Protein AF-A0A0E0NZW6-F1 (afdb_monomer)

Nearest PDB structures (foldseek):
  8jez-assembly1_A-2  TM=5.875E-01  e=1.526E-10  Homo sapiens
  8jf0-assembly1_A-2  TM=7.464E-01  e=2.801E-08  Homo sapiens
  4z97-assembly1_A  TM=5.903E-01  e=9.558E-01  Homo sapiens

pLDDT: mean 71.14, std 17.29, range [24.28, 94.94]

Radius of gyration: 28.58 Å; Cα contacts (8 Å, |Δi|>4): 609; chains: 1; bounding box: 100×60×64 Å

Mean predicted aligned error: 15.89 Å

Sequence (557 aa):
MAPVKAEELVAFVPKEQYDGVDYCITSPPPWLTAVLLAFQHYLVMLGTTVIVATILVPLMGGGHVEKAIVVQTILFLAGINTLLQVHLGTRLPAVMGASYAYIYPAVAIILSPRFAIVVDPFERFVYTMRSLQGALIIAGVVQAIIGFFGIWRIFIRFLSPLAAVPFVTLSALGLFYFAFPGVAKCIEVGLPALILLLLFTEYAAHFFARGSFLFGRCAVLATVLVVWIYAEILTAAGAYNERSLVTQFSCRADRSGLIHGAPWAYLPFWTGCVTYTWFLHETAAAGLCFLQYCNLNTLRTKFILSISLFLGLSIPQYFREYEVFYVFGPVHTHSPAFFFRELVCDSCEPHPPRMANSRLSTVSSWLPIGMDPIATYLLEIKLAGDRKNARVEYDWFIFNKVVDSNVLRYNDFVDDIAKSYPWGPNETVTIGYMDLVDKTSHHVKTDQDMIVMFEKFIDIKVIPMIIRIHGIDENIDELDHTLDKFNVIVNVIFSSPATVAAILAYLLDCTHTYWDGPVWKDRGFHWWEKFKSYRHDPRSEEFYSLPYGLSKYFPSF

InterPro domains:
  IPR006043 Nucleobase cation symporter 2 family [PF00860] (34-259)

Secondary structure (DSSP, 8-state):
-PPPPGGGGS----S-PPTT--S-TTSPPPHHHHHHHHHHHHHHHHHHHHHHHHHHHHHTT--HHHHHHHHHHHHHHHHHHHHHHHHTS----------GGGHHHHHHHHTSHHHHT---HHHHHHHHHHHHHHHHHHHHHHHHHHHHTTHHHHHHHH--HHHHHHHHHHHHHTTHHHHHHHHHTTHHHHHHHHHHHHHHHHHHHHHSTTT-HHHHH-HHHHHHHHHHHHHHHHHHTTTTTTS-HHHHHHH-GGGSS-TTT-TT----HHHHHHHHHHHHHHHHHHHHHGGGGS-TTSHHHHHHHHHHHHHHHHHHHHHHHHHHHHSS-S---S-TT--SSTTT---S---------TT---GGGTPPTTS-TTTEEEEEEEEEE-TTT-SS--S-EEEEEEEETTT--HHHHHHHHHHHSPPPTTEEEEEEEE-TTT--EEEE-SHHHHHHHHHHTTTT-EEEEEEEEEETT--HHHHHHHHHHHHHHHHHHHT-HHHHHHHHHHHHHHHSSTTSTTHHHHTTHHHHGGGSSTTT-THHHHHHPPGGGGGGTS---

Structure (mmCIF, N/CA/C/O backbone):
data_AF-A0A0E0NZW6-F1
#
_entry.id   AF-A0A0E0NZW6-F1
#
loop_
_atom_site.group_PDB
_atom_site.id
_atom_site.type_symbol
_atom_site.label_atom_id
_atom_site.label_alt_id
_atom_site.label_comp_id
_atom_site.label_asym_id
_atom_site.label_entity_id
_atom_site.label_seq_id
_atom_site.pdbx_PDB_ins_code
_atom_site.Cartn_x
_atom_site.Cartn_y
_atom_site.Cartn_z
_atom_site.occupancy
_atom_site.B_iso_or_equiv
_atom_site.auth_seq_id
_atom_site.auth_comp_id
_atom_site.auth_asym_id
_atom_site.auth_atom_id
_atom_site.pdbx_PDB_model_num
ATOM 1 N N . MET A 1 1 ? -51.478 -12.031 -3.939 1.00 37.72 1 MET A N 1
ATOM 2 C CA . MET A 1 1 ? -50.427 -11.274 -3.228 1.00 37.72 1 MET A CA 1
ATOM 3 C C . MET A 1 1 ? -51.149 -10.194 -2.441 1.00 37.72 1 MET A C 1
ATOM 5 O O . MET A 1 1 ? -51.843 -9.401 -3.063 1.00 37.72 1 MET A O 1
ATOM 9 N N . ALA A 1 2 ? -51.155 -10.266 -1.109 1.00 32.56 2 ALA A N 1
ATOM 10 C CA . ALA A 1 2 ? -51.834 -9.257 -0.292 1.00 32.56 2 ALA A CA 1
ATOM 11 C C . ALA A 1 2 ? -51.128 -7.896 -0.460 1.00 32.56 2 ALA A C 1
ATOM 13 O O . ALA A 1 2 ? -49.909 -7.890 -0.645 1.00 32.56 2 ALA A O 1
ATOM 14 N N . PRO A 1 3 ? -51.857 -6.767 -0.436 1.00 40.91 3 PRO A N 1
ATOM 15 C CA . PRO A 1 3 ? -51.240 -5.449 -0.524 1.00 40.91 3 PRO A CA 1
ATOM 16 C C . PRO A 1 3 ? -50.321 -5.231 0.684 1.00 40.91 3 PRO A C 1
ATOM 18 O O . PRO A 1 3 ? -50.739 -5.415 1.828 1.00 40.91 3 PRO A O 1
ATOM 21 N N . VAL A 1 4 ? -49.064 -4.872 0.412 1.00 41.56 4 VAL A N 1
ATOM 22 C CA . VAL A 1 4 ? -48.066 -4.502 1.425 1.00 41.56 4 VAL A CA 1
ATOM 23 C C . VAL A 1 4 ? -48.630 -3.327 2.225 1.00 41.56 4 VAL A C 1
ATOM 25 O O . VAL A 1 4 ? -49.025 -2.312 1.647 1.00 41.56 4 VAL A O 1
ATOM 28 N N . LYS A 1 5 ? -48.742 -3.486 3.548 1.00 37.47 5 LYS A N 1
ATOM 29 C CA . LYS A 1 5 ? -49.247 -2.431 4.434 1.00 37.47 5 LYS A CA 1
ATOM 30 C C . LYS A 1 5 ? -48.298 -1.235 4.373 1.00 37.47 5 LYS A C 1
ATOM 32 O O . LYS A 1 5 ? -47.086 -1.407 4.450 1.00 37.47 5 LYS A O 1
ATOM 37 N N . ALA A 1 6 ? -48.851 -0.025 4.293 1.00 42.81 6 ALA A N 1
ATOM 38 C CA . ALA A 1 6 ? -48.084 1.225 4.235 1.00 42.81 6 ALA A CA 1
ATOM 39 C C . ALA A 1 6 ? -47.104 1.410 5.416 1.00 42.81 6 ALA A C 1
ATOM 41 O O . ALA A 1 6 ? -46.135 2.150 5.301 1.00 42.81 6 ALA A O 1
ATOM 42 N N . GLU A 1 7 ? -47.324 0.694 6.520 1.00 42.03 7 GLU A N 1
ATOM 43 C CA . GLU A 1 7 ? -46.458 0.655 7.703 1.00 42.03 7 GLU A CA 1
ATOM 44 C C . GLU A 1 7 ? -45.093 -0.023 7.445 1.00 42.03 7 GLU A C 1
ATOM 46 O O . GLU A 1 7 ? -44.116 0.349 8.083 1.00 42.03 7 GLU A O 1
ATOM 51 N N . GLU A 1 8 ? -44.981 -0.948 6.479 1.00 39.22 8 GLU A N 1
ATOM 52 C CA . GLU A 1 8 ? -43.694 -1.556 6.066 1.00 39.22 8 GLU A CA 1
ATOM 53 C C . GLU A 1 8 ? -42.885 -0.666 5.103 1.00 39.22 8 GLU A C 1
ATOM 55 O O . GLU A 1 8 ? -41.705 -0.917 4.870 1.00 39.22 8 GLU A O 1
ATOM 60 N N . LEU A 1 9 ? -43.504 0.383 4.548 1.00 40.91 9 LEU A N 1
ATOM 61 C CA . LEU A 1 9 ? -42.861 1.376 3.675 1.00 40.91 9 LEU A CA 1
ATOM 62 C C . LEU A 1 9 ? -42.351 2.601 4.449 1.00 40.91 9 LEU A C 1
ATOM 64 O O . LEU A 1 9 ? -41.815 3.535 3.850 1.00 40.91 9 LEU A O 1
ATOM 68 N N . VAL A 1 10 ? -42.515 2.617 5.773 1.00 36.38 10 VAL A N 1
ATOM 69 C CA . VAL A 1 10 ? -41.969 3.673 6.624 1.00 36.38 10 VAL A CA 1
ATOM 70 C C . VAL A 1 10 ? -40.464 3.449 6.744 1.00 36.38 10 VAL A C 1
ATOM 72 O O . VAL A 1 10 ? -40.018 2.393 7.191 1.00 36.38 10 VAL A O 1
ATOM 75 N N . ALA A 1 11 ? -39.678 4.447 6.331 1.00 38.75 11 ALA A N 1
ATOM 76 C CA . ALA A 1 11 ? -38.237 4.459 6.546 1.00 38.75 11 ALA A CA 1
ATOM 77 C C . ALA A 1 11 ? -37.952 4.161 8.025 1.00 38.75 11 ALA A C 1
ATOM 79 O O . ALA A 1 11 ? -38.483 4.849 8.899 1.00 38.75 11 ALA A O 1
ATOM 80 N N . PHE A 1 12 ? -37.155 3.123 8.300 1.00 37.56 12 PHE A N 1
ATOM 81 C CA . PHE A 1 12 ? -36.714 2.807 9.656 1.00 37.56 12 PHE A CA 1
ATOM 82 C C . PHE A 1 12 ? -36.175 4.084 10.299 1.00 37.56 12 PHE A C 1
ATOM 84 O O . PHE A 1 12 ? -35.196 4.651 9.814 1.00 37.56 12 PHE A O 1
ATOM 91 N N . VAL A 1 13 ? -36.838 4.551 11.360 1.00 38.34 13 VAL A N 1
ATOM 92 C CA . VAL A 1 13 ? -36.352 5.695 12.130 1.00 38.34 13 VAL A CA 1
ATOM 93 C C . VAL A 1 13 ? -35.033 5.251 12.766 1.00 38.34 13 VAL A C 1
ATOM 95 O O . VAL A 1 13 ? -35.046 4.294 13.549 1.00 38.34 13 VAL A O 1
ATOM 98 N N . PRO A 1 14 ? -33.897 5.880 12.421 1.00 42.94 14 PRO A N 1
ATOM 99 C CA . PRO A 1 14 ? -32.609 5.526 12.996 1.00 42.94 14 PRO A CA 1
ATOM 100 C C . PRO A 1 14 ? -32.692 5.700 14.510 1.00 42.94 14 PRO A C 1
ATOM 102 O O . PRO A 1 14 ? -33.141 6.742 14.988 1.00 42.94 14 PRO A O 1
ATOM 105 N N . LYS A 1 15 ? -32.271 4.690 15.280 1.00 47.06 15 LYS A N 1
ATOM 106 C CA . LYS A 1 15 ? -32.340 4.747 16.751 1.00 47.06 15 LYS A CA 1
ATOM 107 C C . LYS A 1 15 ? -31.460 5.847 17.361 1.00 47.06 15 LYS A C 1
ATOM 109 O O . LYS A 1 15 ? -31.691 6.197 18.508 1.00 47.06 15 LYS A O 1
ATOM 114 N N . GLU A 1 16 ? -30.516 6.400 16.597 1.00 45.97 16 GLU A N 1
ATOM 115 C CA . GLU A 1 16 ? -29.769 7.636 16.863 1.00 45.97 16 GLU A CA 1
ATOM 116 C C . GLU A 1 16 ? -29.057 8.058 15.560 1.00 45.97 16 GLU A C 1
ATOM 118 O O . GLU A 1 16 ? -28.409 7.231 14.915 1.00 45.97 16 GLU A O 1
ATOM 123 N N . GLN A 1 17 ? -29.177 9.325 15.155 1.00 46.22 17 GLN A N 1
ATOM 124 C CA . GLN A 1 17 ? -28.428 9.904 14.033 1.00 46.22 17 GLN A CA 1
ATOM 125 C C . GLN A 1 17 ? -27.247 10.683 14.618 1.00 46.22 17 GLN A C 1
ATOM 127 O O . GLN A 1 17 ? -27.445 11.590 15.423 1.00 46.22 17 GLN A O 1
ATOM 132 N N . TYR A 1 18 ? -26.019 10.289 14.274 1.00 52.22 18 TYR A N 1
ATOM 133 C CA . TYR A 1 18 ? -24.819 11.007 14.707 1.00 52.22 18 TYR A CA 1
ATOM 134 C C . TYR A 1 18 ? -24.823 12.427 14.124 1.00 52.22 18 TYR A C 1
ATOM 136 O O . TYR A 1 18 ? -25.144 12.600 12.944 1.00 52.22 18 TYR A O 1
ATOM 144 N N . ASP A 1 19 ? -24.446 13.428 14.927 1.00 48.62 19 ASP A N 1
ATOM 145 C CA . ASP A 1 19 ? -24.316 14.813 14.460 1.00 48.62 19 ASP A CA 1
ATOM 146 C C . ASP A 1 19 ? -23.410 14.870 13.217 1.00 48.62 19 ASP A C 1
ATOM 148 O O . ASP A 1 19 ? -22.282 14.374 13.224 1.00 48.62 19 ASP A O 1
ATOM 152 N N . GLY A 1 20 ? -23.927 15.444 12.126 1.00 59.34 20 GLY A N 1
ATOM 153 C CA . GLY A 1 20 ? -23.223 15.567 10.842 1.00 59.34 20 GLY A CA 1
ATOM 154 C C . GLY A 1 20 ? -23.413 14.412 9.844 1.00 59.34 20 GLY A C 1
ATOM 155 O O . GLY A 1 20 ? -22.904 14.497 8.723 1.00 59.34 20 GLY A O 1
ATOM 156 N N . VAL A 1 21 ? -24.157 13.355 10.189 1.00 63.00 21 VAL A N 1
ATOM 157 C CA . VAL A 1 21 ? -24.532 12.282 9.249 1.00 63.00 21 VAL A CA 1
ATOM 158 C C . VAL A 1 21 ? -25.909 12.584 8.667 1.00 63.00 21 VAL A C 1
ATOM 160 O O . VAL A 1 21 ? -26.889 12.505 9.389 1.00 63.00 21 VAL A O 1
ATOM 163 N N . ASP A 1 22 ? -26.011 12.901 7.371 1.00 65.75 22 ASP A N 1
ATOM 164 C CA . ASP A 1 22 ? -27.305 13.276 6.754 1.00 65.75 22 ASP A CA 1
ATOM 165 C C . ASP A 1 22 ? -28.155 12.082 6.299 1.00 65.75 22 ASP A C 1
ATOM 167 O O . ASP A 1 22 ? -29.378 12.183 6.234 1.00 65.75 22 ASP A O 1
ATOM 171 N N . TYR A 1 23 ? -27.510 10.964 5.957 1.00 71.19 23 TYR A N 1
ATOM 172 C CA . TYR A 1 23 ? -28.174 9.752 5.479 1.00 71.19 23 TYR A CA 1
ATOM 173 C C . TYR A 1 23 ? -27.698 8.555 6.288 1.00 71.19 23 TYR A C 1
ATOM 175 O O . TYR A 1 23 ? -26.500 8.369 6.509 1.00 71.19 23 TYR A O 1
ATOM 183 N N . CYS A 1 24 ? -28.648 7.736 6.717 1.00 69.38 24 CYS A N 1
ATOM 184 C CA . CYS A 1 24 ? -28.384 6.473 7.379 1.00 69.38 24 CYS A CA 1
ATOM 185 C C . CYS A 1 24 ? -28.164 5.382 6.332 1.00 69.38 24 CYS A C 1
ATOM 187 O O . CYS A 1 24 ? -28.546 5.519 5.173 1.00 69.38 24 CYS A O 1
ATOM 189 N N . ILE A 1 25 ? -27.572 4.264 6.749 1.00 72.88 25 ILE A N 1
ATOM 190 C CA . ILE A 1 25 ? -27.220 3.151 5.851 1.00 72.88 25 ILE A CA 1
ATOM 191 C C . ILE A 1 25 ? -28.441 2.633 5.071 1.00 72.88 25 ILE A C 1
ATOM 193 O O . ILE A 1 25 ? -28.319 2.214 3.923 1.00 72.88 25 ILE A O 1
ATOM 197 N N . THR A 1 26 ? -29.624 2.692 5.682 1.00 70.75 26 THR A N 1
ATOM 198 C CA . THR A 1 26 ? -30.892 2.224 5.113 1.00 70.75 26 THR A CA 1
ATOM 199 C C . THR A 1 26 ? -31.701 3.316 4.409 1.00 70.75 26 THR A C 1
ATOM 201 O O . THR A 1 26 ? -32.700 2.986 3.769 1.00 70.75 26 THR A O 1
ATOM 204 N N . SER A 1 27 ? -31.304 4.594 4.488 1.00 77.56 27 SER A N 1
ATOM 205 C CA . SER A 1 27 ? -32.030 5.703 3.857 1.00 77.56 27 SER A CA 1
ATOM 206 C C . SER A 1 27 ? -31.305 6.203 2.599 1.00 77.56 27 SER A C 1
ATOM 208 O O . SER A 1 27 ? -30.286 6.890 2.695 1.00 77.56 27 SER A O 1
ATOM 210 N N . PRO A 1 28 ? -31.802 5.874 1.389 1.00 76.94 28 PRO A N 1
ATOM 211 C CA . PRO A 1 28 ? -31.145 6.301 0.165 1.00 76.94 28 PRO A CA 1
ATOM 212 C C . PRO A 1 28 ? -31.312 7.816 -0.036 1.00 76.94 28 PRO A C 1
ATOM 214 O O . PRO A 1 28 ? -32.416 8.344 0.136 1.00 76.94 28 PRO A O 1
ATOM 217 N N . PRO A 1 29 ? -30.248 8.528 -0.441 1.00 82.25 29 PRO A N 1
ATOM 218 C CA . PRO A 1 29 ? -30.367 9.920 -0.844 1.00 82.25 29 PRO A CA 1
ATOM 219 C C . PRO A 1 29 ? -31.170 10.057 -2.151 1.00 82.25 29 PRO A C 1
ATOM 221 O O . PRO A 1 29 ? -31.383 9.065 -2.858 1.00 82.25 29 PRO A O 1
ATOM 224 N N . PRO A 1 30 ? -31.610 11.280 -2.514 1.00 86.12 30 PRO A N 1
ATOM 225 C CA . PRO A 1 30 ? -32.221 11.545 -3.814 1.00 86.12 30 PRO A CA 1
ATOM 226 C C . PRO A 1 30 ? -31.404 10.952 -4.970 1.00 86.12 30 PRO A C 1
ATOM 228 O O . PRO A 1 30 ? -30.176 10.956 -4.943 1.00 86.12 30 PRO A O 1
ATOM 231 N N . TRP A 1 31 ? -32.068 10.467 -6.021 1.00 83.81 31 TRP A N 1
ATOM 232 C CA . TRP A 1 31 ? -31.394 9.702 -7.081 1.00 83.81 31 TRP A CA 1
ATOM 233 C C . TRP A 1 31 ? -30.194 10.446 -7.699 1.00 83.81 31 TRP A C 1
ATOM 235 O O . TRP A 1 31 ? -29.152 9.846 -7.945 1.00 83.81 31 TRP A O 1
ATOM 245 N N . LEU A 1 32 ? -30.311 11.764 -7.907 1.00 84.25 32 LEU A N 1
ATOM 246 C CA . LEU A 1 32 ? -29.262 12.570 -8.530 1.00 84.25 32 LEU A CA 1
ATOM 247 C C . LEU A 1 32 ? -28.027 12.675 -7.629 1.00 84.25 32 LEU A C 1
ATOM 249 O O . LEU A 1 32 ? -26.899 12.539 -8.097 1.00 84.25 32 LEU A O 1
ATOM 253 N N . THR A 1 33 ? -28.234 12.891 -6.329 1.00 80.75 33 THR A N 1
ATOM 254 C CA . THR A 1 33 ? -27.136 12.947 -5.361 1.00 80.75 33 THR A CA 1
ATOM 255 C C . THR A 1 33 ? -26.516 11.568 -5.164 1.00 80.75 33 THR A C 1
ATOM 257 O O . THR A 1 33 ? -25.299 11.480 -5.036 1.00 80.75 33 THR A O 1
ATOM 260 N N . ALA A 1 34 ? -27.310 10.494 -5.236 1.00 84.31 34 ALA A N 1
ATOM 261 C CA . ALA A 1 34 ? -26.810 9.123 -5.227 1.00 84.31 34 ALA A CA 1
ATOM 262 C C . ALA A 1 34 ? -25.873 8.844 -6.415 1.00 84.31 34 ALA A C 1
ATOM 264 O O . ALA A 1 34 ? -24.778 8.325 -6.218 1.00 84.31 34 ALA A O 1
ATOM 265 N N . VAL A 1 35 ? -26.265 9.230 -7.636 1.00 86.12 35 VAL A N 1
ATOM 266 C CA . VAL A 1 35 ? -25.441 9.042 -8.845 1.00 86.12 35 VAL A CA 1
ATOM 267 C C . VAL A 1 35 ? -24.136 9.834 -8.759 1.00 86.12 35 VAL A C 1
ATOM 269 O O . VAL A 1 35 ? -23.071 9.293 -9.053 1.00 86.12 35 VAL A O 1
ATOM 272 N N . LEU A 1 36 ? -24.192 11.094 -8.319 1.00 83.25 36 LEU A N 1
ATOM 273 C CA . LEU A 1 36 ? -22.996 11.929 -8.181 1.00 83.25 36 LEU A CA 1
ATOM 274 C C . LEU A 1 36 ? -22.035 11.390 -7.116 1.00 83.25 36 LEU A C 1
ATOM 276 O O . LEU A 1 36 ? -20.831 11.308 -7.360 1.00 83.25 36 LEU A O 1
ATOM 280 N N . LEU A 1 37 ? -22.558 10.957 -5.968 1.00 81.25 37 LEU A N 1
ATOM 281 C CA . LEU A 1 37 ? -21.747 10.369 -4.907 1.00 81.25 37 LEU A CA 1
ATOM 282 C C . LEU A 1 37 ? -21.156 9.015 -5.334 1.00 81.25 37 LEU A C 1
ATOM 284 O O . LEU A 1 37 ? -19.991 8.733 -5.062 1.00 81.25 37 LEU A O 1
ATOM 288 N N . ALA A 1 38 ? -21.916 8.197 -6.068 1.00 84.88 38 ALA A N 1
ATOM 289 C CA . ALA A 1 38 ? -21.416 6.950 -6.642 1.00 84.88 38 ALA A CA 1
ATOM 290 C C . ALA A 1 38 ? -20.270 7.202 -7.634 1.00 84.88 38 ALA A C 1
ATOM 292 O O . ALA A 1 38 ? -19.252 6.509 -7.595 1.00 84.88 38 ALA A O 1
ATOM 293 N N . PHE A 1 39 ? -20.391 8.231 -8.478 1.00 84.31 39 PHE A N 1
ATOM 294 C CA . PHE A 1 39 ? -19.323 8.631 -9.392 1.00 84.31 39 PHE A CA 1
ATOM 295 C C . PHE A 1 39 ? -18.075 9.130 -8.647 1.00 84.31 39 PHE A C 1
ATOM 297 O O . PHE A 1 39 ? -16.953 8.796 -9.026 1.00 84.31 39 PHE A O 1
ATOM 304 N N . GLN A 1 40 ? -18.251 9.857 -7.541 1.00 81.62 40 GLN A N 1
ATOM 305 C CA . GLN A 1 40 ? -17.148 10.246 -6.661 1.00 81.62 40 GLN A CA 1
ATOM 306 C C . GLN A 1 40 ? -16.427 9.037 -6.063 1.00 81.62 40 GLN A C 1
ATOM 308 O O . GLN A 1 40 ? -15.200 8.975 -6.128 1.00 81.62 40 GLN A O 1
ATOM 313 N N . HIS A 1 41 ? -17.162 8.057 -5.532 1.00 82.12 41 HIS A N 1
ATOM 314 C CA . HIS A 1 41 ? -16.559 6.823 -5.027 1.00 82.12 41 HIS A CA 1
ATOM 315 C C . HIS A 1 41 ? -15.796 6.074 -6.123 1.00 82.12 41 HIS A C 1
ATOM 317 O O . HIS A 1 41 ? -14.678 5.621 -5.885 1.00 82.12 41 HIS A O 1
ATOM 323 N N . TYR A 1 42 ? -16.348 6.004 -7.335 1.00 83.88 42 TYR A N 1
ATOM 324 C CA . TYR A 1 42 ? -15.656 5.423 -8.482 1.00 83.88 42 TYR A CA 1
ATOM 325 C C . TYR A 1 42 ? -14.330 6.137 -8.792 1.00 83.88 42 TYR A C 1
ATOM 327 O O . TYR A 1 42 ? -13.305 5.468 -8.925 1.00 83.88 42 TYR A O 1
ATOM 335 N N . LEU A 1 43 ? -14.308 7.475 -8.851 1.00 78.94 43 LEU A N 1
ATOM 336 C CA . LEU A 1 43 ? -13.081 8.224 -9.148 1.00 78.94 43 LEU A CA 1
ATOM 337 C C . LEU A 1 43 ? -12.003 8.061 -8.070 1.00 78.94 43 LEU A C 1
ATOM 339 O O . LEU A 1 43 ? -10.826 7.929 -8.404 1.00 78.94 43 LEU A O 1
ATOM 343 N N . VAL A 1 44 ? -12.388 8.018 -6.792 1.00 78.00 44 VAL A N 1
ATOM 344 C CA . VAL A 1 44 ? -11.440 7.764 -5.693 1.00 78.00 44 VAL A CA 1
ATOM 345 C C . VAL A 1 44 ? -10.831 6.358 -5.810 1.00 78.00 44 VAL A C 1
ATOM 347 O O . VAL A 1 44 ? -9.620 6.194 -5.661 1.00 78.00 44 VAL A O 1
ATOM 350 N N . MET A 1 45 ? -11.638 5.350 -6.158 1.00 80.69 45 MET A N 1
ATOM 351 C CA . MET A 1 45 ? -11.173 3.968 -6.364 1.00 80.69 45 MET A CA 1
ATOM 352 C C . MET A 1 45 ? -10.348 3.777 -7.641 1.00 80.69 45 MET A C 1
ATOM 354 O O . MET A 1 45 ? -9.501 2.881 -7.724 1.00 80.69 45 MET A O 1
ATOM 358 N N . LEU A 1 46 ? -10.573 4.610 -8.654 1.00 81.69 46 LEU A N 1
ATOM 359 C CA . LEU A 1 46 ? -9.777 4.590 -9.873 1.00 81.69 46 LEU A CA 1
ATOM 360 C C . LEU A 1 46 ? -8.329 5.007 -9.588 1.00 81.69 46 LEU A C 1
ATOM 362 O O . LEU A 1 46 ? -7.410 4.379 -10.114 1.00 81.69 46 LEU A O 1
ATOM 366 N N . GLY A 1 47 ? -8.112 5.995 -8.712 1.00 78.44 47 GLY A N 1
ATOM 367 C CA . GLY A 1 47 ? -6.773 6.455 -8.333 1.00 78.44 47 GLY A CA 1
ATOM 368 C C . GLY A 1 47 ? -5.896 5.341 -7.754 1.00 78.44 47 GLY A C 1
ATOM 369 O O . GLY A 1 47 ? -4.790 5.105 -8.245 1.00 78.44 47 GLY A O 1
ATOM 370 N N . THR A 1 48 ? -6.412 4.591 -6.773 1.00 78.50 48 THR A N 1
ATOM 371 C CA . THR A 1 48 ? -5.695 3.455 -6.158 1.00 78.50 48 THR A CA 1
ATOM 372 C C . THR A 1 48 ? -5.371 2.373 -7.194 1.00 78.50 48 THR A C 1
ATOM 374 O O . THR A 1 48 ? -4.233 1.909 -7.285 1.00 78.50 48 THR A O 1
ATOM 377 N N . THR A 1 49 ? -6.345 2.020 -8.035 1.00 84.69 49 THR A N 1
ATOM 378 C CA . THR A 1 49 ? -6.212 0.971 -9.057 1.00 84.69 49 THR A CA 1
ATOM 379 C C . THR A 1 49 ? -5.158 1.320 -10.109 1.00 84.69 49 THR A C 1
ATOM 381 O O . THR A 1 49 ? -4.312 0.489 -10.450 1.00 84.69 49 THR A O 1
ATOM 384 N N . VAL A 1 50 ? -5.169 2.561 -10.603 1.00 80.62 50 VAL A N 1
ATOM 385 C CA . VAL A 1 50 ? -4.204 3.035 -11.604 1.00 80.62 50 VAL A CA 1
ATOM 386 C C . VAL A 1 50 ? -2.788 3.050 -11.036 1.00 80.62 50 VAL A C 1
ATOM 388 O O . VAL A 1 50 ? -1.851 2.687 -11.747 1.00 80.62 50 VAL A O 1
ATOM 391 N N . ILE A 1 51 ? -2.605 3.420 -9.769 1.00 78.12 51 ILE A N 1
ATOM 392 C CA . ILE A 1 51 ? -1.283 3.438 -9.129 1.00 78.12 51 ILE A CA 1
ATOM 393 C C . ILE A 1 51 ? -0.740 2.026 -8.955 1.00 78.12 51 ILE A C 1
ATOM 395 O O . ILE A 1 51 ? 0.393 1.775 -9.360 1.00 78.12 51 ILE A O 1
ATOM 399 N N . VAL A 1 52 ? -1.546 1.094 -8.438 1.00 83.00 52 VAL A N 1
ATOM 400 C CA . VAL A 1 52 ? -1.137 -0.312 -8.288 1.00 83.00 52 VAL A CA 1
ATOM 401 C C . VAL A 1 52 ? -0.691 -0.885 -9.635 1.00 83.00 52 VAL A C 1
ATOM 403 O O . VAL A 1 52 ? 0.403 -1.439 -9.734 1.00 83.00 52 VAL A O 1
ATOM 406 N N . ALA A 1 53 ? -1.473 -0.680 -10.698 1.00 86.81 53 ALA A N 1
ATOM 407 C CA . ALA A 1 53 ? -1.101 -1.131 -12.037 1.00 86.81 53 ALA A CA 1
ATOM 408 C C . ALA A 1 53 ? 0.137 -0.398 -12.589 1.00 86.81 53 ALA A C 1
ATOM 410 O O . ALA A 1 53 ? 0.966 -1.008 -13.255 1.00 86.81 53 ALA A O 1
ATOM 411 N N . THR A 1 54 ? 0.300 0.899 -12.304 1.00 79.12 54 THR A N 1
ATOM 412 C CA . THR A 1 54 ? 1.478 1.669 -12.742 1.00 79.12 54 THR A CA 1
ATOM 413 C C . THR A 1 54 ? 2.762 1.212 -12.059 1.00 79.12 54 THR A C 1
ATOM 415 O O . THR A 1 54 ? 3.819 1.286 -12.675 1.00 79.12 54 THR A O 1
ATOM 418 N N . ILE A 1 55 ? 2.683 0.751 -10.811 1.00 77.81 55 ILE A N 1
ATOM 419 C CA . ILE A 1 55 ? 3.838 0.223 -10.084 1.00 77.81 55 ILE A CA 1
ATOM 420 C C . ILE A 1 55 ? 4.156 -1.196 -10.562 1.00 77.81 55 ILE A C 1
ATOM 422 O O . ILE A 1 55 ? 5.302 -1.483 -10.878 1.00 77.81 55 ILE A O 1
ATOM 426 N N . LEU A 1 56 ? 3.158 -2.083 -10.632 1.00 83.50 56 LEU A N 1
ATOM 427 C CA . LEU A 1 56 ? 3.405 -3.514 -10.831 1.00 83.50 56 LEU A CA 1
ATOM 428 C C . LEU A 1 56 ? 3.610 -3.917 -12.295 1.00 83.50 56 LEU A C 1
ATOM 430 O O . LEU A 1 56 ? 4.468 -4.748 -12.573 1.00 83.50 56 LEU A O 1
ATOM 434 N N . VAL A 1 57 ? 2.846 -3.357 -13.237 1.00 86.06 57 VAL A N 1
ATOM 435 C CA . VAL A 1 57 ? 2.854 -3.829 -14.636 1.00 86.06 57 VAL A CA 1
ATOM 436 C C . VAL A 1 57 ? 4.201 -3.600 -15.335 1.00 86.06 57 VAL A C 1
ATOM 438 O O . VAL A 1 57 ? 4.693 -4.547 -15.951 1.00 86.06 57 VAL A O 1
ATOM 441 N N . PRO A 1 58 ? 4.857 -2.427 -15.203 1.00 77.75 58 PRO A N 1
ATOM 442 C CA . PRO A 1 58 ? 6.172 -2.220 -15.808 1.00 77.75 58 PRO A CA 1
ATOM 443 C C . PRO A 1 58 ? 7.246 -3.158 -15.246 1.00 77.75 58 PRO A C 1
ATOM 445 O O . PRO A 1 58 ? 8.092 -3.629 -15.997 1.00 77.75 58 PRO A O 1
ATOM 448 N N . LEU A 1 59 ? 7.182 -3.497 -13.951 1.00 73.62 59 LEU A N 1
ATOM 449 C CA . LEU A 1 59 ? 8.135 -4.423 -13.318 1.00 73.62 59 LEU A CA 1
ATOM 450 C C . LEU A 1 59 ? 8.041 -5.849 -13.883 1.00 73.62 59 LEU A C 1
ATOM 452 O O . LEU A 1 59 ? 9.005 -6.607 -13.820 1.00 73.62 59 LEU A O 1
ATOM 456 N N . MET A 1 60 ? 6.888 -6.216 -14.443 1.00 75.62 60 MET A N 1
ATOM 457 C CA . MET A 1 60 ? 6.666 -7.511 -15.090 1.00 75.62 60 MET A CA 1
ATOM 458 C C . MET A 1 60 ? 7.058 -7.523 -16.577 1.00 75.62 60 MET A C 1
ATOM 460 O O . MET A 1 60 ? 6.949 -8.570 -17.207 1.00 75.62 60 MET A O 1
ATOM 464 N N . GLY A 1 61 ? 7.476 -6.386 -17.147 1.00 71.06 61 GLY A N 1
ATOM 465 C CA . GLY A 1 61 ? 7.720 -6.231 -18.587 1.00 71.06 61 GLY A CA 1
ATOM 466 C C . GLY A 1 61 ? 6.483 -5.832 -19.403 1.00 71.06 61 GLY A C 1
ATOM 467 O O . GLY A 1 61 ? 6.543 -5.809 -20.629 1.00 71.06 61 GLY A O 1
ATOM 468 N N . GLY A 1 62 ? 5.360 -5.505 -18.751 1.00 75.62 62 GLY A N 1
ATOM 469 C CA . GLY A 1 62 ? 4.130 -5.100 -19.433 1.00 75.62 62 GLY A CA 1
ATOM 470 C C . GLY A 1 62 ? 4.170 -3.650 -19.928 1.00 75.62 62 GLY A C 1
ATOM 471 O O . GLY A 1 62 ? 4.629 -2.747 -19.224 1.00 75.62 62 GLY A O 1
ATOM 472 N N . GLY A 1 63 ? 3.640 -3.417 -21.129 1.00 77.44 63 GLY A N 1
ATOM 473 C CA . GLY A 1 63 ? 3.506 -2.098 -21.732 1.00 77.44 63 GLY A CA 1
ATOM 474 C C . GLY A 1 63 ? 2.214 -1.378 -21.331 1.00 77.44 63 GLY A C 1
ATOM 475 O O . GLY A 1 63 ? 1.521 -1.715 -20.367 1.00 77.44 63 GLY A O 1
ATOM 476 N N . HIS A 1 64 ? 1.864 -0.336 -22.089 1.00 79.75 64 HIS A N 1
ATOM 477 C CA . HIS A 1 64 ? 0.655 0.453 -21.829 1.00 79.75 64 HIS A CA 1
ATOM 478 C C . HIS A 1 64 ? -0.647 -0.319 -22.081 1.00 79.75 64 HIS A C 1
ATOM 480 O O . HIS A 1 64 ? -1.653 -0.046 -21.421 1.00 79.75 64 HIS A O 1
ATOM 486 N N . VAL A 1 65 ? -0.630 -1.282 -23.008 1.00 82.50 65 VAL A N 1
ATOM 487 C CA . VAL A 1 65 ? -1.795 -2.110 -23.348 1.00 82.50 65 VAL A CA 1
ATOM 488 C C . VAL A 1 65 ? -2.094 -3.076 -22.205 1.00 82.50 65 VAL A C 1
ATOM 490 O O . VAL A 1 65 ? -3.210 -3.100 -21.689 1.00 82.50 65 VAL A O 1
ATOM 493 N N . GLU A 1 66 ? -1.076 -3.790 -21.727 1.00 85.19 66 GLU A N 1
ATOM 494 C CA . GLU A 1 66 ? -1.168 -4.707 -20.589 1.00 85.19 66 GLU A CA 1
ATOM 495 C C .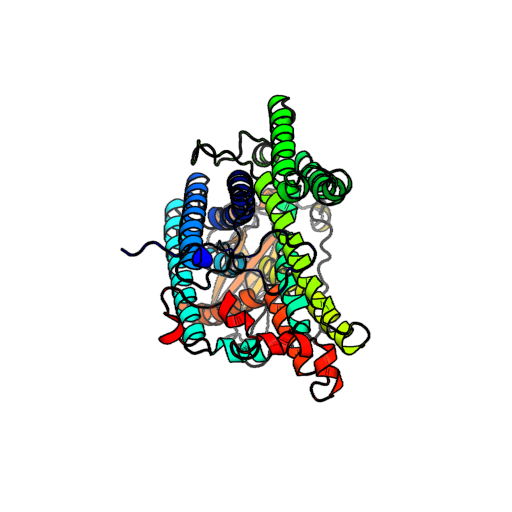 GLU A 1 66 ? -1.602 -3.955 -19.329 1.00 85.19 66 GLU A C 1
ATOM 497 O O . GLU A 1 66 ? -2.475 -4.409 -18.586 1.00 85.19 66 GLU A O 1
ATOM 502 N N . LYS A 1 67 ? -1.065 -2.747 -19.128 1.00 82.81 67 LYS A N 1
ATOM 503 C CA . LYS A 1 67 ? -1.466 -1.868 -18.028 1.00 82.81 67 LYS A CA 1
ATOM 504 C C . LYS A 1 67 ? -2.956 -1.530 -18.083 1.00 82.81 67 LYS A C 1
ATOM 506 O O . LYS A 1 67 ? -3.626 -1.603 -17.053 1.00 82.81 67 LYS A O 1
ATOM 511 N N . ALA A 1 68 ? -3.481 -1.175 -19.255 1.00 83.69 68 ALA A N 1
ATOM 512 C CA . ALA A 1 68 ? -4.900 -0.871 -19.426 1.00 83.69 68 ALA A CA 1
ATOM 513 C C . ALA A 1 68 ? -5.785 -2.096 -19.137 1.00 83.69 68 ALA A C 1
ATOM 515 O O . ALA A 1 68 ? -6.780 -1.968 -18.422 1.00 83.69 68 ALA A O 1
ATOM 516 N N . ILE A 1 69 ? -5.387 -3.284 -19.605 1.00 86.50 69 ILE A N 1
ATOM 517 C CA . ILE A 1 69 ? -6.100 -4.546 -19.344 1.00 86.50 69 ILE A CA 1
ATOM 518 C C . ILE A 1 69 ? -6.161 -4.840 -17.839 1.00 86.50 69 ILE A C 1
ATOM 520 O O . ILE A 1 69 ? -7.226 -5.178 -17.315 1.00 86.50 69 ILE A O 1
ATOM 524 N N . VAL A 1 70 ? -5.049 -4.667 -17.116 1.00 89.19 70 VAL A N 1
ATOM 525 C CA . VAL A 1 70 ? -5.000 -4.874 -15.659 1.00 89.19 70 VAL A CA 1
ATOM 526 C C . VAL A 1 70 ? -5.908 -3.883 -14.928 1.00 89.19 70 VAL A C 1
ATOM 528 O O . VAL A 1 70 ? -6.683 -4.297 -14.067 1.00 89.19 70 VAL A O 1
ATOM 531 N N . VAL A 1 71 ? -5.885 -2.596 -15.298 1.00 86.88 71 VAL A N 1
ATOM 532 C CA . VAL A 1 71 ? -6.768 -1.573 -14.704 1.00 86.88 71 VAL A CA 1
ATOM 533 C C . VAL A 1 71 ? -8.242 -1.915 -14.928 1.00 86.88 71 VAL A C 1
ATOM 535 O O . VAL A 1 71 ? -9.021 -1.913 -13.975 1.00 86.88 71 VAL A O 1
ATOM 538 N N . GLN A 1 72 ? -8.628 -2.256 -16.160 1.00 87.75 72 GLN A N 1
ATOM 539 C CA . GLN A 1 72 ? -10.005 -2.630 -16.495 1.00 87.75 72 GLN A CA 1
ATOM 540 C C . GLN A 1 72 ? -10.461 -3.870 -15.717 1.00 87.75 72 GLN A C 1
ATOM 542 O O . GLN A 1 72 ? -11.561 -3.884 -15.166 1.00 87.75 72 GLN A O 1
ATOM 547 N N . THR A 1 73 ? -9.600 -4.883 -15.617 1.00 90.69 73 THR A N 1
ATOM 548 C CA . THR A 1 73 ? -9.908 -6.134 -14.911 1.00 90.69 73 THR A CA 1
ATOM 549 C C . THR A 1 73 ? -10.096 -5.903 -13.411 1.00 90.69 73 THR A C 1
ATOM 551 O O . THR A 1 73 ? -11.057 -6.408 -12.830 1.00 90.69 73 THR A O 1
ATOM 554 N N . ILE A 1 74 ? -9.223 -5.107 -12.780 1.00 90.50 74 ILE A N 1
ATOM 555 C CA . ILE A 1 74 ? -9.341 -4.771 -11.355 1.00 90.50 74 ILE A CA 1
ATOM 556 C C . ILE A 1 74 ? -10.629 -3.986 -11.093 1.00 90.50 74 ILE A C 1
ATOM 558 O O . ILE A 1 74 ? -11.353 -4.331 -10.163 1.00 90.50 74 ILE A O 1
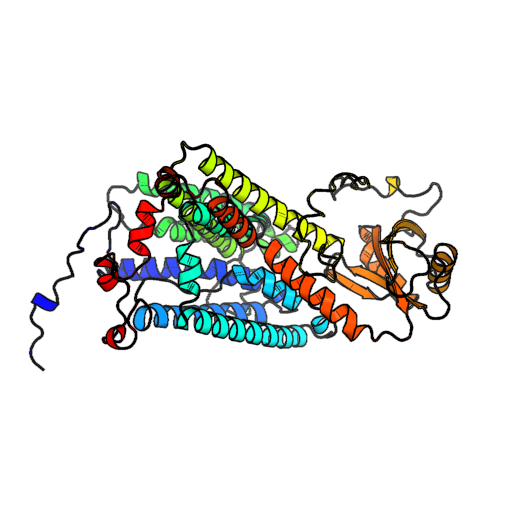ATOM 562 N N . LEU A 1 75 ? -10.947 -2.975 -11.911 1.00 88.88 75 LEU A N 1
ATOM 563 C CA . LEU A 1 75 ? -12.175 -2.185 -11.755 1.00 88.88 75 LEU A CA 1
ATOM 564 C C . LEU A 1 75 ? -13.436 -3.041 -11.930 1.00 88.88 75 LEU A C 1
ATOM 566 O O . LEU A 1 75 ? -14.385 -2.912 -11.156 1.00 88.88 75 LEU A O 1
ATOM 570 N N . PHE A 1 76 ? -13.440 -3.943 -12.913 1.00 90.81 76 PHE A N 1
ATOM 571 C CA . PHE A 1 76 ? -14.567 -4.839 -13.162 1.00 90.81 76 PHE A CA 1
ATOM 572 C C . PHE A 1 76 ? -14.803 -5.801 -11.987 1.00 90.81 76 PHE A C 1
ATOM 574 O O . PHE A 1 76 ? -15.919 -5.896 -11.471 1.00 90.81 76 PHE A O 1
ATOM 581 N N . LEU A 1 77 ? -13.745 -6.461 -11.504 1.00 92.31 77 LEU A N 1
ATOM 582 C CA . LEU A 1 77 ? -13.830 -7.364 -10.353 1.00 92.31 77 LEU A CA 1
ATOM 583 C C . LEU A 1 77 ? -14.156 -6.622 -9.050 1.00 92.31 77 LEU A C 1
ATOM 585 O O . LEU A 1 77 ? -14.918 -7.136 -8.235 1.00 92.31 77 LEU A O 1
ATOM 589 N N . ALA A 1 78 ? -13.639 -5.407 -8.860 1.00 91.25 78 ALA A N 1
ATOM 590 C CA . ALA A 1 78 ? -13.989 -4.541 -7.735 1.00 91.25 78 ALA A CA 1
ATOM 591 C C . ALA A 1 78 ? -15.493 -4.222 -7.707 1.00 91.25 78 ALA A C 1
ATOM 593 O O . ALA A 1 78 ? -16.117 -4.298 -6.647 1.00 91.25 78 ALA A O 1
ATOM 594 N N . GLY A 1 79 ? -16.094 -3.945 -8.870 1.00 91.38 79 GLY A N 1
ATOM 595 C CA . GLY A 1 79 ? -17.537 -3.746 -9.009 1.00 91.38 79 GLY A CA 1
ATOM 596 C C . GLY A 1 79 ? -18.342 -4.985 -8.612 1.00 91.38 79 GLY A C 1
ATOM 597 O O . GLY A 1 79 ? -19.242 -4.889 -7.777 1.00 91.38 79 GLY A O 1
ATOM 598 N N . ILE A 1 80 ? -17.977 -6.162 -9.136 1.00 92.69 80 ILE A N 1
ATOM 599 C CA . ILE A 1 80 ? -18.629 -7.436 -8.783 1.00 92.69 80 ILE A CA 1
ATOM 600 C C . ILE A 1 80 ? -18.501 -7.715 -7.281 1.00 92.69 80 ILE A C 1
ATOM 602 O O . ILE A 1 80 ? -19.499 -7.993 -6.620 1.00 92.69 80 ILE A O 1
ATOM 606 N N . ASN A 1 81 ? -17.298 -7.592 -6.719 1.00 91.19 81 ASN A N 1
ATOM 607 C CA . ASN A 1 81 ? -17.050 -7.851 -5.301 1.00 91.19 81 ASN A CA 1
ATOM 608 C C . ASN A 1 81 ? -17.802 -6.875 -4.393 1.00 91.19 81 ASN A C 1
ATOM 610 O O . ASN A 1 81 ? -18.326 -7.286 -3.363 1.00 91.19 81 ASN A O 1
ATOM 614 N N . THR A 1 82 ? -17.904 -5.603 -4.780 1.00 91.44 82 THR A N 1
ATOM 615 C CA . THR A 1 82 ? -18.688 -4.605 -4.038 1.00 91.44 82 THR A CA 1
ATOM 616 C C . THR A 1 82 ? -20.178 -4.941 -4.077 1.00 91.44 82 THR A C 1
ATOM 618 O O . THR A 1 82 ? -20.847 -4.901 -3.046 1.00 91.44 82 THR A O 1
ATOM 621 N N . LEU A 1 83 ? -20.706 -5.349 -5.237 1.00 90.00 83 LEU A N 1
ATOM 622 C CA . LEU A 1 83 ? -22.094 -5.802 -5.345 1.00 90.00 83 LEU A CA 1
ATOM 623 C C . LEU A 1 83 ? -22.347 -7.032 -4.468 1.00 90.00 83 LEU A C 1
ATOM 625 O O . LEU A 1 83 ? -23.341 -7.057 -3.744 1.00 90.00 83 LEU A O 1
ATOM 629 N N . LEU A 1 84 ? -21.440 -8.012 -4.471 1.00 89.06 84 LEU A N 1
ATOM 630 C CA . LEU A 1 84 ? -21.525 -9.185 -3.599 1.00 89.06 84 LEU A CA 1
ATOM 631 C C . LEU A 1 84 ? -21.462 -8.797 -2.113 1.00 89.06 84 LEU A C 1
ATOM 633 O O . LEU A 1 84 ? -22.264 -9.296 -1.327 1.00 89.06 84 LEU A O 1
ATOM 637 N N . GLN A 1 85 ? -20.581 -7.871 -1.728 1.00 87.88 85 GLN A N 1
ATOM 638 C CA . GLN A 1 85 ? -20.440 -7.393 -0.348 1.00 87.88 85 GLN A CA 1
ATOM 639 C C . GLN A 1 85 ? -21.719 -6.716 0.167 1.00 87.88 85 GLN A C 1
ATOM 641 O O . GLN A 1 85 ? -22.138 -6.961 1.301 1.00 87.88 85 GLN A O 1
ATOM 646 N N . VAL A 1 86 ? -22.360 -5.899 -0.672 1.00 85.94 86 VAL A N 1
ATOM 647 C CA . VAL A 1 86 ? -23.577 -5.159 -0.310 1.00 85.94 86 VAL A CA 1
ATOM 648 C C . VAL A 1 86 ? -24.830 -6.048 -0.365 1.00 85.94 86 VAL A C 1
ATOM 650 O O . VAL A 1 86 ? -25.721 -5.886 0.464 1.00 85.94 86 VAL A O 1
ATOM 653 N N . HIS A 1 87 ? -24.917 -7.014 -1.290 1.00 82.25 87 HIS A N 1
ATOM 654 C CA . HIS A 1 87 ? -26.114 -7.859 -1.440 1.00 82.25 87 HIS A CA 1
ATOM 655 C C . HIS A 1 87 ? -26.074 -9.145 -0.607 1.00 82.25 87 HIS A C 1
ATOM 657 O O . HIS A 1 87 ? -27.084 -9.506 -0.001 1.00 82.25 87 HIS A O 1
ATOM 663 N N . LEU A 1 88 ? -24.938 -9.853 -0.610 1.00 81.62 88 LEU A N 1
ATOM 664 C CA . LEU A 1 88 ? -24.759 -11.163 0.030 1.00 81.62 88 LEU A CA 1
ATOM 665 C C . LEU A 1 88 ? -23.932 -11.101 1.322 1.00 81.62 88 LEU A C 1
ATOM 667 O O . LEU A 1 88 ? -24.105 -11.958 2.186 1.00 81.62 88 LEU A O 1
ATOM 671 N N . GLY A 1 89 ? -23.041 -10.115 1.445 1.00 78.75 89 GLY A N 1
ATOM 672 C CA . GLY A 1 89 ? -22.169 -9.923 2.602 1.00 78.75 89 GLY A CA 1
ATOM 673 C C . GLY A 1 89 ? -22.860 -9.243 3.787 1.00 78.75 89 GLY A C 1
ATOM 674 O O . GLY A 1 89 ? -24.023 -9.493 4.097 1.00 78.75 89 GLY A O 1
ATOM 675 N N . THR A 1 90 ? -22.127 -8.359 4.467 1.00 72.62 90 THR A N 1
ATOM 676 C CA . THR A 1 90 ? -22.608 -7.656 5.670 1.00 72.62 90 THR A CA 1
ATOM 677 C C . THR A 1 90 ? -23.560 -6.502 5.371 1.00 72.62 90 THR A C 1
ATOM 679 O O . THR A 1 90 ? -23.996 -5.845 6.306 1.00 72.62 90 THR A O 1
ATOM 682 N N . ARG A 1 91 ? -23.873 -6.227 4.092 1.00 75.69 91 ARG A N 1
ATOM 683 C CA . ARG A 1 91 ? -24.761 -5.129 3.645 1.00 75.69 91 ARG A CA 1
ATOM 684 C C . ARG A 1 91 ? -24.276 -3.723 4.000 1.00 75.69 91 ARG A C 1
ATOM 686 O O . ARG A 1 91 ? -24.982 -2.744 3.772 1.00 75.69 91 ARG A O 1
ATOM 693 N N . LEU A 1 92 ? -23.059 -3.616 4.521 1.00 78.44 92 LEU A N 1
ATOM 694 C CA . LEU A 1 92 ? -22.428 -2.339 4.798 1.00 78.44 92 LEU A CA 1
ATOM 695 C C . LEU A 1 92 ? -21.981 -1.669 3.492 1.00 78.44 92 LEU A C 1
ATOM 697 O O . LEU A 1 92 ? -21.558 -2.373 2.568 1.00 78.44 92 LEU A O 1
ATOM 701 N N . PRO A 1 93 ? -22.020 -0.325 3.418 1.00 76.88 93 PRO A N 1
ATOM 702 C CA . PRO A 1 93 ? -21.531 0.441 2.276 1.00 76.88 93 PRO A CA 1
ATOM 703 C C . PRO A 1 93 ? -19.993 0.405 2.233 1.00 76.88 93 PRO A C 1
ATOM 705 O O . PRO A 1 93 ? -19.314 1.378 2.549 1.00 76.88 93 PRO A O 1
ATOM 708 N N . ALA A 1 94 ? -19.439 -0.755 1.879 1.00 83.31 94 ALA A N 1
ATOM 709 C CA . ALA A 1 94 ? -18.010 -1.021 1.798 1.00 83.31 94 ALA A CA 1
ATOM 710 C C . ALA A 1 94 ? -17.614 -1.252 0.337 1.00 83.31 94 ALA A C 1
ATOM 712 O O . ALA A 1 94 ? -17.986 -2.257 -0.270 1.00 83.31 94 ALA A O 1
ATOM 713 N N . VAL A 1 95 ? -16.860 -0.307 -0.224 1.00 85.06 95 VAL A N 1
ATOM 714 C CA . VAL A 1 95 ? -16.358 -0.401 -1.597 1.00 85.06 95 VAL A CA 1
ATOM 715 C C . VAL A 1 95 ? -15.102 -1.267 -1.613 1.00 85.06 95 VAL A C 1
ATOM 717 O O . VAL A 1 95 ? -14.116 -0.965 -0.943 1.00 85.06 95 VAL A O 1
ATOM 720 N N . MET A 1 96 ? -15.146 -2.359 -2.371 1.00 86.75 96 MET A N 1
ATOM 721 C CA . MET A 1 96 ? -14.039 -3.304 -2.498 1.00 86.75 96 MET A CA 1
ATOM 722 C C . MET A 1 96 ? -13.091 -2.851 -3.610 1.00 86.75 96 MET A C 1
ATOM 724 O O . MET A 1 96 ? -13.535 -2.383 -4.654 1.00 86.75 96 MET A O 1
ATOM 728 N N . GLY A 1 97 ? -11.783 -3.031 -3.427 1.00 85.19 97 GLY A N 1
ATOM 729 C CA . GLY A 1 97 ? -10.787 -2.720 -4.453 1.00 85.19 97 GLY A CA 1
ATOM 730 C C . GLY A 1 97 ? -9.438 -3.373 -4.202 1.00 85.19 97 GLY A C 1
ATOM 731 O O . GLY A 1 97 ? -9.276 -4.163 -3.271 1.00 85.19 97 GLY A O 1
ATOM 732 N N . ALA A 1 98 ? -8.463 -3.047 -5.051 1.00 84.75 98 ALA A N 1
ATOM 733 C CA . ALA A 1 98 ? -7.103 -3.544 -4.897 1.00 84.75 98 ALA A CA 1
ATOM 734 C C . ALA A 1 98 ? -6.478 -3.003 -3.605 1.00 84.75 98 ALA A C 1
ATOM 736 O O . ALA A 1 98 ? -6.383 -1.792 -3.403 1.00 84.75 98 ALA A O 1
ATOM 737 N N . SER A 1 99 ? -6.029 -3.910 -2.738 1.00 83.88 99 SER A N 1
ATOM 738 C CA . SER A 1 99 ? -5.316 -3.536 -1.522 1.00 83.88 99 SER A CA 1
ATOM 739 C C . SER A 1 99 ? -3.847 -3.268 -1.828 1.00 83.88 99 SER A C 1
ATOM 741 O O . SER A 1 99 ? -3.127 -4.124 -2.346 1.00 83.88 99 SER A O 1
ATOM 743 N N . TYR A 1 100 ? -3.387 -2.083 -1.445 1.00 76.50 100 TYR A N 1
ATOM 744 C CA . TYR A 1 100 ? -1.985 -1.689 -1.529 1.00 76.50 100 TYR A CA 1
ATOM 745 C C . TYR A 1 100 ? -1.075 -2.525 -0.622 1.00 76.50 100 TYR A C 1
ATOM 747 O O . TYR A 1 100 ? 0.132 -2.576 -0.851 1.00 76.50 100 TYR A O 1
ATOM 755 N N . ALA A 1 101 ? -1.628 -3.202 0.393 1.00 77.12 101 ALA A N 1
ATOM 756 C CA . ALA A 1 101 ? -0.852 -4.070 1.274 1.00 77.12 101 ALA A CA 1
ATOM 757 C C . ALA A 1 101 ? -0.172 -5.205 0.489 1.00 77.12 101 ALA A C 1
ATOM 759 O O . ALA A 1 101 ? 0.867 -5.708 0.910 1.00 77.12 101 ALA A O 1
ATOM 760 N N . TYR A 1 102 ? -0.714 -5.559 -0.683 1.00 83.69 102 TYR A N 1
ATOM 761 C CA . TYR A 1 102 ? -0.133 -6.562 -1.566 1.00 83.69 102 TYR A CA 1
ATOM 762 C C . TYR A 1 102 ? 0.972 -6.035 -2.491 1.00 83.69 102 TYR A C 1
ATOM 764 O O . TYR A 1 102 ? 1.584 -6.846 -3.177 1.00 83.69 102 TYR A O 1
ATOM 772 N N . ILE A 1 103 ? 1.280 -4.730 -2.518 1.00 81.56 103 ILE A N 1
ATOM 773 C CA . ILE A 1 103 ? 2.336 -4.195 -3.399 1.00 81.56 103 ILE A CA 1
ATOM 774 C C . ILE A 1 103 ? 3.691 -4.824 -3.059 1.00 81.56 103 ILE A C 1
ATOM 776 O O . ILE A 1 103 ? 4.351 -5.347 -3.948 1.00 81.56 103 ILE A O 1
ATOM 780 N N . TYR A 1 104 ? 4.083 -4.833 -1.784 1.00 79.00 104 TYR A N 1
ATOM 781 C CA . TYR A 1 104 ? 5.358 -5.410 -1.343 1.00 79.00 104 TYR A CA 1
ATOM 782 C C . TYR A 1 104 ? 5.503 -6.905 -1.673 1.00 79.00 104 TYR A C 1
ATOM 784 O O . TYR A 1 104 ? 6.468 -7.257 -2.352 1.00 79.00 104 TYR A O 1
ATOM 792 N N . PRO A 1 105 ? 4.568 -7.798 -1.280 1.00 84.69 105 PRO A N 1
ATOM 793 C CA . PRO A 1 105 ? 4.671 -9.205 -1.658 1.00 84.69 105 PRO A CA 1
ATOM 794 C C . PRO A 1 105 ? 4.577 -9.413 -3.175 1.00 84.69 105 PRO A C 1
ATOM 796 O O . PRO A 1 105 ? 5.232 -10.309 -3.696 1.00 84.69 105 PRO A O 1
ATOM 799 N N . ALA A 1 106 ? 3.814 -8.590 -3.907 1.00 86.12 106 ALA A N 1
ATOM 800 C CA . ALA A 1 106 ? 3.766 -8.673 -5.364 1.00 86.12 106 ALA A CA 1
ATOM 801 C C . ALA A 1 106 ? 5.121 -8.326 -5.996 1.00 86.12 106 ALA A C 1
ATOM 803 O O . ALA A 1 106 ? 5.593 -9.081 -6.838 1.00 86.12 106 ALA A O 1
ATOM 804 N N . VAL A 1 107 ? 5.774 -7.241 -5.565 1.00 79.56 107 VAL A N 1
ATOM 805 C CA . VAL A 1 107 ? 7.116 -6.858 -6.039 1.00 79.56 107 VAL A CA 1
ATOM 806 C C . VAL A 1 107 ? 8.133 -7.961 -5.746 1.00 79.56 107 VAL A C 1
ATOM 808 O O . VAL A 1 107 ? 8.878 -8.336 -6.646 1.00 79.56 107 VAL A O 1
ATOM 811 N N . ALA A 1 108 ? 8.104 -8.549 -4.548 1.00 77.44 108 ALA A N 1
ATOM 812 C CA . ALA A 1 108 ? 8.987 -9.660 -4.193 1.00 77.44 108 ALA A CA 1
ATOM 813 C C . ALA A 1 108 ? 8.794 -10.893 -5.100 1.00 77.44 108 ALA A C 1
ATOM 815 O O . ALA A 1 108 ? 9.763 -11.548 -5.476 1.00 77.44 108 ALA A O 1
ATOM 816 N N . ILE A 1 109 ? 7.552 -11.200 -5.499 1.00 80.38 109 ILE A N 1
ATOM 817 C CA . ILE A 1 109 ? 7.276 -12.269 -6.471 1.00 80.38 109 ILE A CA 1
ATOM 818 C C . ILE A 1 109 ? 7.831 -11.889 -7.852 1.00 80.38 109 ILE A C 1
ATOM 820 O O . ILE A 1 109 ? 8.520 -12.699 -8.469 1.00 80.38 109 ILE A O 1
ATOM 824 N N . ILE A 1 110 ? 7.557 -10.671 -8.328 1.00 76.25 110 ILE A N 1
ATOM 825 C CA . ILE A 1 110 ? 7.934 -10.195 -9.672 1.00 76.25 110 ILE A CA 1
ATOM 826 C C . ILE A 1 110 ? 9.453 -10.153 -9.865 1.00 76.25 110 ILE A C 1
ATOM 828 O O . ILE A 1 110 ? 9.948 -10.523 -10.928 1.00 76.25 110 ILE A O 1
ATOM 832 N N . LEU A 1 111 ? 10.186 -9.715 -8.840 1.00 71.12 111 LEU A N 1
ATOM 833 C CA . LEU A 1 111 ? 11.646 -9.618 -8.863 1.00 71.12 111 LEU A CA 1
ATOM 834 C C . LEU A 1 111 ? 12.342 -10.956 -8.596 1.00 71.12 111 LEU A C 1
ATOM 836 O O . LEU A 1 111 ? 13.569 -11.010 -8.582 1.00 71.12 111 LEU A O 1
ATOM 840 N N . SER A 1 112 ? 11.591 -12.043 -8.391 1.00 65.94 112 SER A N 1
ATOM 841 C CA . SER A 1 112 ? 12.219 -13.335 -8.141 1.00 65.94 112 SER A CA 1
ATOM 842 C C . SER A 1 112 ? 13.054 -13.795 -9.354 1.00 65.94 112 SER A C 1
ATOM 844 O O . SER A 1 112 ? 12.612 -13.656 -10.501 1.00 65.94 112 SER A O 1
ATOM 846 N N . PRO A 1 113 ? 14.238 -14.401 -9.126 1.00 57.56 113 PRO A N 1
ATOM 847 C CA . PRO A 1 113 ? 15.174 -14.761 -10.197 1.00 57.56 113 PRO A CA 1
ATOM 848 C C . PRO A 1 113 ? 14.569 -15.702 -11.248 1.00 57.56 113 PRO A C 1
ATOM 850 O O . PRO A 1 113 ? 14.971 -15.702 -12.408 1.00 57.56 113 PRO A O 1
ATOM 853 N N . ARG A 1 114 ? 13.532 -16.456 -10.867 1.00 56.12 114 ARG A N 1
ATOM 854 C CA . ARG A 1 114 ? 12.776 -17.358 -11.748 1.00 56.12 114 ARG A CA 1
ATOM 855 C C . ARG A 1 114 ? 12.160 -16.647 -12.957 1.00 56.12 114 ARG A C 1
ATOM 857 O O . ARG A 1 114 ? 11.996 -17.275 -13.997 1.00 56.12 114 ARG A O 1
ATOM 864 N N . PHE A 1 115 ? 11.813 -15.366 -12.827 1.00 58.56 115 PHE A N 1
ATOM 865 C CA . PHE A 1 115 ? 11.234 -14.566 -13.911 1.00 58.56 115 PHE A CA 1
ATOM 866 C C . PHE A 1 115 ? 12.282 -13.787 -14.713 1.00 58.56 115 PHE A C 1
ATOM 868 O O . PHE A 1 115 ? 11.964 -13.296 -15.792 1.00 58.56 115 PHE A O 1
ATOM 875 N N . ALA A 1 116 ? 13.523 -13.690 -14.222 1.00 54.22 116 ALA A N 1
ATOM 876 C CA . ALA A 1 116 ? 14.613 -12.987 -14.902 1.00 54.22 116 ALA A CA 1
ATOM 877 C C . ALA A 1 116 ? 15.175 -13.767 -16.107 1.00 54.22 116 ALA A C 1
ATOM 879 O O . ALA A 1 116 ? 15.812 -13.182 -16.975 1.00 54.22 116 ALA A O 1
ATOM 880 N N . ILE A 1 117 ? 14.916 -15.078 -16.175 1.00 47.91 117 ILE A N 1
ATOM 881 C CA . ILE A 1 117 ? 15.390 -15.969 -17.249 1.00 47.91 117 ILE A CA 1
ATOM 882 C C . ILE A 1 117 ? 14.594 -15.758 -18.555 1.00 47.91 117 ILE A C 1
ATOM 884 O O . ILE A 1 117 ? 15.083 -16.061 -19.642 1.00 47.91 117 ILE A O 1
ATOM 888 N N . VAL A 1 118 ? 13.370 -15.226 -18.471 1.00 53.69 118 VAL A N 1
ATOM 889 C CA . VAL A 1 118 ? 12.499 -15.013 -19.636 1.00 53.69 118 VAL A CA 1
ATOM 890 C C . VAL A 1 118 ? 12.873 -13.699 -20.326 1.00 53.69 118 VAL A C 1
ATOM 892 O O . VAL A 1 118 ? 12.640 -12.621 -19.781 1.00 53.69 118 VAL A O 1
ATOM 895 N N . VAL A 1 119 ? 13.455 -13.799 -21.526 1.00 57.31 119 VAL A N 1
ATOM 896 C CA . VAL A 1 119 ? 13.936 -12.647 -22.314 1.00 57.31 119 VAL A CA 1
ATOM 897 C C . VAL A 1 119 ? 12.782 -11.867 -22.956 1.00 57.31 119 VAL A C 1
ATOM 899 O O . VAL A 1 119 ? 12.866 -10.645 -23.070 1.00 57.31 119 VAL A O 1
ATOM 902 N N . ASP A 1 120 ? 11.699 -12.545 -23.360 1.00 61.41 120 ASP A N 1
ATOM 903 C CA . ASP A 1 120 ? 10.547 -11.885 -23.983 1.00 61.41 120 ASP A CA 1
ATOM 904 C C . ASP A 1 120 ? 9.682 -11.142 -22.938 1.00 61.41 120 ASP A C 1
ATOM 906 O O . ASP A 1 120 ? 9.189 -11.763 -21.988 1.00 61.41 120 ASP A O 1
ATOM 910 N N . PRO A 1 121 ? 9.466 -9.818 -23.084 1.00 64.75 121 PRO A N 1
ATOM 911 C CA . PRO A 1 121 ? 8.759 -9.011 -22.087 1.00 64.75 121 PRO A CA 1
ATOM 912 C C . PRO A 1 121 ? 7.274 -9.375 -21.952 1.00 64.75 121 PRO A C 1
ATOM 914 O O . PRO A 1 121 ? 6.723 -9.316 -20.850 1.00 64.75 121 PRO A O 1
ATOM 917 N N . PHE A 1 122 ? 6.621 -9.783 -23.043 1.00 77.50 122 PHE A N 1
ATOM 918 C CA . PHE A 1 122 ? 5.210 -10.162 -23.013 1.00 77.50 122 PHE A CA 1
ATOM 919 C C . PHE A 1 122 ? 5.016 -11.526 -22.341 1.00 77.50 122 PHE A C 1
ATOM 921 O O . PHE A 1 122 ? 4.147 -11.687 -21.479 1.00 77.50 122 PHE A O 1
ATOM 928 N N . GLU A 1 123 ? 5.859 -12.503 -22.671 1.00 75.25 123 GLU A N 1
ATOM 929 C CA . GLU A 1 123 ? 5.855 -13.810 -22.019 1.00 75.25 123 GLU A CA 1
ATOM 930 C C . GLU A 1 123 ? 6.181 -13.697 -20.522 1.00 75.25 123 GLU A C 1
ATOM 932 O O . GLU A 1 123 ? 5.486 -14.297 -19.690 1.00 75.25 123 GLU A O 1
ATOM 937 N N . ARG A 1 124 ? 7.156 -12.848 -20.158 1.00 72.19 124 ARG A N 1
ATOM 938 C CA . ARG A 1 124 ? 7.477 -12.527 -18.760 1.00 72.19 124 ARG A CA 1
ATOM 939 C C . ARG A 1 124 ? 6.262 -11.961 -18.028 1.00 72.19 124 ARG A C 1
ATOM 941 O O . ARG A 1 124 ? 5.962 -12.418 -16.919 1.00 72.19 124 ARG A O 1
ATOM 948 N N . PHE A 1 125 ? 5.522 -11.042 -18.648 1.00 82.69 125 PHE A N 1
ATOM 949 C CA . PHE A 1 125 ? 4.301 -10.480 -18.072 1.00 82.69 125 PHE A CA 1
ATOM 950 C C . PHE A 1 125 ? 3.243 -11.559 -17.814 1.00 82.69 125 PHE A C 1
ATOM 952 O O . PHE A 1 125 ? 2.746 -11.689 -16.692 1.00 82.69 125 PHE A O 1
ATOM 959 N N . VAL A 1 126 ? 2.927 -12.379 -18.819 1.00 87.56 126 VAL A N 1
ATOM 960 C CA . VAL A 1 126 ? 1.888 -13.415 -18.713 1.00 87.56 126 VAL A CA 1
ATOM 961 C C . VAL A 1 126 ? 2.243 -14.455 -17.650 1.00 87.56 126 VAL A C 1
ATOM 963 O O . VAL A 1 126 ? 1.389 -14.831 -16.839 1.00 87.56 126 VAL A O 1
ATOM 966 N N . TYR A 1 127 ? 3.491 -14.923 -17.627 1.00 83.81 127 TYR A N 1
ATOM 967 C CA . TYR A 1 127 ? 3.935 -15.939 -16.676 1.00 83.81 127 TYR A CA 1
ATOM 968 C C . TYR A 1 127 ? 3.962 -15.401 -15.236 1.00 83.81 127 TYR A C 1
ATOM 970 O O . TYR A 1 127 ? 3.437 -16.045 -14.321 1.00 83.81 127 TYR A O 1
ATOM 978 N N . THR A 1 128 ? 4.458 -14.175 -15.040 1.00 81.75 128 THR A N 1
ATOM 979 C CA . THR A 1 128 ? 4.471 -13.515 -13.724 1.00 81.75 128 THR A CA 1
ATOM 980 C C . THR A 1 128 ? 3.054 -13.250 -13.213 1.00 81.75 128 THR A C 1
ATOM 982 O O . THR A 1 128 ? 2.753 -13.521 -12.047 1.00 81.75 128 THR A O 1
ATOM 985 N N . MET A 1 129 ? 2.141 -12.801 -14.084 1.00 89.62 129 MET A N 1
ATOM 986 C CA . MET A 1 129 ? 0.749 -12.532 -13.714 1.00 89.62 129 MET A CA 1
ATOM 987 C C . MET A 1 129 ? 0.018 -13.802 -13.259 1.00 89.62 129 MET A C 1
ATOM 989 O O . MET A 1 129 ? -0.708 -13.767 -12.265 1.00 89.62 129 MET A O 1
ATOM 993 N N . ARG A 1 130 ? 0.245 -14.942 -13.927 1.00 90.50 130 ARG A N 1
ATOM 994 C CA . ARG A 1 130 ? -0.317 -16.244 -13.518 1.00 90.50 130 ARG A CA 1
ATOM 995 C C . ARG A 1 130 ? 0.164 -16.656 -12.128 1.00 90.50 130 ARG A C 1
ATOM 997 O O . ARG A 1 130 ? -0.645 -17.075 -11.300 1.00 90.50 130 ARG A O 1
ATOM 1004 N N . SER A 1 131 ? 1.460 -16.499 -11.854 1.00 89.00 131 SER A N 1
ATOM 1005 C CA . SER A 1 131 ? 2.027 -16.800 -10.536 1.00 89.00 131 SER A CA 1
ATOM 1006 C C . SER A 1 131 ? 1.453 -15.889 -9.448 1.00 89.00 131 SER A C 1
ATOM 1008 O O . SER A 1 131 ? 1.081 -16.365 -8.375 1.00 89.00 131 SER A O 1
ATOM 1010 N N . LEU A 1 132 ? 1.333 -14.586 -9.725 1.00 90.19 132 LEU A N 1
ATOM 1011 C CA . LEU A 1 132 ? 0.765 -13.620 -8.787 1.00 90.19 132 LEU A CA 1
ATOM 1012 C C . LEU A 1 132 ? -0.710 -13.926 -8.483 1.00 90.19 132 LEU A C 1
ATOM 1014 O O . LEU A 1 132 ? -1.113 -13.925 -7.322 1.00 90.19 132 LEU A O 1
ATOM 1018 N N . GLN A 1 133 ? -1.510 -14.242 -9.506 1.00 92.44 133 GLN A N 1
ATOM 1019 C CA . GLN A 1 133 ? -2.912 -14.638 -9.335 1.00 92.44 133 GLN A CA 1
ATOM 1020 C C . GLN A 1 133 ? -3.044 -15.915 -8.501 1.00 92.44 133 GLN A C 1
ATOM 1022 O O . GLN A 1 133 ? -3.854 -15.949 -7.577 1.00 92.44 133 GLN A O 1
ATOM 1027 N N . GLY A 1 134 ? -2.227 -16.938 -8.773 1.00 94.31 134 GLY A N 1
ATOM 1028 C CA . GLY A 1 134 ? -2.210 -18.170 -7.982 1.00 94.31 134 GLY A CA 1
ATOM 1029 C C . GLY A 1 134 ? -1.901 -17.910 -6.505 1.00 94.31 134 GLY A C 1
ATOM 1030 O O . GLY A 1 134 ? -2.616 -18.397 -5.628 1.00 94.31 134 GLY A O 1
ATOM 1031 N N . ALA A 1 135 ? -0.897 -17.074 -6.223 1.00 91.12 135 ALA A N 1
ATOM 1032 C CA . ALA A 1 135 ? -0.549 -16.680 -4.859 1.00 91.12 135 ALA A CA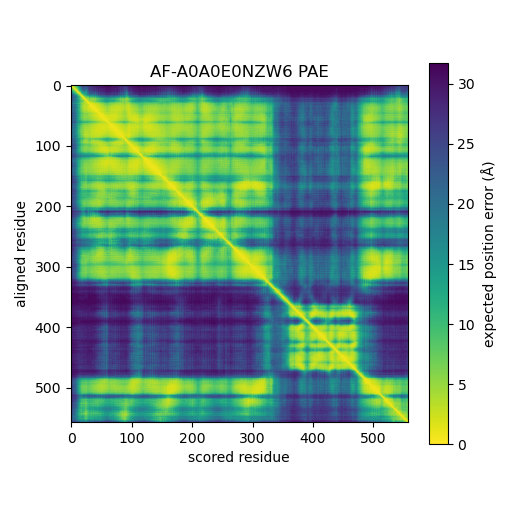 1
ATOM 1033 C C . ALA A 1 135 ? -1.697 -15.933 -4.154 1.00 91.12 135 ALA A C 1
ATOM 1035 O O . ALA A 1 135 ? -2.017 -16.243 -3.007 1.00 91.12 135 ALA A O 1
ATOM 1036 N N . LEU A 1 136 ? -2.359 -14.995 -4.842 1.00 91.88 136 LEU A N 1
ATOM 1037 C CA . LEU A 1 136 ? -3.492 -14.240 -4.294 1.00 91.88 136 LEU A CA 1
ATOM 1038 C C . LEU A 1 136 ? -4.717 -15.128 -4.024 1.00 91.88 136 LEU A C 1
ATOM 1040 O O . LEU A 1 136 ? -5.391 -14.937 -3.013 1.00 91.88 136 LEU A O 1
ATOM 1044 N N . ILE A 1 137 ? -4.987 -16.121 -4.878 1.00 94.12 137 ILE A N 1
ATOM 1045 C CA . ILE A 1 137 ? -6.071 -17.093 -4.664 1.00 94.12 137 ILE A CA 1
ATOM 1046 C C . ILE A 1 137 ? -5.798 -17.917 -3.403 1.00 94.12 137 ILE A C 1
ATOM 1048 O O . ILE A 1 137 ? -6.673 -18.027 -2.545 1.00 94.12 137 ILE A O 1
ATOM 1052 N N . ILE A 1 138 ? -4.581 -18.451 -3.255 1.00 94.81 138 ILE A N 1
ATOM 1053 C CA . ILE A 1 138 ? -4.196 -19.225 -2.066 1.00 94.81 138 ILE A CA 1
ATOM 1054 C C . ILE A 1 138 ? -4.289 -18.352 -0.810 1.00 94.81 138 ILE A C 1
ATOM 1056 O O . ILE A 1 138 ? -4.872 -18.780 0.186 1.00 94.81 138 ILE A O 1
ATOM 1060 N N . ALA A 1 139 ? -3.788 -17.113 -0.863 1.00 91.81 139 ALA A N 1
ATOM 1061 C CA . ALA A 1 139 ? -3.895 -16.166 0.244 1.00 91.81 139 ALA A CA 1
ATOM 1062 C C . ALA A 1 139 ? -5.360 -15.905 0.639 1.00 91.81 139 ALA A C 1
ATOM 1064 O O . ALA A 1 139 ? -5.690 -15.936 1.825 1.00 91.81 139 ALA A O 1
ATOM 1065 N N . GLY A 1 140 ? -6.252 -15.726 -0.341 1.00 93.06 140 GLY A N 1
ATOM 1066 C CA . GLY A 1 140 ? -7.687 -15.551 -0.110 1.00 93.06 140 GLY A CA 1
ATOM 1067 C C . GLY A 1 140 ? -8.353 -16.776 0.522 1.00 93.06 140 GLY A C 1
ATOM 1068 O O . GLY A 1 140 ? -9.130 -16.633 1.465 1.00 93.06 140 GLY A O 1
ATOM 1069 N N . VAL A 1 141 ? -8.012 -17.988 0.069 1.00 94.94 141 VAL A N 1
ATOM 1070 C CA . VAL A 1 141 ? -8.517 -19.243 0.657 1.00 94.94 141 VAL A CA 1
ATOM 1071 C C . VAL A 1 141 ? -8.047 -19.397 2.102 1.00 94.94 141 VAL A C 1
ATOM 1073 O O . VAL A 1 141 ? -8.852 -19.701 2.980 1.00 94.94 141 VAL A O 1
ATOM 1076 N N . VAL A 1 142 ? -6.768 -19.138 2.379 1.00 93.31 142 VAL A N 1
ATOM 1077 C CA . VAL A 1 142 ? -6.221 -19.185 3.743 1.00 93.31 142 VAL A CA 1
ATOM 1078 C C . VAL A 1 142 ? -6.924 -18.167 4.642 1.00 93.31 142 VAL A C 1
ATOM 1080 O O . VAL A 1 142 ? -7.327 -18.507 5.754 1.00 93.31 142 VAL A O 1
ATOM 1083 N N . GLN A 1 143 ? -7.146 -16.943 4.156 1.00 91.00 143 GLN A N 1
ATOM 1084 C CA . GLN A 1 143 ? -7.874 -15.917 4.901 1.00 91.00 143 GLN A CA 1
ATOM 1085 C C . GLN A 1 143 ? -9.332 -16.322 5.171 1.00 91.00 143 GLN A C 1
ATOM 1087 O O . GLN A 1 143 ? -9.828 -16.110 6.279 1.00 91.00 143 GLN A O 1
ATOM 1092 N N . ALA A 1 144 ? -10.000 -16.966 4.209 1.00 90.06 144 ALA A N 1
ATOM 1093 C CA . ALA A 1 144 ? -11.347 -17.502 4.388 1.00 90.06 144 ALA A CA 1
ATOM 1094 C C . ALA A 1 144 ? -11.388 -18.622 5.442 1.00 90.06 144 ALA A C 1
ATOM 1096 O O . ALA A 1 144 ? -12.270 -18.620 6.298 1.00 90.06 144 ALA A O 1
ATOM 1097 N N . ILE A 1 145 ? -10.408 -19.531 5.438 1.00 90.62 145 ILE A N 1
ATOM 1098 C CA . ILE A 1 145 ? -10.272 -20.607 6.432 1.00 90.62 145 ILE A CA 1
ATOM 1099 C C . ILE A 1 145 ? -10.055 -20.026 7.839 1.00 90.62 145 ILE A C 1
ATOM 1101 O O . ILE A 1 145 ? -10.753 -20.402 8.781 1.00 90.62 145 ILE A O 1
ATOM 1105 N N . ILE A 1 146 ? -9.131 -19.071 7.986 1.00 87.56 146 ILE A N 1
ATOM 1106 C CA . ILE A 1 146 ? -8.853 -18.384 9.261 1.00 87.56 146 ILE A CA 1
ATOM 1107 C C . ILE A 1 146 ? -10.104 -17.657 9.777 1.00 87.56 146 ILE A C 1
ATOM 1109 O O . ILE A 1 146 ? -10.392 -17.697 10.978 1.00 87.56 146 ILE A O 1
ATOM 1113 N N . GLY A 1 147 ? -10.851 -17.011 8.876 1.00 85.06 147 GLY A N 1
ATOM 1114 C CA . GLY A 1 147 ? -12.123 -16.361 9.184 1.00 85.06 147 GLY A CA 1
ATOM 1115 C C . GLY A 1 147 ? -13.194 -17.355 9.636 1.00 85.06 147 GLY A C 1
ATOM 1116 O O . GLY A 1 147 ? -13.832 -17.133 10.664 1.00 85.06 147 GLY A O 1
ATOM 1117 N N . PHE A 1 148 ? -13.339 -18.479 8.929 1.00 83.62 148 PHE A N 1
ATOM 1118 C CA . PHE A 1 148 ? -14.320 -19.523 9.233 1.00 83.62 148 PHE A CA 1
ATOM 1119 C C . PHE A 1 148 ? -14.077 -20.183 10.596 1.00 83.62 148 PHE A C 1
ATOM 1121 O O . PHE A 1 148 ? -15.011 -20.363 11.372 1.00 83.62 148 PHE A O 1
ATOM 1128 N N . PHE A 1 149 ? -12.818 -20.479 10.934 1.00 85.69 149 PHE A N 1
ATOM 1129 C CA . PHE A 1 149 ? -12.460 -21.033 12.244 1.00 85.69 149 PHE A CA 1
ATOM 1130 C C . PHE A 1 149 ? -12.505 -20.004 13.384 1.00 85.69 149 PHE A C 1
ATOM 1132 O O . PHE A 1 149 ? -12.262 -20.351 14.539 1.00 85.69 149 PHE A O 1
ATOM 1139 N N . GLY A 1 150 ? -12.792 -18.731 13.093 1.00 79.94 150 GLY A N 1
ATOM 1140 C CA . GLY A 1 150 ? -12.865 -17.682 14.106 1.00 79.94 150 GLY A CA 1
ATOM 1141 C C . GLY A 1 150 ? -11.521 -17.369 14.767 1.00 79.94 150 GLY A C 1
ATOM 1142 O O . GLY A 1 150 ? -11.496 -16.688 15.790 1.00 79.94 150 GLY A O 1
ATOM 1143 N N . ILE A 1 151 ? -10.397 -17.809 14.188 1.00 82.44 151 ILE A N 1
ATOM 1144 C CA . ILE A 1 151 ? -9.044 -17.518 14.693 1.00 82.44 151 ILE A CA 1
ATOM 1145 C C . ILE A 1 151 ? -8.832 -16.000 14.755 1.00 82.44 151 ILE A C 1
ATOM 1147 O O . ILE A 1 151 ? -8.249 -15.481 15.707 1.00 82.44 151 ILE A O 1
ATOM 1151 N N . TRP A 1 152 ? -9.404 -15.267 13.796 1.00 76.94 152 TRP A N 1
ATOM 1152 C CA . TRP A 1 152 ? -9.377 -13.805 13.761 1.00 76.94 152 TRP A CA 1
ATOM 1153 C C . TRP A 1 152 ? -9.949 -13.148 15.034 1.00 76.94 152 TRP A C 1
ATOM 1155 O O . TRP A 1 152 ? -9.478 -12.090 15.451 1.00 76.94 152 TRP A O 1
ATOM 1165 N N . ARG A 1 153 ? -10.898 -13.801 15.727 1.00 75.25 153 ARG A N 1
ATOM 1166 C CA . ARG A 1 153 ? -11.433 -13.324 17.015 1.00 75.25 153 ARG A CA 1
ATOM 1167 C C . ARG A 1 153 ? -10.354 -13.253 18.087 1.00 75.25 153 ARG A C 1
ATOM 1169 O O . ARG A 1 153 ? -10.355 -12.316 18.883 1.00 75.25 153 ARG A O 1
ATOM 1176 N N . ILE A 1 154 ? -9.463 -14.243 18.131 1.00 77.00 154 ILE A N 1
ATOM 1177 C CA . ILE A 1 154 ? -8.386 -14.301 19.124 1.00 77.00 154 ILE A CA 1
ATOM 1178 C C . ILE A 1 154 ? -7.500 -13.068 18.946 1.00 77.00 154 ILE A C 1
ATOM 1180 O O . ILE A 1 154 ? -7.270 -12.350 19.911 1.00 77.00 154 ILE A O 1
ATOM 1184 N N . PHE A 1 155 ? -7.119 -12.751 17.707 1.00 73.69 155 PHE A N 1
ATOM 1185 C CA . PHE A 1 155 ? -6.320 -11.567 17.388 1.00 73.69 155 PHE A CA 1
ATOM 1186 C C . PHE A 1 155 ? -7.044 -10.244 17.707 1.00 73.69 155 PHE A C 1
ATOM 1188 O O . PHE A 1 155 ? -6.493 -9.407 18.425 1.00 73.69 155 PHE A O 1
ATOM 1195 N N . ILE A 1 156 ? -8.300 -10.059 17.270 1.00 75.69 156 ILE A N 1
ATOM 1196 C CA . ILE A 1 156 ? -9.079 -8.833 17.557 1.00 75.69 156 ILE A CA 1
ATOM 1197 C C . ILE A 1 156 ? -9.308 -8.636 19.064 1.00 75.69 156 ILE A C 1
ATOM 1199 O O . ILE A 1 156 ? -9.381 -7.500 19.541 1.00 75.69 156 ILE A O 1
ATOM 1203 N N . ARG A 1 157 ? -9.399 -9.717 19.854 1.00 73.19 157 ARG A N 1
ATOM 1204 C CA . ARG A 1 157 ? -9.568 -9.612 21.311 1.00 73.19 157 ARG A CA 1
ATOM 1205 C C . ARG A 1 157 ? -8.427 -8.834 21.957 1.00 73.19 157 ARG A C 1
ATOM 1207 O O . ARG A 1 157 ? -8.684 -8.095 22.911 1.00 73.19 157 ARG A O 1
ATOM 1214 N N . PHE A 1 158 ? -7.217 -8.964 21.432 1.00 71.00 158 PHE A N 1
ATOM 1215 C CA . PHE A 1 158 ? -6.037 -8.302 21.971 1.00 71.00 158 PHE A CA 1
ATOM 1216 C C . PHE A 1 158 ? -5.751 -6.939 21.322 1.00 71.00 158 PHE A C 1
ATOM 1218 O O . PHE A 1 158 ? -5.062 -6.121 21.933 1.00 71.00 158 PHE A O 1
ATOM 1225 N N . LEU A 1 159 ? -6.333 -6.651 20.151 1.00 80.44 159 LEU A N 1
ATOM 1226 C CA . LEU A 1 159 ? -6.219 -5.350 19.493 1.00 80.44 159 LEU A CA 1
ATOM 1227 C C . LEU A 1 159 ? -6.999 -4.272 20.272 1.00 80.44 159 LEU A C 1
ATOM 1229 O O . LEU A 1 159 ? -8.197 -4.412 20.552 1.00 80.44 159 LEU A O 1
ATOM 1233 N N . SER A 1 160 ? -6.302 -3.203 20.648 1.00 86.62 160 SER A N 1
ATOM 1234 C CA . SER A 1 160 ? -6.859 -2.015 21.298 1.00 86.62 160 SER A CA 1
ATOM 1235 C C . SER A 1 160 ? -6.922 -0.841 20.316 1.00 86.62 160 SER A C 1
ATOM 1237 O O . SER A 1 160 ? -6.149 -0.816 19.355 1.00 86.62 160 SER A O 1
ATOM 1239 N N . PRO A 1 161 ? -7.768 0.171 20.578 1.00 87.56 161 PRO A N 1
ATOM 1240 C CA . PRO A 1 161 ? -7.705 1.448 19.868 1.00 87.56 161 PRO A CA 1
ATOM 1241 C C . PRO A 1 161 ? -6.297 2.053 19.871 1.00 87.56 161 PRO A C 1
ATOM 1243 O O . PRO A 1 161 ? -5.840 2.544 18.845 1.00 87.56 161 PRO A O 1
ATOM 1246 N N . LEU A 1 162 ? -5.570 1.934 20.988 1.00 89.94 162 LEU A N 1
ATOM 1247 C CA . LEU A 1 162 ? -4.191 2.411 21.104 1.00 89.94 162 LEU A CA 1
ATOM 1248 C C . LEU A 1 162 ? -3.241 1.753 20.092 1.00 89.94 162 LEU A C 1
ATOM 1250 O O . LEU A 1 162 ? -2.435 2.449 19.480 1.00 89.94 162 LEU A O 1
ATOM 1254 N N . ALA A 1 163 ? -3.348 0.437 19.896 1.00 89.81 163 ALA A N 1
ATOM 1255 C CA . ALA A 1 163 ? -2.554 -0.285 18.903 1.00 89.81 163 ALA A CA 1
ATOM 1256 C C . ALA A 1 163 ? -3.047 -0.052 17.462 1.00 89.81 163 ALA A C 1
ATOM 1258 O O . ALA A 1 163 ? -2.252 -0.083 16.522 1.00 89.81 163 ALA A O 1
ATOM 1259 N N . ALA A 1 164 ? -4.343 0.224 17.282 1.00 90.31 164 ALA A N 1
ATOM 1260 C CA . ALA A 1 164 ? -4.932 0.519 15.980 1.00 90.31 164 ALA A CA 1
ATOM 1261 C C . ALA A 1 164 ? -4.465 1.868 15.406 1.00 90.31 164 ALA A C 1
ATOM 1263 O O . ALA A 1 164 ? -4.295 1.971 14.193 1.00 90.31 164 ALA A O 1
ATOM 1264 N N . VAL A 1 165 ? -4.206 2.877 16.251 1.00 92.69 165 VAL A N 1
ATOM 1265 C CA . VAL A 1 165 ? -3.750 4.213 15.818 1.00 92.69 165 VAL A CA 1
ATOM 1266 C C . VAL A 1 165 ? -2.505 4.140 14.921 1.00 92.69 165 VAL A C 1
ATOM 1268 O O . VAL A 1 165 ? -2.603 4.538 13.757 1.00 92.69 165 VAL A O 1
ATOM 1271 N N . PRO A 1 166 ? -1.338 3.643 15.383 1.00 93.69 166 PRO A N 1
ATOM 1272 C CA . PRO A 1 166 ? -0.134 3.620 14.558 1.00 93.69 166 PRO A CA 1
ATOM 1273 C C . PRO A 1 166 ? -0.263 2.641 13.386 1.00 93.69 166 PRO A C 1
ATOM 1275 O O . PRO A 1 166 ? 0.251 2.929 12.310 1.00 93.69 166 PRO A O 1
ATOM 1278 N N . PHE A 1 167 ? -1.004 1.539 13.545 1.00 91.56 167 PHE A N 1
ATOM 1279 C CA . PHE A 1 167 ? -1.271 0.596 12.458 1.00 91.56 167 PHE A CA 1
ATOM 1280 C C . PHE A 1 167 ? -1.995 1.262 11.277 1.00 91.56 167 PHE A C 1
ATOM 1282 O O . PHE A 1 167 ? -1.494 1.240 10.152 1.00 91.56 167 PHE A O 1
ATOM 1289 N N . VAL A 1 168 ? -3.147 1.891 11.529 1.00 91.00 168 VAL A N 1
ATOM 1290 C CA . VAL A 1 168 ? -3.961 2.523 10.480 1.00 91.00 168 VAL A CA 1
ATOM 1291 C C . VAL A 1 168 ? -3.249 3.756 9.926 1.00 91.00 168 VAL A C 1
ATOM 1293 O O . VAL A 1 168 ? -3.145 3.906 8.709 1.00 91.00 168 VAL A O 1
ATOM 1296 N N . THR A 1 169 ? -2.666 4.584 10.796 1.00 92.62 169 THR A N 1
ATOM 1297 C CA . THR A 1 169 ? -1.967 5.811 10.386 1.00 92.62 169 THR A CA 1
ATOM 1298 C C . THR A 1 169 ? -0.769 5.505 9.482 1.00 92.62 169 THR A C 1
ATOM 1300 O O . THR A 1 169 ? -0.625 6.113 8.420 1.00 92.62 169 THR A O 1
ATOM 1303 N N . LEU A 1 170 ? 0.077 4.528 9.839 1.00 91.38 1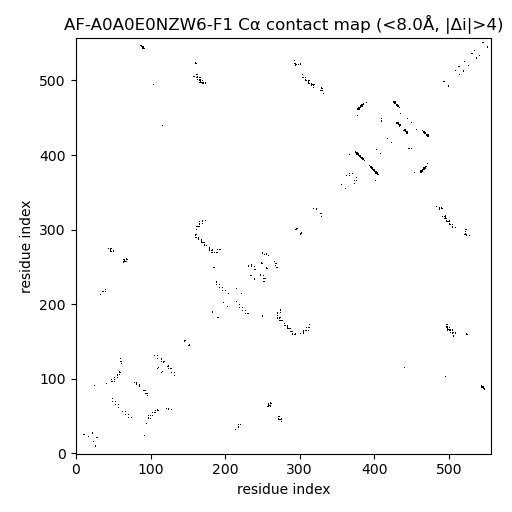70 LEU A N 1
ATOM 1304 C CA . LEU A 1 170 ? 1.231 4.164 9.009 1.00 91.38 170 LEU A CA 1
ATOM 1305 C C . LEU A 1 170 ? 0.866 3.330 7.782 1.00 91.38 170 LEU A C 1
ATOM 1307 O O . LEU A 1 170 ? 1.636 3.317 6.823 1.00 91.38 170 LEU A O 1
ATOM 1311 N N . SER A 1 171 ? -0.306 2.690 7.753 1.00 87.31 171 SER A N 1
ATOM 1312 C CA . SER A 1 171 ? -0.815 2.085 6.518 1.00 87.31 171 SER A CA 1
ATOM 1313 C C . SER A 1 171 ? -1.039 3.117 5.415 1.00 87.31 171 SER A C 1
ATOM 1315 O O . SER A 1 171 ? -0.846 2.796 4.246 1.00 87.31 171 SER A O 1
ATOM 1317 N N . ALA A 1 172 ? -1.347 4.361 5.788 1.00 86.56 172 ALA A N 1
ATOM 1318 C CA . ALA A 1 172 ? -1.472 5.472 4.864 1.00 86.56 172 ALA A CA 1
ATOM 1319 C C . ALA A 1 172 ? -0.146 6.217 4.645 1.00 86.56 172 ALA A C 1
ATOM 1321 O O . ALA A 1 172 ? 0.325 6.337 3.513 1.00 86.56 172 ALA A O 1
ATOM 1322 N N . LEU A 1 173 ? 0.492 6.682 5.729 1.00 85.06 173 LEU A N 1
ATOM 1323 C CA . LEU A 1 173 ? 1.733 7.464 5.650 1.00 85.06 173 LEU A CA 1
ATOM 1324 C C . LEU A 1 173 ? 2.884 6.673 5.014 1.00 85.06 173 LEU A C 1
ATOM 1326 O O . LEU A 1 173 ? 3.693 7.243 4.284 1.00 85.06 173 LEU A O 1
ATOM 1330 N N . GLY A 1 174 ? 2.930 5.355 5.221 1.00 77.38 174 GLY A N 1
ATOM 1331 C CA . GLY A 1 174 ? 3.952 4.481 4.648 1.00 77.38 174 GLY A CA 1
ATOM 1332 C C . GLY A 1 174 ? 3.969 4.449 3.116 1.00 77.38 174 GLY A C 1
ATOM 1333 O O . GLY A 1 174 ? 5.018 4.212 2.517 1.00 77.38 174 GLY A O 1
ATOM 1334 N N . LEU A 1 175 ? 2.830 4.735 2.478 1.00 75.88 175 LEU A N 1
ATOM 1335 C CA . LEU A 1 175 ? 2.672 4.759 1.020 1.00 75.88 175 LEU A CA 1
ATOM 1336 C C . LEU A 1 175 ? 2.809 6.149 0.416 1.00 75.88 175 LEU A C 1
ATOM 1338 O O . LEU A 1 175 ? 2.863 6.278 -0.810 1.00 75.88 175 LEU A O 1
ATOM 1342 N N . PHE A 1 176 ? 2.884 7.186 1.250 1.00 75.81 176 PHE A N 1
ATOM 1343 C CA . PHE A 1 176 ? 3.102 8.550 0.783 1.00 75.81 176 PHE A CA 1
ATOM 1344 C C . PHE A 1 176 ? 4.383 8.649 -0.059 1.00 75.81 176 PHE A C 1
ATOM 1346 O O . PHE A 1 176 ? 4.428 9.387 -1.042 1.00 75.81 176 PHE A O 1
ATOM 1353 N N . TYR A 1 177 ? 5.375 7.807 0.253 1.00 70.62 177 TYR A N 1
ATOM 1354 C CA . TYR A 1 177 ? 6.605 7.650 -0.521 1.00 70.62 177 TYR A CA 1
ATOM 1355 C C . TYR A 1 177 ? 6.377 7.242 -1.987 1.00 70.62 177 TYR A C 1
ATOM 1357 O O . TYR A 1 177 ? 7.179 7.597 -2.838 1.00 70.62 177 TYR A O 1
ATOM 1365 N N . PHE A 1 178 ? 5.293 6.538 -2.323 1.00 71.19 178 PHE A N 1
ATOM 1366 C CA . PHE A 1 178 ? 4.967 6.201 -3.715 1.00 71.19 178 PHE A CA 1
ATOM 1367 C C . PHE A 1 178 ? 4.066 7.251 -4.374 1.00 71.19 178 PHE A C 1
ATOM 1369 O O . PHE A 1 178 ? 4.243 7.575 -5.549 1.00 71.19 178 PHE A O 1
ATOM 1376 N N . ALA A 1 179 ? 3.110 7.798 -3.619 1.00 73.31 179 ALA A N 1
ATOM 1377 C CA . ALA A 1 179 ? 2.127 8.751 -4.130 1.00 73.31 179 ALA A CA 1
ATOM 1378 C C . ALA A 1 179 ? 2.751 10.116 -4.457 1.00 73.31 179 ALA A C 1
ATOM 1380 O O . ALA A 1 179 ? 2.558 10.656 -5.549 1.00 73.31 179 ALA A O 1
ATOM 1381 N N . PHE A 1 180 ? 3.532 10.660 -3.521 1.00 76.56 180 PHE A N 1
ATOM 1382 C CA . PHE A 1 180 ? 4.034 12.027 -3.604 1.00 76.56 180 PHE A CA 1
ATOM 1383 C C . PHE A 1 180 ? 5.052 12.231 -4.735 1.00 76.56 180 PHE A C 1
ATOM 1385 O O . PHE A 1 180 ? 4.895 13.195 -5.486 1.00 76.56 180 PHE A O 1
ATOM 1392 N N . PRO A 1 181 ? 6.027 11.328 -4.978 1.00 75.81 181 PRO A N 1
ATOM 1393 C CA . PRO A 1 181 ? 6.895 11.444 -6.149 1.00 75.81 181 PRO A CA 1
ATOM 1394 C C . PRO A 1 181 ? 6.126 11.373 -7.471 1.00 75.81 181 PRO A C 1
ATOM 1396 O O . PRO A 1 181 ? 6.520 12.016 -8.440 1.00 75.81 181 PRO A O 1
ATOM 1399 N N . GLY A 1 182 ? 5.007 10.639 -7.513 1.00 71.25 182 GLY A N 1
ATOM 1400 C CA . GLY A 1 182 ? 4.106 10.611 -8.666 1.00 71.25 182 GLY A CA 1
ATOM 1401 C C . GLY A 1 182 ? 3.499 11.982 -8.978 1.00 71.25 182 GLY A C 1
ATOM 1402 O O . GLY A 1 182 ? 3.437 12.364 -10.144 1.00 71.25 182 GLY A O 1
ATOM 1403 N N . VAL A 1 183 ? 3.122 12.744 -7.946 1.00 75.38 183 VAL A N 1
ATOM 1404 C CA . VAL A 1 183 ? 2.674 14.143 -8.073 1.00 75.38 183 VAL A CA 1
ATOM 1405 C C . VAL A 1 183 ? 3.849 15.064 -8.430 1.00 75.38 183 VAL A C 1
ATOM 1407 O O . VAL A 1 183 ? 3.724 15.926 -9.299 1.00 75.38 183 VAL A O 1
ATOM 1410 N N . ALA A 1 184 ? 5.017 14.853 -7.816 1.00 77.69 184 ALA A N 1
ATOM 1411 C CA . ALA A 1 184 ? 6.204 15.688 -8.007 1.00 77.69 184 ALA A CA 1
ATOM 1412 C C . ALA A 1 184 ? 6.810 15.595 -9.419 1.00 77.69 184 ALA A C 1
ATOM 1414 O O . ALA A 1 184 ? 7.403 16.569 -9.881 1.00 77.69 184 ALA A O 1
ATOM 1415 N N . LYS A 1 185 ? 6.619 14.474 -10.138 1.00 74.69 185 LYS A N 1
ATOM 1416 C CA . LYS A 1 185 ? 7.000 14.347 -11.562 1.00 74.69 185 LYS A CA 1
ATOM 1417 C C . LYS A 1 185 ? 6.414 15.469 -12.426 1.00 74.69 185 LYS A C 1
ATOM 1419 O O . LYS A 1 185 ? 7.037 15.852 -13.412 1.00 74.69 185 LYS A O 1
ATOM 1424 N N . CYS A 1 186 ? 5.257 16.002 -12.032 1.00 77.00 186 CYS A N 1
ATOM 1425 C CA . CYS A 1 186 ? 4.582 17.120 -12.682 1.00 77.00 186 CYS A CA 1
ATOM 1426 C C . CYS A 1 186 ? 4.159 18.164 -11.665 1.00 77.00 186 CYS A C 1
ATOM 1428 O O . CYS A 1 186 ? 2.972 18.426 -11.479 1.00 77.00 186 CYS A O 1
ATOM 1430 N N . ILE A 1 187 ? 5.148 18.771 -11.012 1.00 82.31 187 ILE A N 1
ATOM 1431 C CA . ILE A 1 187 ? 4.910 19.748 -9.949 1.00 82.31 187 ILE A CA 1
ATOM 1432 C C . ILE A 1 187 ? 4.038 20.934 -10.394 1.00 82.31 187 ILE A C 1
ATOM 1434 O O . ILE A 1 187 ? 3.243 21.425 -9.599 1.00 82.31 187 ILE A O 1
ATOM 1438 N N . GLU A 1 188 ? 4.117 21.336 -11.666 1.00 82.00 188 GLU A N 1
ATOM 1439 C CA . GLU A 1 188 ? 3.338 22.444 -12.238 1.00 82.00 188 GLU A CA 1
ATOM 1440 C C . GLU A 1 188 ? 1.822 22.196 -12.221 1.00 82.00 188 GLU A C 1
ATOM 1442 O O . GLU A 1 188 ? 1.059 23.135 -12.040 1.00 82.00 188 GLU A O 1
ATOM 1447 N N . VAL A 1 189 ? 1.381 20.943 -12.365 1.00 81.69 189 VAL A N 1
ATOM 1448 C CA . VAL A 1 189 ? -0.045 20.564 -12.309 1.00 81.69 189 VAL A CA 1
ATOM 1449 C C . VAL A 1 189 ? -0.398 19.986 -10.938 1.00 81.69 189 VAL A C 1
ATOM 1451 O O . VAL A 1 189 ? -1.466 20.255 -10.391 1.00 81.69 189 VAL A O 1
ATOM 1454 N N . GLY A 1 190 ? 0.520 19.221 -10.349 1.00 81.06 190 GLY A N 1
ATOM 1455 C CA . GLY A 1 190 ? 0.333 18.532 -9.080 1.00 81.06 190 GLY A CA 1
ATOM 1456 C C . GLY A 1 190 ? 0.236 19.461 -7.870 1.00 81.06 190 GLY A C 1
ATOM 1457 O O . GLY A 1 190 ? -0.611 19.239 -7.006 1.00 81.06 190 GLY A O 1
ATOM 1458 N N . LEU A 1 191 ? 1.054 20.518 -7.801 1.00 85.62 191 LEU A N 1
ATOM 1459 C CA . LEU A 1 191 ? 1.017 21.460 -6.678 1.00 85.62 191 LEU A CA 1
ATOM 1460 C C . LEU A 1 191 ? -0.282 22.289 -6.666 1.00 85.62 191 LEU A C 1
ATOM 1462 O O . LEU A 1 191 ? -0.935 22.313 -5.619 1.00 85.62 191 LEU A O 1
ATOM 1466 N N . PRO A 1 192 ? -0.733 22.898 -7.787 1.00 86.88 192 PRO A N 1
ATOM 1467 C CA . PRO A 1 192 ? -2.049 23.532 -7.835 1.00 86.88 192 PRO A CA 1
ATOM 1468 C C . PRO A 1 192 ? -3.180 22.569 -7.493 1.00 86.88 192 PRO A C 1
ATOM 1470 O O . PRO A 1 192 ? -4.116 22.966 -6.810 1.00 86.88 192 PRO A O 1
ATOM 1473 N N . ALA A 1 193 ? -3.085 21.302 -7.908 1.00 83.25 193 ALA A N 1
ATOM 1474 C CA . ALA A 1 193 ? -4.094 20.304 -7.580 1.00 83.25 193 ALA A CA 1
ATOM 1475 C C . ALA A 1 193 ? -4.214 20.055 -6.070 1.00 83.25 193 ALA A C 1
ATOM 1477 O O . ALA A 1 193 ? -5.328 20.016 -5.558 1.00 83.25 193 ALA A O 1
ATOM 1478 N N . LEU A 1 194 ? -3.092 19.946 -5.348 1.00 83.44 194 LEU A N 1
ATOM 1479 C CA . LEU A 1 194 ? -3.098 19.807 -3.887 1.00 83.44 194 LEU A CA 1
ATOM 1480 C C . LEU A 1 194 ? -3.617 21.071 -3.188 1.00 83.44 194 LEU A C 1
ATOM 1482 O O . LEU A 1 194 ? -4.408 20.970 -2.254 1.00 83.44 194 LEU A O 1
ATOM 1486 N N . ILE A 1 195 ? -3.210 22.258 -3.649 1.00 86.19 195 ILE A N 1
ATOM 1487 C CA . ILE A 1 195 ? -3.669 23.534 -3.077 1.00 86.19 195 ILE A CA 1
ATOM 1488 C C . ILE A 1 195 ? -5.176 23.703 -3.286 1.00 86.19 195 ILE A C 1
ATOM 1490 O O . ILE A 1 195 ? -5.896 24.010 -2.340 1.00 86.19 195 ILE A O 1
ATOM 1494 N N . LEU A 1 196 ? -5.664 23.478 -4.508 1.00 84.50 196 LEU A N 1
ATOM 1495 C CA . LEU A 1 196 ? -7.087 23.560 -4.826 1.00 84.50 196 LEU A CA 1
ATOM 1496 C C . LEU A 1 196 ? -7.891 22.537 -4.036 1.00 84.50 196 LEU A C 1
ATOM 1498 O O . LEU A 1 196 ? -8.955 22.888 -3.542 1.00 84.50 196 LEU A O 1
ATOM 1502 N N . LEU A 1 197 ? -7.378 21.316 -3.871 1.00 80.19 197 LEU A N 1
ATOM 1503 C CA . LEU A 1 197 ? -8.033 20.296 -3.063 1.00 80.19 197 LEU A CA 1
ATOM 1504 C C . LEU A 1 197 ? -8.241 20.778 -1.626 1.00 80.19 197 LEU A C 1
ATOM 1506 O O . LEU A 1 197 ? -9.372 20.762 -1.160 1.00 80.19 197 LEU A O 1
ATOM 1510 N N . LEU A 1 198 ? -7.183 21.274 -0.972 1.00 81.50 198 LEU A N 1
ATOM 1511 C CA . LEU A 1 198 ? -7.256 21.802 0.395 1.00 81.50 198 LEU A CA 1
ATOM 1512 C C . LEU A 1 198 ? -8.210 22.997 0.501 1.00 81.50 198 LEU A C 1
ATOM 1514 O O . LEU A 1 198 ? -8.999 23.086 1.438 1.00 81.50 198 LEU A O 1
ATOM 1518 N N . LEU A 1 199 ? -8.170 23.908 -0.475 1.00 82.44 199 LEU A N 1
ATOM 1519 C CA . LEU A 1 199 ? -9.080 25.050 -0.520 1.00 82.44 199 LEU A CA 1
ATOM 1520 C C . LEU A 1 199 ? -10.534 24.599 -0.695 1.00 82.44 199 LEU A C 1
ATOM 1522 O O . LEU A 1 199 ? -11.409 25.091 0.008 1.00 82.44 199 LEU A O 1
ATOM 1526 N N . PHE A 1 200 ? -10.820 23.658 -1.594 1.00 78.19 200 PHE A N 1
ATOM 1527 C CA . PHE A 1 200 ? -12.178 23.159 -1.788 1.00 78.19 200 PHE A CA 1
ATOM 1528 C C . PHE A 1 200 ? -12.671 22.340 -0.593 1.00 78.19 200 PHE A C 1
ATOM 1530 O O . PHE A 1 200 ? -13.851 22.421 -0.275 1.00 78.19 200 PHE A O 1
ATOM 1537 N N . THR A 1 201 ? -11.818 21.581 0.093 1.00 75.12 201 THR A N 1
ATOM 1538 C CA . THR A 1 201 ? -12.245 20.763 1.237 1.00 75.12 201 THR A CA 1
ATOM 1539 C C . THR A 1 201 ? -12.488 21.607 2.486 1.00 75.12 201 THR A C 1
ATOM 1541 O O . THR A 1 201 ? -13.505 21.424 3.148 1.00 75.12 201 THR A O 1
ATOM 1544 N N . GLU A 1 202 ? -11.621 22.581 2.772 1.00 76.31 202 GLU A N 1
ATOM 1545 C CA . GLU A 1 202 ? -11.738 23.445 3.956 1.00 76.31 202 GLU A CA 1
ATOM 1546 C C . GLU A 1 202 ? -12.680 24.636 3.725 1.00 76.31 202 GLU A C 1
ATOM 1548 O O . GLU A 1 202 ? -13.569 24.932 4.524 1.00 76.31 202 GLU A O 1
ATOM 1553 N N . TYR A 1 203 ? -12.515 25.344 2.605 1.00 70.75 203 TYR A N 1
ATOM 1554 C CA . TYR A 1 203 ? -13.199 26.615 2.372 1.00 70.75 203 TYR A CA 1
ATOM 1555 C C . TYR A 1 203 ? -14.599 26.438 1.777 1.00 70.75 203 TYR A C 1
ATOM 1557 O O . TYR A 1 203 ? -15.493 27.235 2.077 1.00 70.75 203 TYR A O 1
ATOM 1565 N N . ALA A 1 204 ? -14.846 25.393 0.970 1.00 63.69 204 ALA A N 1
ATOM 1566 C CA . ALA A 1 204 ? -16.176 25.199 0.382 1.00 63.69 204 ALA A CA 1
ATOM 1567 C C . ALA A 1 204 ? -17.230 24.852 1.444 1.00 63.69 204 ALA A C 1
ATOM 1569 O O . ALA A 1 204 ? -18.374 25.289 1.320 1.00 63.69 204 ALA A O 1
ATOM 1570 N N . ALA A 1 205 ? -16.848 24.145 2.513 1.00 58.09 205 ALA A N 1
ATOM 1571 C CA . ALA A 1 205 ? -17.737 23.867 3.639 1.00 58.09 205 ALA A CA 1
ATOM 1572 C C . ALA A 1 205 ? -18.184 25.155 4.355 1.00 58.09 205 ALA A C 1
ATOM 1574 O O . ALA A 1 205 ? -19.348 25.277 4.732 1.00 58.09 205 ALA A O 1
ATOM 1575 N N . HIS A 1 206 ? -17.292 26.144 4.479 1.00 63.25 206 HIS A N 1
ATOM 1576 C CA . HIS A 1 206 ? -17.579 27.406 5.163 1.00 63.25 206 HIS A CA 1
ATOM 1577 C C . HIS A 1 206 ? -18.321 28.422 4.274 1.00 63.25 206 HIS A C 1
ATOM 1579 O O . HIS A 1 206 ? -19.193 29.148 4.753 1.00 63.25 206 HIS A O 1
ATOM 1585 N N . PHE A 1 207 ? -18.002 28.494 2.975 1.00 58.25 207 PHE A N 1
ATOM 1586 C CA . PHE A 1 207 ? -18.579 29.494 2.062 1.00 58.25 207 PHE A CA 1
ATOM 1587 C C . PHE A 1 207 ? -19.953 29.087 1.500 1.00 58.25 207 PHE A C 1
ATOM 1589 O O . PHE A 1 207 ? -20.805 29.945 1.273 1.00 58.25 207 PHE A O 1
ATOM 1596 N N . PHE A 1 208 ? -20.209 27.784 1.315 1.00 56.72 208 PHE A N 1
ATOM 1597 C CA . PHE A 1 208 ? -21.474 27.266 0.765 1.00 56.72 208 PHE A CA 1
ATOM 1598 C C . PHE A 1 208 ? -22.491 26.814 1.829 1.00 56.72 208 PHE A C 1
ATOM 1600 O O . PHE A 1 208 ? -23.519 26.221 1.481 1.00 56.72 208 PHE A O 1
ATOM 1607 N N . ALA A 1 209 ? -22.258 27.147 3.105 1.00 50.88 209 ALA A N 1
ATOM 1608 C CA . ALA A 1 209 ? -23.024 26.739 4.291 1.00 50.88 209 ALA A CA 1
ATOM 1609 C C . ALA A 1 209 ? -24.507 27.189 4.347 1.00 50.88 209 ALA A C 1
ATOM 1611 O O . ALA A 1 209 ? -25.113 27.196 5.417 1.00 50.88 209 ALA A O 1
ATOM 1612 N N . ARG A 1 210 ? -25.139 27.565 3.226 1.00 48.00 210 ARG A N 1
ATOM 1613 C CA . ARG A 1 210 ? -26.557 27.960 3.211 1.00 48.00 210 ARG A CA 1
ATOM 1614 C C . ARG A 1 210 ? -27.407 27.522 2.019 1.00 48.00 210 ARG A C 1
ATOM 1616 O O . ARG A 1 210 ? -28.558 27.940 1.961 1.00 48.00 210 ARG A O 1
ATOM 1623 N N . GLY A 1 211 ? -26.930 26.672 1.103 1.00 48.38 211 GLY A N 1
ATOM 1624 C CA . GLY A 1 211 ? -27.830 26.256 0.012 1.00 48.38 211 GLY A CA 1
ATOM 1625 C C . GLY A 1 211 ? -27.423 25.145 -0.949 1.00 48.38 211 GLY A C 1
ATOM 1626 O O . GLY A 1 211 ? -28.297 24.659 -1.659 1.00 48.38 211 GLY A O 1
ATOM 1627 N N . SER A 1 212 ? -26.168 24.689 -0.997 1.00 54.09 212 SER A N 1
ATOM 1628 C CA . SER A 1 212 ? -25.791 23.632 -1.949 1.00 54.09 212 SER A CA 1
ATOM 1629 C C . SER A 1 212 ? -25.076 22.470 -1.269 1.00 54.09 212 SER A C 1
ATOM 1631 O O . SER A 1 212 ? -23.848 22.393 -1.261 1.00 54.09 212 SER A O 1
ATOM 1633 N N . PHE A 1 213 ? -25.877 21.525 -0.773 1.00 54.16 213 PHE A N 1
ATOM 1634 C CA . PHE A 1 213 ? -25.474 20.183 -0.322 1.00 54.16 213 PHE A CA 1
ATOM 1635 C C . PHE A 1 213 ? -24.469 19.489 -1.273 1.00 54.16 213 PHE A C 1
ATOM 1637 O O . PHE A 1 213 ? -23.611 18.722 -0.844 1.00 54.16 213 PHE A O 1
ATOM 1644 N N . LEU A 1 214 ? -24.535 19.812 -2.568 1.00 56.03 214 LEU A N 1
ATOM 1645 C CA . LEU A 1 214 ? -23.654 19.302 -3.619 1.00 56.03 214 LEU A CA 1
ATOM 1646 C C . LEU A 1 214 ? -22.180 19.722 -3.472 1.00 56.03 214 LEU A C 1
ATOM 1648 O O . LEU A 1 214 ? -21.305 18.884 -3.663 1.00 56.03 214 LEU A O 1
ATOM 1652 N N . PHE A 1 215 ? -21.875 20.977 -3.125 1.00 54.34 215 PHE A N 1
ATOM 1653 C CA . PHE A 1 215 ? -20.499 21.495 -3.226 1.00 54.34 215 PHE A CA 1
ATOM 1654 C C . PHE A 1 215 ? -19.590 21.090 -2.061 1.00 54.34 215 PHE A C 1
ATOM 1656 O O . PHE A 1 215 ? -18.417 20.814 -2.290 1.00 54.34 215 PHE A O 1
ATOM 1663 N N . GLY A 1 216 ? -20.123 20.980 -0.839 1.00 58.81 216 GLY A N 1
ATOM 1664 C CA . GLY A 1 216 ? -19.326 20.561 0.322 1.00 58.81 216 GLY A CA 1
ATOM 1665 C C . GLY A 1 216 ? -18.849 19.106 0.236 1.00 58.81 216 GLY A C 1
ATOM 1666 O O . GLY A 1 216 ? -17.745 18.795 0.666 1.00 58.81 216 GLY A O 1
ATOM 1667 N N . ARG A 1 217 ? -19.650 18.211 -0.361 1.00 64.94 217 ARG A N 1
ATOM 1668 C CA . ARG A 1 217 ? -19.327 16.773 -0.457 1.00 64.94 217 ARG A CA 1
ATOM 1669 C C . ARG A 1 217 ? -18.685 16.360 -1.779 1.00 64.94 217 ARG A C 1
ATOM 1671 O O . ARG A 1 217 ? -17.904 15.414 -1.782 1.00 64.94 217 ARG A O 1
ATOM 1678 N N . CYS A 1 218 ? -18.932 17.102 -2.863 1.00 69.44 218 CYS A N 1
ATOM 1679 C CA . CYS A 1 218 ? -18.314 16.878 -4.176 1.00 69.44 218 CYS A CA 1
ATOM 1680 C C . CYS A 1 218 ? -16.999 17.656 -4.375 1.00 69.44 218 CYS A C 1
ATOM 1682 O O . CYS A 1 218 ? -16.566 17.832 -5.514 1.00 69.44 218 CYS A O 1
ATOM 1684 N N . ALA A 1 219 ? -16.346 18.125 -3.304 1.00 73.44 219 ALA A N 1
ATOM 1685 C CA . ALA A 1 219 ? -15.103 18.901 -3.378 1.00 73.44 219 ALA A CA 1
ATOM 1686 C C . ALA A 1 219 ? -14.008 18.188 -4.197 1.00 73.44 219 ALA A C 1
ATOM 1688 O O . ALA A 1 219 ? -13.331 18.810 -5.019 1.00 73.44 219 ALA A O 1
ATOM 1689 N N . VAL A 1 220 ? -13.902 16.860 -4.058 1.00 74.19 220 VAL A N 1
ATOM 1690 C CA . VAL A 1 220 ? -12.962 16.032 -4.832 1.00 74.19 220 VAL A CA 1
ATOM 1691 C C . VAL A 1 220 ? -13.306 16.052 -6.326 1.00 74.19 220 VAL A C 1
ATOM 1693 O O . VAL A 1 220 ? -12.415 16.243 -7.151 1.00 74.19 220 VAL A O 1
ATOM 1696 N N . LEU A 1 221 ? -14.589 15.920 -6.688 1.00 77.06 221 LEU A N 1
ATOM 1697 C CA . LEU A 1 221 ? -15.045 15.987 -8.084 1.00 77.06 221 LEU A CA 1
ATOM 1698 C C . LEU A 1 221 ? -14.763 17.359 -8.703 1.00 77.06 221 LEU A C 1
ATOM 1700 O O . LEU A 1 221 ? -14.232 17.439 -9.809 1.00 77.06 221 LEU A O 1
ATOM 1704 N N . ALA A 1 222 ? -15.093 18.431 -7.977 1.00 79.25 222 ALA A N 1
ATOM 1705 C CA . ALA A 1 222 ? -14.861 19.801 -8.419 1.00 79.25 222 ALA A CA 1
ATOM 1706 C C . ALA A 1 222 ? -13.365 20.066 -8.633 1.00 79.25 222 ALA A C 1
ATOM 1708 O O . ALA A 1 222 ? -12.976 20.601 -9.667 1.00 79.25 222 ALA A O 1
ATOM 1709 N N . THR A 1 223 ? -12.522 19.612 -7.703 1.00 81.44 223 THR A N 1
ATOM 1710 C CA . THR A 1 223 ? -11.065 19.747 -7.813 1.00 81.44 223 THR A CA 1
ATOM 1711 C C . THR A 1 223 ? -10.528 19.002 -9.027 1.00 81.44 223 THR A C 1
ATOM 1713 O O . THR A 1 223 ? -9.796 19.583 -9.825 1.00 81.44 223 THR A O 1
ATOM 1716 N N . VAL A 1 224 ? -10.911 17.734 -9.203 1.00 79.88 224 VAL A N 1
ATOM 1717 C CA . VAL A 1 224 ? -10.469 16.922 -10.345 1.00 79.88 224 VAL A CA 1
ATOM 1718 C C . VAL A 1 224 ? -10.874 17.571 -11.667 1.00 79.88 224 VAL A C 1
ATOM 1720 O O . VAL A 1 224 ? -10.054 17.641 -12.578 1.00 79.88 224 VAL A O 1
ATOM 1723 N N . LEU A 1 225 ? -12.098 18.093 -11.763 1.00 82.50 225 LEU A N 1
ATOM 1724 C CA . LEU A 1 225 ? -12.595 18.759 -12.964 1.00 82.50 225 LEU A CA 1
ATOM 1725 C C . LEU A 1 225 ? -11.826 20.054 -13.263 1.00 82.50 225 LEU A C 1
ATOM 1727 O O . LEU A 1 225 ? -11.395 20.256 -14.396 1.00 82.50 225 LEU A O 1
ATOM 1731 N N . VAL A 1 226 ? -11.608 20.907 -12.258 1.00 84.50 226 VAL A N 1
ATOM 1732 C CA . VAL A 1 226 ? -10.867 22.171 -12.417 1.00 84.50 226 VAL A CA 1
ATOM 1733 C C . VAL A 1 226 ? -9.414 21.910 -12.813 1.00 84.50 226 VAL A C 1
ATOM 1735 O O . VAL A 1 226 ? -8.910 22.530 -13.747 1.00 84.50 226 VAL A O 1
ATOM 1738 N N . VAL A 1 227 ? -8.746 20.968 -12.144 1.00 84.06 227 VAL A N 1
ATOM 1739 C CA . VAL A 1 227 ? -7.356 20.590 -12.440 1.00 84.06 227 VAL A CA 1
ATOM 1740 C C . VAL A 1 227 ? -7.241 19.950 -13.818 1.00 84.06 227 VAL A C 1
ATOM 1742 O O . VAL A 1 227 ? -6.273 20.201 -14.533 1.00 84.06 227 VAL A O 1
ATOM 1745 N N . TRP A 1 228 ? -8.222 19.137 -14.213 1.00 82.31 228 TRP A N 1
ATOM 1746 C CA . TRP A 1 228 ? -8.232 18.541 -15.540 1.00 82.31 228 TRP A CA 1
ATOM 1747 C C . TRP A 1 228 ? -8.359 19.609 -16.635 1.00 82.31 228 TRP A C 1
ATOM 1749 O O . TRP A 1 228 ? -7.532 19.631 -17.543 1.00 82.31 228 TRP A O 1
ATOM 1759 N N . ILE A 1 229 ? -9.302 20.550 -16.503 1.00 85.12 229 ILE A N 1
ATOM 1760 C CA . ILE A 1 229 ? -9.440 21.686 -17.431 1.00 85.12 229 ILE A CA 1
ATOM 1761 C C . ILE A 1 229 ? -8.150 22.514 -17.475 1.00 85.12 229 ILE A C 1
ATOM 1763 O O . ILE A 1 229 ? -7.672 22.861 -18.553 1.00 85.12 229 ILE A O 1
ATOM 1767 N N . TYR A 1 230 ? -7.557 22.802 -16.315 1.00 85.44 230 TYR A N 1
ATOM 1768 C CA . TYR A 1 230 ? -6.288 23.522 -16.224 1.00 85.44 230 TYR A CA 1
ATOM 1769 C C . TYR A 1 230 ? -5.163 22.819 -17.001 1.00 85.44 230 TYR A C 1
ATOM 1771 O O . TYR A 1 230 ? -4.430 23.463 -17.752 1.00 85.44 230 TYR A O 1
ATOM 1779 N N . ALA A 1 231 ? -5.056 21.495 -16.883 1.00 82.94 231 ALA A N 1
ATOM 1780 C CA . ALA A 1 231 ? -4.026 20.726 -17.569 1.00 82.94 231 ALA A CA 1
ATOM 1781 C C . ALA A 1 231 ? -4.253 20.612 -19.090 1.00 82.94 231 ALA A C 1
ATOM 1783 O O . ALA A 1 231 ? -3.284 20.637 -19.854 1.00 82.94 231 ALA A O 1
ATOM 1784 N N . GLU A 1 232 ? -5.508 20.538 -19.546 1.00 82.88 232 GLU A N 1
ATOM 1785 C CA . GLU A 1 232 ? -5.844 20.615 -20.977 1.00 82.88 232 GLU A CA 1
ATOM 1786 C C . GLU A 1 232 ? -5.467 21.978 -21.564 1.00 82.88 232 GLU A C 1
ATOM 1788 O O . GLU A 1 232 ? -4.863 22.044 -22.632 1.00 82.88 232 GLU A O 1
ATOM 1793 N N . ILE A 1 233 ? -5.734 23.071 -20.841 1.00 86.62 233 ILE A N 1
ATOM 1794 C CA . ILE A 1 233 ? -5.355 24.425 -21.271 1.00 86.62 233 ILE A CA 1
ATOM 1795 C C . ILE A 1 233 ? -3.833 24.545 -21.405 1.00 86.62 233 ILE A C 1
ATOM 1797 O O . ILE A 1 233 ? -3.353 25.048 -22.419 1.00 86.62 233 ILE A O 1
ATOM 1801 N N . LEU A 1 234 ? -3.060 24.054 -20.430 1.00 84.38 234 LEU A N 1
ATOM 1802 C CA . LEU A 1 234 ? -1.593 24.066 -20.504 1.00 84.38 234 LEU A CA 1
ATOM 1803 C C . LEU A 1 234 ? -1.053 23.203 -21.651 1.00 84.38 234 LEU A C 1
ATOM 1805 O O . LEU A 1 234 ? -0.081 23.578 -22.312 1.00 84.38 234 LEU A O 1
ATOM 1809 N N . THR A 1 235 ? -1.699 22.064 -21.909 1.00 83.31 235 THR A N 1
ATOM 1810 C CA . THR A 1 235 ? -1.352 21.174 -23.021 1.00 83.31 235 THR A CA 1
ATOM 1811 C C . THR A 1 235 ? -1.634 21.846 -24.369 1.00 83.31 235 THR A C 1
ATOM 1813 O O . THR A 1 235 ? -0.758 21.870 -25.233 1.00 83.31 235 THR A O 1
ATOM 1816 N N . ALA A 1 236 ? -2.809 22.460 -24.531 1.00 84.19 236 ALA A N 1
ATOM 1817 C CA . ALA A 1 236 ? -3.210 23.171 -25.745 1.00 84.19 236 ALA A CA 1
ATOM 1818 C C . ALA A 1 236 ? -2.390 24.449 -25.989 1.00 84.19 236 ALA A C 1
ATOM 1820 O O . ALA A 1 236 ? -2.074 24.770 -27.133 1.00 84.19 236 ALA A O 1
ATOM 1821 N N . ALA A 1 237 ? -1.986 25.147 -24.923 1.00 85.12 237 ALA A N 1
ATOM 1822 C CA . ALA A 1 237 ? -1.110 26.317 -24.989 1.00 85.12 237 ALA A CA 1
ATOM 1823 C C . ALA A 1 237 ? 0.341 25.974 -25.380 1.00 85.12 237 ALA A C 1
ATOM 1825 O O . ALA A 1 237 ? 1.153 26.874 -25.583 1.00 85.12 237 ALA A O 1
ATOM 1826 N N . GLY A 1 238 ? 0.687 24.686 -25.483 1.00 81.31 238 GLY A N 1
ATOM 1827 C CA . GLY A 1 238 ? 2.008 24.241 -25.916 1.00 81.31 238 GLY A CA 1
ATOM 1828 C C . GLY A 1 238 ? 3.108 24.388 -24.865 1.00 81.31 238 GLY A C 1
ATOM 1829 O O . GLY A 1 238 ? 4.282 24.261 -25.211 1.00 81.31 238 GLY A O 1
ATOM 1830 N N . ALA A 1 239 ? 2.754 24.585 -23.588 1.00 80.00 239 ALA A N 1
ATOM 1831 C CA . ALA A 1 239 ? 3.705 24.805 -22.491 1.00 80.00 239 ALA A CA 1
ATOM 1832 C C . ALA A 1 239 ? 4.748 23.675 -22.341 1.00 80.00 239 ALA A C 1
ATOM 1834 O O . ALA A 1 239 ? 5.854 23.894 -21.846 1.00 80.00 239 ALA A O 1
ATOM 1835 N N . TYR A 1 240 ? 4.410 22.467 -22.804 1.00 77.38 240 TYR A N 1
ATOM 1836 C CA . TYR A 1 240 ? 5.241 21.267 -22.687 1.00 77.38 240 TYR A CA 1
ATOM 1837 C C . TYR A 1 240 ? 5.981 20.866 -23.972 1.00 77.38 240 TYR A C 1
ATOM 1839 O O . TYR A 1 240 ? 6.743 19.904 -23.938 1.00 77.38 240 TYR A O 1
ATOM 1847 N N . ASN A 1 241 ? 5.799 21.567 -25.098 1.00 76.94 241 ASN A N 1
ATOM 1848 C CA . ASN A 1 241 ? 6.330 21.135 -26.402 1.00 76.94 241 ASN A CA 1
ATOM 1849 C C . ASN A 1 241 ? 7.870 21.109 -26.474 1.00 76.94 241 ASN A C 1
ATOM 1851 O O . ASN A 1 241 ? 8.429 20.25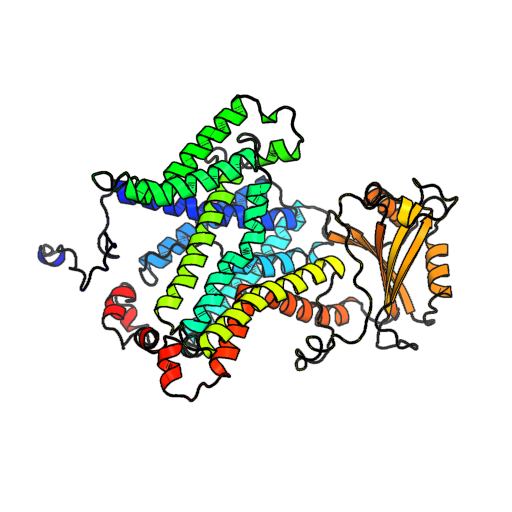1 -27.153 1.00 76.94 241 ASN A O 1
ATOM 1855 N N . GLU A 1 242 ? 8.549 21.997 -25.744 1.00 79.62 242 GLU A N 1
ATOM 1856 C CA . GLU A 1 242 ? 10.018 22.138 -25.747 1.00 79.62 242 GLU A CA 1
ATOM 1857 C C . GLU A 1 242 ? 10.698 21.520 -24.508 1.00 79.62 242 GLU A C 1
ATOM 1859 O O . GLU A 1 242 ? 11.893 21.697 -24.275 1.00 79.62 242 GLU A O 1
ATOM 1864 N N . ARG A 1 243 ? 9.946 20.797 -23.667 1.00 77.06 243 ARG A N 1
ATOM 1865 C CA . ARG A 1 243 ? 10.476 20.157 -22.449 1.00 77.06 243 ARG A CA 1
ATOM 1866 C C . ARG A 1 243 ? 11.011 18.751 -22.729 1.00 77.06 243 ARG A C 1
ATOM 1868 O O . ARG A 1 243 ? 10.746 18.174 -23.779 1.00 77.06 243 ARG A O 1
ATOM 1875 N N . SER A 1 244 ? 11.746 18.179 -21.773 1.00 76.81 244 SER A N 1
ATOM 1876 C CA . SER A 1 244 ? 12.276 16.814 -21.881 1.00 76.81 244 SER A CA 1
ATOM 1877 C C . SER A 1 244 ? 11.159 15.775 -22.066 1.00 76.81 244 SER A C 1
ATOM 1879 O O . SER A 1 244 ? 10.041 15.936 -21.569 1.00 76.81 244 SER A O 1
ATOM 1881 N N . LEU A 1 245 ? 11.473 14.678 -22.763 1.00 70.00 245 LEU A N 1
ATOM 1882 C CA . LEU A 1 245 ? 10.516 13.624 -23.122 1.00 70.00 245 LEU A CA 1
ATOM 1883 C C . LEU A 1 245 ? 9.777 13.049 -21.893 1.00 70.00 245 LEU A C 1
ATOM 1885 O O . LEU A 1 245 ? 8.579 12.789 -21.945 1.00 70.00 245 LEU A O 1
ATOM 1889 N N . VAL A 1 246 ? 10.474 12.925 -20.759 1.00 68.50 246 VAL A N 1
ATOM 1890 C CA . VAL A 1 246 ? 9.920 12.437 -19.482 1.00 68.50 246 VAL A CA 1
ATOM 1891 C C . VAL A 1 246 ? 8.833 13.372 -18.938 1.00 68.50 246 VAL A C 1
ATOM 1893 O O . VAL A 1 246 ? 7.781 12.909 -18.489 1.00 68.50 246 VAL A O 1
ATOM 1896 N N . THR A 1 247 ? 9.058 14.686 -19.009 1.00 70.31 247 THR A N 1
ATOM 1897 C CA . THR A 1 247 ? 8.076 15.704 -18.609 1.00 70.31 247 THR A CA 1
ATOM 1898 C C . THR A 1 247 ? 6.894 15.722 -19.573 1.00 70.31 247 THR A C 1
ATOM 1900 O O . THR A 1 247 ? 5.751 15.813 -19.135 1.00 70.31 247 THR A O 1
ATOM 1903 N N . GLN A 1 248 ? 7.139 15.541 -20.873 1.00 71.88 248 GLN A N 1
ATOM 1904 C CA . GLN A 1 248 ? 6.067 15.443 -21.865 1.00 71.88 248 GLN A CA 1
ATOM 1905 C C . GLN A 1 248 ? 5.163 14.225 -21.634 1.00 71.88 248 GLN A C 1
ATOM 1907 O O . GLN A 1 248 ? 3.950 14.349 -21.745 1.00 71.88 248 GLN A O 1
ATOM 1912 N N . PHE A 1 249 ? 5.712 13.059 -21.287 1.00 71.12 249 PHE A N 1
ATOM 1913 C CA . PHE A 1 249 ? 4.895 11.874 -20.998 1.00 71.12 249 PHE A CA 1
ATOM 1914 C C . PHE A 1 249 ? 4.136 11.966 -19.675 1.00 71.12 249 PHE A C 1
ATOM 1916 O O . PHE A 1 249 ? 3.049 11.408 -19.546 1.00 71.12 249 PHE A O 1
ATOM 1923 N N . SER A 1 250 ? 4.709 12.649 -18.685 1.00 71.25 250 SER A N 1
ATOM 1924 C CA . SER A 1 250 ? 4.121 12.706 -17.348 1.00 71.25 250 SER A CA 1
ATOM 1925 C C . SER A 1 250 ? 3.076 13.815 -17.214 1.00 71.25 250 SER A C 1
ATOM 1927 O O . SER A 1 250 ? 2.091 13.607 -16.512 1.00 71.25 250 SER A O 1
ATOM 1929 N N . CYS A 1 251 ? 3.290 14.982 -17.841 1.00 73.25 251 CYS A N 1
ATOM 1930 C CA . CYS A 1 251 ? 2.549 16.221 -17.536 1.00 73.25 251 CYS A CA 1
ATOM 1931 C C . CYS A 1 251 ? 1.576 16.654 -18.630 1.00 73.25 251 CYS A C 1
ATOM 1933 O O . CYS A 1 251 ? 0.755 17.540 -18.410 1.00 73.25 251 CYS A O 1
ATOM 1935 N N . ARG A 1 252 ? 1.654 16.029 -19.804 1.00 73.25 252 ARG A N 1
ATOM 1936 C CA . ARG A 1 252 ? 0.806 16.346 -20.948 1.00 73.25 252 ARG A CA 1
ATOM 1937 C C . ARG A 1 252 ? -0.416 15.428 -20.969 1.00 73.25 252 ARG A C 1
ATOM 1939 O O . ARG A 1 252 ? -0.288 14.220 -20.769 1.00 73.25 252 ARG A O 1
ATOM 1946 N N . ALA A 1 253 ? -1.602 15.992 -21.194 1.00 70.69 253 ALA A N 1
ATOM 1947 C CA . ALA A 1 253 ? -2.858 15.247 -21.034 1.00 70.69 253 ALA A CA 1
ATOM 1948 C C . ALA A 1 253 ? -3.089 14.219 -22.154 1.00 70.69 253 ALA A C 1
ATOM 1950 O O . ALA A 1 253 ? -3.652 13.147 -21.929 1.00 70.69 253 ALA A O 1
ATOM 1951 N N . ASP A 1 254 ? -2.551 14.505 -23.336 1.00 66.06 254 ASP A N 1
ATOM 1952 C CA . ASP A 1 254 ? -2.685 13.725 -24.568 1.00 66.06 254 ASP A CA 1
ATOM 1953 C C . ASP A 1 254 ? -1.681 12.559 -24.704 1.00 66.06 254 ASP A C 1
ATOM 1955 O O . ASP A 1 254 ? -1.823 11.737 -25.608 1.00 66.06 254 ASP A O 1
ATOM 1959 N N . ARG A 1 255 ? -0.668 12.448 -23.829 1.00 63.69 255 ARG A N 1
ATOM 1960 C CA . ARG A 1 255 ? 0.422 11.451 -23.934 1.00 63.69 255 ARG A CA 1
ATOM 1961 C C . ARG A 1 255 ? 0.479 10.426 -22.802 1.00 63.69 255 ARG A C 1
ATOM 1963 O O . ARG A 1 255 ? 1.484 9.741 -22.637 1.00 63.69 255 ARG A O 1
ATOM 1970 N N . SER A 1 256 ? -0.616 10.230 -22.073 1.00 59.41 256 SER A N 1
ATOM 1971 C CA . SER A 1 256 ? -0.688 9.292 -20.936 1.00 59.41 256 SER A CA 1
ATOM 1972 C C . SER A 1 256 ? -0.483 7.800 -21.286 1.00 59.41 256 SER A C 1
ATOM 1974 O O . SER A 1 256 ? -0.449 6.959 -20.385 1.00 59.41 256 SER A O 1
ATOM 1976 N N . GLY A 1 257 ? -0.364 7.438 -22.572 1.00 54.69 257 GLY A N 1
ATOM 1977 C CA . GLY A 1 257 ? -0.115 6.070 -23.058 1.00 54.69 257 GLY A CA 1
ATOM 1978 C C . GLY A 1 257 ? -1.311 5.115 -22.934 1.00 54.69 257 GLY A C 1
ATOM 1979 O O . GLY A 1 257 ? -1.389 4.134 -23.665 1.00 54.69 257 GLY A O 1
ATOM 1980 N N . LEU A 1 258 ? -2.291 5.424 -22.078 1.00 57.66 258 LEU A N 1
ATOM 1981 C CA . LEU A 1 258 ? -3.526 4.648 -21.889 1.00 57.66 258 LEU A CA 1
ATOM 1982 C C . LEU A 1 258 ? -4.544 4.817 -23.033 1.00 57.66 258 LEU A C 1
ATOM 1984 O O . LEU A 1 258 ? -5.432 3.982 -23.195 1.00 57.66 258 LEU A O 1
ATOM 1988 N N . ILE A 1 259 ? -4.402 5.872 -23.840 1.00 54.72 259 ILE A N 1
ATOM 1989 C CA . ILE A 1 259 ? -5.365 6.280 -24.879 1.00 54.72 259 ILE A CA 1
ATOM 1990 C C . ILE A 1 259 ? -5.492 5.228 -25.992 1.00 54.72 259 ILE A C 1
ATOM 1992 O O . ILE A 1 259 ? -6.592 4.983 -26.479 1.00 54.72 259 ILE A O 1
ATOM 1996 N N . HIS A 1 260 ? -4.396 4.548 -26.351 1.00 53.66 260 HIS A N 1
ATOM 1997 C CA . HIS A 1 260 ? -4.435 3.474 -27.351 1.00 53.66 260 HIS A CA 1
ATOM 1998 C C . HIS A 1 260 ? -5.129 2.196 -26.847 1.00 53.66 260 HIS A C 1
ATOM 2000 O O . HIS A 1 260 ? -5.642 1.435 -27.663 1.00 53.66 260 HIS A O 1
ATOM 2006 N N . GLY A 1 261 ? -5.164 1.958 -25.529 1.00 52.00 261 GLY A N 1
ATOM 2007 C CA . GLY A 1 261 ? -5.776 0.766 -24.925 1.00 52.00 261 GLY A CA 1
ATOM 2008 C C . GLY A 1 261 ? -7.227 0.954 -24.458 1.00 52.00 261 GLY A C 1
ATOM 2009 O O . GLY A 1 261 ? -7.959 -0.026 -24.335 1.00 52.00 261 GLY A O 1
ATOM 2010 N N . ALA A 1 262 ? -7.663 2.192 -24.192 1.00 58.62 262 ALA A N 1
ATOM 2011 C CA . ALA A 1 262 ? -9.015 2.507 -23.720 1.00 58.62 262 ALA A CA 1
ATOM 2012 C C . ALA A 1 262 ? -9.470 3.915 -24.177 1.00 58.62 262 ALA A C 1
ATOM 2014 O O . ALA A 1 262 ? -9.381 4.872 -23.409 1.00 58.62 262 ALA A O 1
ATOM 2015 N N . PRO A 1 263 ? -9.993 4.074 -25.407 1.00 53.69 263 PRO A N 1
ATOM 2016 C CA . PRO A 1 263 ? -10.300 5.392 -25.979 1.00 53.69 263 PRO A CA 1
ATOM 2017 C C . PRO A 1 263 ? -11.517 6.103 -25.354 1.00 53.69 263 PRO A C 1
ATOM 2019 O O . PRO A 1 263 ? -11.727 7.284 -25.606 1.00 53.69 263 PRO A O 1
ATOM 2022 N N . TRP A 1 264 ? -12.336 5.408 -24.556 1.00 47.78 264 TRP A N 1
ATOM 2023 C CA . TRP A 1 264 ? -13.605 5.925 -24.021 1.00 47.78 264 TRP A CA 1
ATOM 2024 C C . TRP A 1 264 ? -13.508 6.524 -22.606 1.00 47.78 264 TRP A C 1
ATOM 2026 O O . TRP A 1 264 ? -14.463 7.150 -22.152 1.00 47.78 264 TRP A O 1
ATOM 2036 N N . ALA A 1 265 ? -12.375 6.366 -21.913 1.00 48.53 265 ALA A N 1
ATOM 2037 C CA . ALA A 1 265 ? -12.135 6.947 -20.592 1.00 48.53 265 ALA A CA 1
ATOM 2038 C C . ALA A 1 265 ? -10.723 7.547 -20.538 1.00 48.53 265 ALA A C 1
ATOM 2040 O O . ALA A 1 265 ? -9.737 6.832 -20.359 1.00 48.53 265 ALA A O 1
ATOM 2041 N N . TYR A 1 266 ? -10.624 8.868 -20.705 1.00 58.97 266 TYR A N 1
ATOM 2042 C CA . TYR A 1 266 ? -9.369 9.600 -20.552 1.00 58.97 266 TYR A CA 1
ATOM 2043 C C . TYR A 1 266 ? -9.268 10.064 -19.089 1.00 58.97 266 TYR A C 1
ATOM 2045 O O . TYR A 1 266 ? -10.130 10.777 -18.587 1.00 58.97 266 TYR A O 1
ATOM 2053 N N . LEU A 1 267 ? -8.237 9.638 -18.367 1.00 59.66 267 LEU A N 1
ATOM 2054 C CA . LEU A 1 267 ? -7.891 10.217 -17.069 1.00 59.66 267 LEU A CA 1
ATOM 2055 C C . LEU A 1 267 ? -6.368 10.354 -17.024 1.00 59.66 267 LEU A C 1
ATOM 2057 O O . LEU A 1 267 ? -5.666 9.344 -17.144 1.00 59.66 267 LEU A O 1
ATOM 2061 N N . PRO A 1 268 ? -5.833 11.582 -16.899 1.00 60.78 268 PRO A N 1
ATOM 2062 C CA . PRO A 1 268 ? -4.397 11.768 -16.866 1.00 60.78 268 PRO A CA 1
ATOM 2063 C C . PRO A 1 268 ? -3.775 11.139 -15.616 1.00 60.78 268 PRO A C 1
ATOM 2065 O O . PRO A 1 268 ? -4.398 11.048 -14.556 1.00 60.78 268 PRO A O 1
ATOM 2068 N N . PHE A 1 269 ? -2.509 10.735 -15.729 1.00 62.34 269 PHE A N 1
ATOM 2069 C CA . PHE A 1 269 ? -1.799 10.024 -14.665 1.00 62.34 269 PHE A CA 1
ATOM 2070 C C . PHE A 1 269 ? -1.745 10.815 -13.344 1.00 62.34 269 PHE A C 1
ATOM 2072 O O . PHE A 1 269 ? -1.952 10.240 -12.275 1.00 62.34 269 PHE A O 1
ATOM 2079 N N . TRP A 1 270 ? -1.549 12.139 -13.403 1.00 63.53 270 TRP A N 1
ATOM 2080 C CA . TRP A 1 270 ? -1.537 12.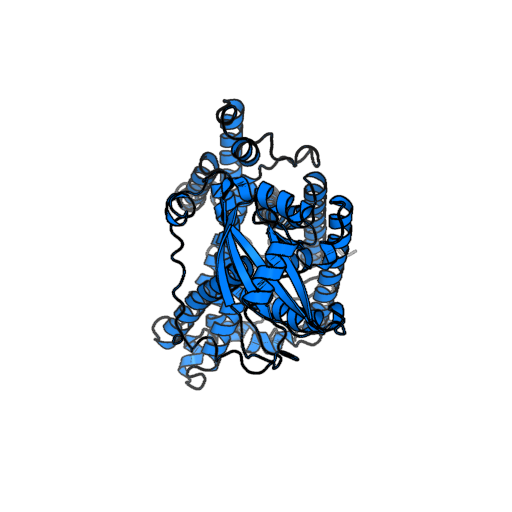989 -12.206 1.00 63.53 270 TRP A CA 1
ATOM 2081 C C . TRP A 1 270 ? -2.875 12.992 -11.460 1.00 63.53 270 TRP A C 1
ATOM 2083 O O . TRP A 1 270 ? -2.876 13.081 -10.235 1.00 63.53 270 TRP A O 1
ATOM 2093 N N . THR A 1 271 ? -4.008 12.837 -12.153 1.00 66.62 271 THR A N 1
ATOM 2094 C CA . THR A 1 271 ? -5.333 12.791 -11.518 1.00 66.62 271 THR A CA 1
ATOM 2095 C C . THR A 1 271 ? -5.458 11.582 -10.591 1.00 66.62 271 THR A C 1
ATOM 2097 O O . THR A 1 271 ? -5.996 11.699 -9.488 1.00 66.62 271 THR A O 1
ATOM 2100 N N . GLY A 1 272 ? -4.889 10.437 -10.985 1.00 68.06 272 GLY A N 1
ATOM 2101 C CA . GLY A 1 272 ? -4.793 9.252 -10.128 1.00 68.06 272 GLY A CA 1
ATOM 2102 C C . GLY A 1 272 ? -3.907 9.484 -8.899 1.00 68.06 272 GLY A C 1
ATOM 2103 O O . GLY A 1 272 ? -4.292 9.143 -7.785 1.00 68.06 272 GLY A O 1
ATOM 2104 N N . CYS A 1 273 ? -2.752 10.134 -9.075 1.00 69.56 273 CYS A N 1
ATOM 2105 C CA . CYS A 1 273 ? -1.841 10.453 -7.969 1.00 69.56 273 CYS A CA 1
ATOM 2106 C C . CYS A 1 273 ? -2.461 11.423 -6.947 1.00 69.56 273 CYS A C 1
ATOM 2108 O O . CYS A 1 273 ? -2.313 11.223 -5.741 1.00 69.56 273 CYS A O 1
ATOM 2110 N N . VAL A 1 274 ? -3.181 12.451 -7.409 1.00 72.31 274 VAL A N 1
ATOM 2111 C CA . VAL A 1 274 ? -3.823 13.455 -6.541 1.00 72.31 274 VAL A CA 1
ATOM 2112 C C . VAL A 1 274 ? -4.986 12.844 -5.756 1.00 72.31 274 VAL A C 1
ATOM 2114 O O . VAL A 1 274 ? -5.038 12.981 -4.535 1.00 72.31 274 VAL A O 1
ATOM 2117 N N . THR A 1 275 ? -5.885 12.116 -6.428 1.00 72.69 275 THR A N 1
ATOM 2118 C CA . THR A 1 275 ? -7.016 11.430 -5.769 1.00 72.69 275 THR A CA 1
ATOM 2119 C C . THR A 1 275 ? -6.549 10.380 -4.763 1.00 72.69 275 THR A C 1
ATOM 2121 O O . THR A 1 275 ? -7.138 10.239 -3.694 1.00 72.69 275 THR A O 1
ATOM 2124 N N . TYR A 1 276 ? -5.450 9.686 -5.051 1.00 75.06 276 TYR A N 1
ATOM 2125 C CA . TYR A 1 276 ? -4.861 8.743 -4.108 1.00 75.06 276 TYR A CA 1
ATOM 2126 C C . TYR A 1 276 ? -4.195 9.421 -2.911 1.00 75.06 276 TYR A C 1
ATOM 2128 O O . TYR A 1 276 ? -4.364 8.968 -1.784 1.00 75.06 276 TYR A O 1
ATOM 2136 N N . THR A 1 277 ? -3.476 10.524 -3.128 1.00 76.19 277 THR A N 1
ATOM 2137 C CA . THR A 1 277 ? -2.876 11.299 -2.028 1.00 76.19 277 THR A CA 1
ATOM 2138 C C . THR A 1 277 ? -3.957 11.779 -1.057 1.00 76.19 277 THR A C 1
ATOM 2140 O O . THR A 1 277 ? -3.769 11.696 0.155 1.00 76.19 277 THR A O 1
ATOM 2143 N N . TRP A 1 278 ? -5.116 12.188 -1.580 1.00 78.62 278 TRP A N 1
ATOM 2144 C CA . TRP A 1 278 ? -6.294 12.505 -0.773 1.00 78.62 278 TRP A CA 1
ATOM 2145 C C . TRP A 1 278 ? -6.806 11.306 0.033 1.00 78.62 278 TRP A C 1
ATOM 2147 O O . TRP A 1 278 ? -7.010 11.401 1.238 1.00 78.62 278 TRP A O 1
ATOM 2157 N N . PHE A 1 279 ? -6.964 10.151 -0.615 1.00 79.69 279 PHE A N 1
ATOM 2158 C CA . PHE A 1 279 ? -7.412 8.928 0.051 1.00 79.69 279 PHE A CA 1
ATOM 2159 C C . PHE A 1 279 ? -6.469 8.492 1.187 1.00 79.69 279 PHE A C 1
ATOM 2161 O O . PHE A 1 279 ? -6.924 8.087 2.260 1.00 79.69 279 PHE A O 1
ATOM 2168 N N . LEU A 1 280 ? -5.153 8.607 0.981 1.00 80.69 280 LEU A N 1
ATOM 2169 C CA . LEU A 1 280 ? -4.166 8.340 2.029 1.00 80.69 280 LEU A CA 1
ATOM 2170 C C . LEU A 1 280 ? -4.286 9.342 3.181 1.00 80.69 280 LEU A C 1
ATOM 2172 O O . LEU A 1 280 ? -4.221 8.938 4.338 1.00 80.69 280 LEU A O 1
ATOM 2176 N N . HIS A 1 281 ? -4.497 10.626 2.890 1.00 83.06 281 HIS A N 1
ATOM 2177 C CA . HIS A 1 281 ? -4.710 11.635 3.927 1.00 83.06 281 HIS A CA 1
ATOM 2178 C C . HIS A 1 281 ? -5.914 11.292 4.819 1.00 83.06 281 HIS A C 1
ATOM 2180 O O . HIS A 1 281 ? -5.762 11.219 6.037 1.00 83.06 281 HIS A O 1
ATOM 2186 N N . GLU A 1 282 ? -7.065 10.981 4.220 1.00 81.50 282 GLU A N 1
ATOM 2187 C CA . GLU A 1 282 ? -8.280 10.570 4.944 1.00 81.50 282 GLU A CA 1
ATOM 2188 C C . GLU A 1 282 ? -8.067 9.294 5.771 1.00 81.50 282 GLU A C 1
ATOM 2190 O O . GLU A 1 282 ? -8.498 9.194 6.918 1.00 81.50 282 GLU A O 1
ATOM 2195 N N . THR A 1 283 ? -7.328 8.322 5.232 1.00 83.75 283 THR A N 1
ATOM 2196 C CA . THR A 1 283 ? -7.005 7.086 5.961 1.00 83.75 283 THR A CA 1
ATOM 2197 C C . THR A 1 283 ? -6.102 7.363 7.170 1.00 83.75 283 THR A C 1
ATOM 2199 O O . THR A 1 283 ? -6.307 6.798 8.247 1.00 83.75 283 THR A O 1
ATOM 2202 N N . ALA A 1 284 ? -5.119 8.259 7.026 1.00 88.75 284 ALA A N 1
ATOM 2203 C CA . ALA A 1 284 ? -4.268 8.685 8.134 1.00 88.75 284 ALA A CA 1
ATOM 2204 C C . ALA A 1 284 ? -5.074 9.440 9.203 1.00 88.75 284 ALA A C 1
ATOM 2206 O O . ALA A 1 284 ? -4.911 9.172 10.394 1.00 88.75 284 ALA A O 1
ATOM 2207 N N . ALA A 1 285 ? -5.979 10.331 8.785 1.00 86.69 285 ALA A N 1
ATOM 2208 C CA . ALA A 1 285 ? -6.877 11.056 9.677 1.00 86.69 285 ALA A CA 1
ATOM 2209 C C . ALA A 1 285 ? -7.788 10.097 10.460 1.00 86.69 285 ALA A C 1
ATOM 2211 O O . ALA A 1 285 ? -7.849 10.185 11.685 1.00 86.69 285 ALA A O 1
ATOM 2212 N N . ALA A 1 286 ? -8.397 9.111 9.794 1.00 87.19 286 ALA A N 1
ATOM 2213 C CA . ALA A 1 286 ? -9.204 8.076 10.441 1.00 87.19 286 ALA A CA 1
ATOM 2214 C C . ALA A 1 286 ? -8.406 7.269 11.483 1.00 87.19 286 ALA A C 1
ATOM 2216 O O . ALA A 1 286 ? -8.920 6.959 12.560 1.00 87.19 286 ALA A O 1
ATOM 2217 N N . GLY A 1 287 ? -7.132 6.971 11.202 1.00 88.50 287 GLY A N 1
ATOM 2218 C CA . GLY A 1 287 ? -6.218 6.353 12.166 1.00 88.50 287 GLY A CA 1
ATOM 2219 C C . GLY A 1 287 ? -5.985 7.219 13.407 1.00 88.50 287 GLY A C 1
ATOM 2220 O O . GLY A 1 287 ? -6.039 6.719 14.533 1.00 88.50 287 GLY A O 1
ATOM 2221 N N . LEU A 1 288 ? -5.789 8.525 13.217 1.00 89.62 288 LEU A N 1
ATOM 2222 C CA . LEU A 1 288 ? -5.624 9.489 14.307 1.00 89.62 288 LEU A CA 1
ATOM 2223 C C . LEU A 1 288 ? -6.915 9.712 15.102 1.00 89.62 288 LEU A C 1
ATOM 2225 O O . LEU A 1 288 ? -6.840 9.922 16.310 1.00 89.62 288 LEU A O 1
ATOM 2229 N N . CYS A 1 289 ? -8.096 9.599 14.487 1.00 88.00 289 CYS A N 1
ATOM 2230 C CA . CYS A 1 289 ? -9.376 9.718 15.189 1.00 88.00 289 CYS A CA 1
ATOM 2231 C C . CYS A 1 289 ? -9.527 8.696 16.324 1.00 88.00 289 CYS A C 1
ATOM 2233 O O . CYS A 1 289 ? -10.180 8.998 17.320 1.00 88.00 289 CYS A O 1
ATOM 2235 N N . PHE A 1 290 ? -8.886 7.522 16.251 1.00 86.50 290 PHE A N 1
ATOM 2236 C CA . PHE A 1 290 ? -8.904 6.555 17.358 1.00 86.50 290 PHE A CA 1
ATOM 2237 C C . PHE A 1 290 ? -8.267 7.091 18.650 1.00 86.50 290 PHE A C 1
ATOM 2239 O O . PHE A 1 290 ? -8.585 6.591 19.731 1.00 86.50 290 PHE A O 1
ATOM 2246 N N . LEU A 1 291 ? -7.435 8.138 18.574 1.00 88.06 291 LEU A N 1
ATOM 2247 C CA . LEU A 1 291 ? -6.870 8.804 19.749 1.00 88.06 291 LEU A CA 1
ATOM 2248 C C . LEU A 1 291 ? -7.939 9.395 20.669 1.00 88.06 291 LEU A C 1
ATOM 2250 O O . LEU A 1 291 ? -7.693 9.480 21.868 1.00 88.06 291 LEU A O 1
ATOM 2254 N N . GLN A 1 292 ? -9.127 9.735 20.152 1.00 86.94 292 GLN A N 1
ATOM 2255 C CA . GLN A 1 292 ? -10.229 10.266 20.964 1.00 86.94 292 GLN A CA 1
ATOM 2256 C C . GLN A 1 292 ? -10.691 9.293 22.059 1.00 86.94 292 GLN A C 1
ATOM 2258 O O . GLN A 1 292 ? -11.256 9.707 23.068 1.00 86.94 292 GLN A O 1
ATOM 2263 N N . TYR A 1 293 ? -10.448 7.994 21.866 1.00 84.62 293 TYR A N 1
ATOM 2264 C CA . TYR A 1 293 ? -10.817 6.951 22.820 1.00 84.62 293 TYR A CA 1
ATOM 2265 C C . TYR A 1 293 ? -9.694 6.629 23.813 1.00 84.62 293 TYR A C 1
ATOM 2267 O O . TYR A 1 293 ? -9.928 5.902 24.779 1.00 84.62 293 TYR A O 1
ATOM 2275 N N . CYS A 1 294 ? -8.484 7.143 23.589 1.00 87.12 294 CYS A N 1
ATOM 2276 C CA . CYS A 1 294 ? -7.298 6.857 24.389 1.00 87.12 294 CYS A CA 1
ATOM 2277 C C . CYS A 1 294 ? -7.004 7.998 25.373 1.00 87.12 294 CYS A C 1
ATOM 2279 O O . CYS A 1 294 ? -7.172 9.176 25.064 1.00 87.12 294 CYS A O 1
ATOM 2281 N N . ASN A 1 295 ? -6.484 7.666 26.556 1.00 88.12 295 ASN A N 1
ATOM 2282 C CA . ASN A 1 295 ? -6.037 8.673 27.514 1.00 88.12 295 ASN A CA 1
ATOM 2283 C C . ASN A 1 295 ? -4.628 9.160 27.158 1.00 88.12 295 ASN A C 1
ATOM 2285 O O . ASN A 1 295 ? -3.623 8.509 27.463 1.00 88.12 295 ASN A O 1
ATOM 2289 N N . LEU A 1 296 ? -4.562 10.334 26.532 1.00 88.75 296 LEU A N 1
ATOM 2290 C CA . LEU A 1 296 ? -3.316 10.990 26.142 1.00 88.75 296 LEU A CA 1
ATOM 2291 C C . LEU A 1 296 ? -2.583 11.688 27.296 1.00 88.75 296 LEU A C 1
ATOM 2293 O O . LEU A 1 296 ? -1.518 12.248 27.062 1.00 88.75 296 LEU A O 1
ATOM 2297 N N . ASN A 1 297 ? -3.083 11.659 28.533 1.00 88.50 297 ASN A N 1
ATOM 2298 C CA . ASN A 1 297 ? -2.376 12.259 29.671 1.00 88.50 297 ASN A CA 1
ATOM 2299 C C . ASN A 1 297 ? -1.307 11.328 30.263 1.00 88.50 297 ASN A C 1
ATOM 2301 O O . ASN A 1 297 ? -0.322 11.804 30.829 1.00 88.50 297 ASN A O 1
ATOM 2305 N N . THR A 1 298 ? -1.454 10.015 30.083 1.00 88.88 298 THR A N 1
ATOM 2306 C CA . THR A 1 298 ? -0.551 9.006 30.649 1.00 88.88 298 THR A CA 1
ATOM 2307 C C . THR A 1 298 ? 0.757 8.901 29.849 1.00 88.88 298 THR A C 1
ATOM 2309 O O . THR A 1 298 ? 0.745 8.828 28.618 1.00 88.88 298 THR A O 1
ATOM 2312 N N . LEU A 1 299 ? 1.904 8.823 30.542 1.00 88.56 299 LEU A N 1
ATOM 2313 C CA . LEU A 1 299 ? 3.227 8.632 29.918 1.00 88.56 299 LEU A CA 1
ATOM 2314 C C . LEU A 1 299 ? 3.303 7.343 29.085 1.00 88.56 299 LEU A C 1
ATOM 2316 O O . LEU A 1 299 ? 3.850 7.363 27.988 1.00 88.56 299 LEU A O 1
ATOM 2320 N N . ARG A 1 300 ? 2.685 6.255 29.562 1.00 88.69 300 ARG A N 1
ATOM 2321 C CA . ARG A 1 300 ? 2.568 4.967 28.857 1.00 88.69 300 ARG A CA 1
ATOM 2322 C C . ARG A 1 300 ? 1.980 5.121 27.454 1.00 88.69 300 ARG A C 1
ATOM 2324 O O . ARG A 1 300 ? 2.584 4.670 26.489 1.00 88.69 300 ARG A O 1
ATOM 2331 N N . THR A 1 301 ? 0.821 5.770 27.330 1.00 89.75 301 THR A N 1
ATOM 2332 C CA . THR A 1 301 ? 0.125 5.950 26.045 1.00 89.75 301 THR A CA 1
ATOM 2333 C C . THR A 1 301 ? 0.993 6.733 25.062 1.00 89.75 301 THR A C 1
ATOM 2335 O O . THR A 1 301 ? 1.176 6.306 23.924 1.00 89.75 301 THR A O 1
ATOM 2338 N N . LYS A 1 302 ? 1.593 7.842 25.521 1.00 91.56 302 LYS A N 1
ATOM 2339 C CA . LYS A 1 302 ? 2.504 8.663 24.706 1.00 91.56 302 LYS A CA 1
ATOM 2340 C C . LYS A 1 302 ? 3.736 7.873 24.264 1.00 91.56 302 LYS A C 1
ATOM 2342 O O . LYS A 1 302 ? 4.125 7.960 23.106 1.00 91.56 302 LYS A O 1
ATOM 2347 N N . PHE A 1 303 ? 4.327 7.098 25.173 1.00 91.88 303 PHE A N 1
ATOM 2348 C CA . PHE A 1 3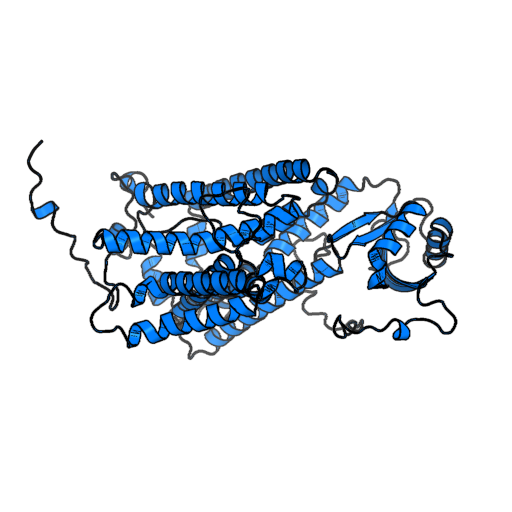03 ? 5.502 6.272 24.908 1.00 91.88 303 PHE A CA 1
ATOM 2349 C C . PHE A 1 303 ? 5.220 5.203 23.845 1.00 91.88 303 PHE A C 1
ATOM 2351 O O . PHE A 1 303 ? 5.944 5.129 22.854 1.00 91.88 303 PHE A O 1
ATOM 2358 N N . ILE A 1 304 ? 4.130 4.439 24.003 1.00 91.88 304 ILE A N 1
ATOM 2359 C CA . ILE A 1 304 ? 3.718 3.400 23.046 1.00 91.88 304 ILE A CA 1
ATOM 2360 C C . ILE A 1 304 ? 3.472 4.011 21.664 1.00 91.88 304 ILE A C 1
ATOM 2362 O O . ILE A 1 304 ? 3.998 3.505 20.673 1.00 91.88 304 ILE A O 1
ATOM 2366 N N . LEU A 1 305 ? 2.713 5.111 21.591 1.00 93.06 305 LEU A N 1
ATOM 2367 C CA . LEU A 1 305 ? 2.423 5.798 20.330 1.00 93.06 305 LEU A CA 1
ATOM 2368 C C . LEU A 1 305 ? 3.697 6.312 19.656 1.00 93.06 305 LEU A C 1
ATOM 2370 O O . LEU A 1 305 ? 3.904 6.053 18.475 1.00 93.06 305 LEU A O 1
ATOM 2374 N N . SER A 1 306 ? 4.555 7.002 20.410 1.00 92.31 306 SER A N 1
ATOM 2375 C CA . SER A 1 306 ? 5.785 7.603 19.889 1.00 92.31 306 SER A CA 1
ATOM 2376 C C . SER A 1 306 ? 6.733 6.550 19.315 1.00 92.31 306 SER A C 1
ATOM 2378 O O . SER A 1 306 ? 7.130 6.648 18.156 1.00 92.31 306 SER A O 1
ATOM 2380 N N . ILE A 1 307 ? 7.030 5.492 20.079 1.00 93.75 307 ILE A N 1
ATOM 2381 C CA . ILE A 1 307 ? 7.937 4.429 19.627 1.00 93.75 307 ILE A CA 1
ATOM 2382 C C . ILE A 1 307 ? 7.361 3.679 18.429 1.00 93.75 307 ILE A C 1
ATOM 2384 O O . ILE A 1 307 ? 8.085 3.425 17.469 1.00 93.75 307 ILE A O 1
ATOM 2388 N N . SER A 1 308 ? 6.067 3.350 18.456 1.00 94.31 308 SER A N 1
ATOM 2389 C CA . SER A 1 308 ? 5.439 2.589 17.370 1.00 94.31 308 SER A CA 1
ATOM 2390 C C . SER A 1 308 ? 5.389 3.384 16.066 1.00 94.31 308 SER A C 1
ATOM 2392 O O . SER A 1 308 ? 5.621 2.816 15.003 1.00 94.31 308 SER A O 1
ATOM 2394 N N . LEU A 1 309 ? 5.123 4.695 16.135 1.00 92.81 309 LEU A N 1
ATOM 2395 C CA . LEU A 1 309 ? 5.148 5.576 14.964 1.00 92.81 309 LEU A CA 1
ATOM 2396 C C . LEU A 1 309 ? 6.573 5.787 14.440 1.00 92.81 309 LEU A C 1
ATOM 2398 O O . LEU A 1 309 ? 6.795 5.695 13.235 1.00 92.81 309 LEU A O 1
ATOM 2402 N N . PHE A 1 310 ? 7.537 6.040 15.330 1.00 93.12 310 PHE A N 1
ATOM 2403 C CA . PHE A 1 310 ? 8.927 6.281 14.950 1.00 93.12 310 PHE A CA 1
ATOM 2404 C C . PHE A 1 310 ? 9.566 5.037 14.324 1.00 93.12 310 PHE A C 1
ATOM 2406 O O . PHE A 1 310 ? 9.977 5.063 13.167 1.00 93.12 310 PHE A O 1
ATOM 2413 N N . LEU A 1 311 ? 9.596 3.917 15.050 1.00 92.50 311 LEU A N 1
ATOM 2414 C CA . LEU A 1 311 ? 10.195 2.677 14.552 1.00 92.50 311 LEU A CA 1
ATOM 2415 C C . LEU A 1 311 ? 9.407 2.084 13.380 1.00 92.50 311 LEU A C 1
ATOM 2417 O O . LEU A 1 311 ? 10.004 1.483 12.489 1.00 92.50 311 LEU A O 1
ATOM 2421 N N . GLY A 1 312 ? 8.088 2.297 13.343 1.00 89.06 312 GLY A N 1
ATOM 2422 C CA . GLY A 1 312 ? 7.245 1.892 12.223 1.00 89.06 312 GLY A CA 1
ATOM 2423 C C . GLY A 1 312 ? 7.586 2.595 10.906 1.00 89.06 312 GLY A C 1
ATOM 2424 O O . GLY A 1 312 ? 7.294 2.040 9.857 1.00 89.06 312 GLY A O 1
ATOM 2425 N N . LEU A 1 313 ? 8.233 3.767 10.924 1.00 88.31 313 LEU A N 1
ATOM 2426 C CA . LEU A 1 313 ? 8.766 4.418 9.718 1.00 88.31 313 LEU A CA 1
ATOM 2427 C C . LEU A 1 313 ? 10.252 4.108 9.496 1.00 88.31 313 LEU A C 1
ATOM 2429 O O . LEU A 1 313 ? 10.658 3.857 8.361 1.00 88.31 313 LEU A O 1
ATOM 2433 N N . SER A 1 314 ? 11.050 4.087 10.566 1.00 87.38 314 SER A N 1
ATOM 2434 C CA . SER A 1 314 ? 12.505 3.915 10.491 1.00 87.38 314 SER A CA 1
ATOM 2435 C C . SER A 1 314 ? 12.930 2.503 10.072 1.00 87.38 314 SER A C 1
ATOM 2437 O O . SER A 1 314 ? 13.803 2.359 9.219 1.00 87.38 314 SER A O 1
ATOM 2439 N N . ILE A 1 315 ? 12.305 1.450 10.616 1.00 88.31 315 ILE A N 1
ATOM 2440 C CA . ILE A 1 315 ? 12.679 0.057 10.303 1.00 88.31 315 ILE A CA 1
ATOM 2441 C C . ILE A 1 315 ? 12.412 -0.276 8.823 1.00 88.31 315 ILE A C 1
ATOM 2443 O O . ILE A 1 315 ? 13.336 -0.734 8.151 1.00 88.31 315 ILE A O 1
ATOM 2447 N N . PRO A 1 316 ? 11.224 0.003 8.248 1.00 84.25 316 PRO A N 1
ATOM 2448 C CA . PRO A 1 316 ? 11.014 -0.208 6.817 1.00 84.25 316 PRO A CA 1
ATOM 2449 C C . PRO A 1 316 ? 11.939 0.612 5.925 1.00 84.25 316 PRO A C 1
ATOM 2451 O O . PRO A 1 316 ? 12.206 0.210 4.797 1.00 84.25 316 PRO A O 1
ATOM 2454 N N . GLN A 1 317 ? 12.392 1.785 6.375 1.00 81.38 317 GLN A N 1
ATOM 2455 C CA . GLN A 1 317 ? 13.373 2.560 5.621 1.00 81.38 317 GLN A CA 1
ATOM 2456 C C . GLN A 1 317 ? 14.715 1.824 5.550 1.00 81.38 317 GLN A C 1
ATOM 2458 O O . GLN A 1 317 ? 15.255 1.676 4.459 1.00 81.38 317 GLN A O 1
ATOM 2463 N N . TYR A 1 318 ? 15.184 1.281 6.676 1.00 78.50 318 TYR A N 1
ATOM 2464 C CA . TYR A 1 318 ? 16.400 0.470 6.727 1.00 78.50 318 TYR A CA 1
ATOM 2465 C C . TYR A 1 318 ? 16.322 -0.752 5.804 1.00 78.50 318 TYR A C 1
ATOM 2467 O O . TYR A 1 318 ? 17.190 -0.928 4.956 1.00 78.50 318 TYR A O 1
ATOM 2475 N N . PHE A 1 319 ? 15.261 -1.561 5.908 1.00 75.00 319 PHE A N 1
ATOM 2476 C CA . PHE A 1 319 ? 15.116 -2.767 5.079 1.00 75.00 319 PHE A CA 1
ATOM 2477 C C . PHE A 1 319 ? 15.037 -2.440 3.579 1.00 75.00 319 PHE A C 1
ATOM 2479 O O . PHE A 1 319 ? 15.617 -3.158 2.768 1.00 75.00 319 PHE A O 1
ATOM 2486 N N . ARG A 1 320 ? 14.382 -1.329 3.207 1.00 66.81 320 ARG A N 1
ATOM 2487 C CA . ARG A 1 320 ? 14.301 -0.876 1.809 1.00 66.81 320 ARG A CA 1
ATOM 2488 C C . ARG A 1 320 ? 15.644 -0.416 1.256 1.00 66.81 320 ARG A C 1
ATOM 2490 O O . ARG A 1 320 ? 15.966 -0.737 0.117 1.00 66.81 320 ARG A O 1
ATOM 2497 N N . GLU A 1 321 ? 16.411 0.351 2.027 1.00 61.88 321 GLU A N 1
ATOM 2498 C CA . GLU A 1 321 ? 17.749 0.776 1.607 1.00 61.88 321 GLU A CA 1
ATOM 2499 C C . GLU A 1 321 ? 18.691 -0.429 1.526 1.00 61.88 321 GLU A C 1
ATOM 2501 O O . GLU A 1 321 ? 19.390 -0.595 0.530 1.00 61.88 321 GLU A O 1
ATOM 2506 N N . TYR A 1 322 ? 18.644 -1.327 2.511 1.00 51.78 322 TYR A N 1
ATOM 2507 C CA . TYR A 1 322 ? 19.480 -2.523 2.543 1.00 51.78 322 TYR A CA 1
ATOM 2508 C C . TYR A 1 322 ? 19.249 -3.432 1.324 1.00 51.78 322 TYR A C 1
ATOM 2510 O O . TYR A 1 322 ? 20.209 -3.844 0.678 1.00 51.78 322 TYR A O 1
ATOM 2518 N N . GLU A 1 323 ? 17.995 -3.669 0.928 1.00 51.50 323 GLU A N 1
ATOM 2519 C CA . GLU A 1 323 ? 17.665 -4.444 -0.279 1.00 51.50 323 GLU A CA 1
ATOM 2520 C C . GLU A 1 323 ? 18.221 -3.793 -1.560 1.00 51.50 323 GLU A C 1
ATOM 2522 O O . GLU A 1 323 ? 18.772 -4.481 -2.421 1.00 51.50 323 GLU A O 1
ATOM 2527 N N . VAL A 1 324 ? 18.148 -2.459 -1.669 1.00 39.81 324 VAL A N 1
ATOM 2528 C CA . VAL A 1 324 ? 18.672 -1.706 -2.823 1.00 39.81 324 VAL A CA 1
ATOM 2529 C C . VAL A 1 324 ? 20.200 -1.773 -2.916 1.00 39.81 324 VAL A C 1
ATOM 2531 O O . VAL A 1 324 ? 20.731 -1.762 -4.025 1.00 39.81 324 VAL A O 1
ATOM 2534 N N . PHE A 1 325 ? 20.909 -1.863 -1.788 1.00 31.14 325 PHE A N 1
ATOM 2535 C CA . PHE A 1 325 ? 22.377 -1.870 -1.753 1.00 31.14 325 PHE A CA 1
ATOM 2536 C C . PHE A 1 325 ? 23.017 -3.264 -1.715 1.00 31.14 325 PHE A C 1
ATOM 2538 O O . PHE A 1 325 ? 24.189 -3.404 -2.088 1.00 31.14 325 PHE A O 1
ATOM 2545 N N . TYR A 1 326 ? 22.301 -4.283 -1.234 1.00 34.72 326 TYR A N 1
ATOM 2546 C CA . TYR A 1 326 ? 22.883 -5.598 -0.946 1.00 34.72 326 TYR A CA 1
ATOM 2547 C C . TYR A 1 326 ? 22.224 -6.763 -1.687 1.00 34.72 326 TYR A C 1
ATOM 2549 O O . TYR A 1 326 ? 22.764 -7.860 -1.612 1.00 34.72 326 TYR A O 1
ATOM 2557 N N . VAL A 1 327 ? 21.126 -6.556 -2.434 1.00 40.09 327 VAL A N 1
ATOM 2558 C CA . VAL A 1 327 ? 20.430 -7.596 -3.240 1.00 40.09 327 VAL A CA 1
ATOM 2559 C C . VAL A 1 327 ? 19.869 -8.765 -2.398 1.00 40.09 327 VAL A C 1
ATOM 2561 O O . VAL A 1 327 ? 19.162 -9.627 -2.910 1.00 40.09 327 VAL A O 1
ATOM 2564 N N . PHE A 1 328 ? 20.097 -8.752 -1.082 1.00 45.72 328 PHE A N 1
ATOM 2565 C CA . PHE A 1 328 ? 19.657 -9.742 -0.105 1.00 45.72 328 PHE A CA 1
ATOM 2566 C C . PHE A 1 328 ? 19.019 -9.067 1.113 1.00 45.72 328 PHE A C 1
ATOM 2568 O O . PHE A 1 328 ? 19.282 -7.900 1.410 1.00 45.72 328 PHE A O 1
ATOM 2575 N N . GLY A 1 329 ? 18.172 -9.808 1.834 1.00 48.28 329 GLY A N 1
ATOM 2576 C CA . GLY A 1 329 ? 17.652 -9.366 3.130 1.00 48.28 329 GLY A CA 1
ATOM 2577 C C . GLY A 1 329 ? 18.720 -9.386 4.224 1.00 48.28 329 GLY A C 1
ATOM 2578 O O . GLY A 1 329 ? 19.626 -10.209 4.149 1.00 48.28 329 GLY A O 1
ATOM 2579 N N . PRO A 1 330 ? 18.598 -8.540 5.262 1.00 48.22 330 PRO A N 1
ATOM 2580 C CA . PRO A 1 330 ? 19.605 -8.407 6.318 1.00 48.22 330 PRO A CA 1
ATOM 2581 C C . PRO A 1 330 ? 19.660 -9.607 7.273 1.00 48.22 330 PRO A C 1
ATOM 2583 O O . PRO A 1 330 ? 20.473 -9.624 8.189 1.00 48.22 330 PRO A O 1
ATOM 2586 N N . VAL A 1 331 ? 18.784 -10.605 7.114 1.00 50.78 331 VAL A N 1
ATOM 2587 C CA . VAL A 1 331 ? 18.720 -11.746 8.027 1.00 50.78 331 VAL A CA 1
ATOM 2588 C C . VAL A 1 331 ? 19.666 -12.849 7.564 1.00 50.78 331 VAL A C 1
ATOM 2590 O O . VAL A 1 331 ? 19.474 -13.486 6.535 1.00 50.78 331 VAL A O 1
ATOM 2593 N N . HIS A 1 332 ? 20.700 -13.112 8.357 1.00 50.72 332 HIS A N 1
ATOM 2594 C CA . HIS A 1 332 ? 21.730 -14.097 8.024 1.00 50.72 332 HIS A CA 1
ATOM 2595 C C . HIS A 1 332 ? 21.830 -15.194 9.088 1.00 50.72 332 HIS A C 1
ATOM 2597 O O . HIS A 1 332 ? 22.890 -15.428 9.667 1.00 50.72 332 HIS A O 1
ATOM 2603 N N . THR A 1 333 ? 20.720 -15.890 9.374 1.00 42.19 333 THR A N 1
ATOM 2604 C CA . THR A 1 333 ? 20.742 -17.011 10.332 1.00 42.19 333 THR A CA 1
ATOM 2605 C C . THR A 1 333 ? 19.981 -18.247 9.845 1.00 42.19 333 THR A C 1
ATOM 2607 O O . THR A 1 333 ? 18.856 -18.164 9.362 1.00 42.19 333 THR A O 1
ATOM 2610 N N . HIS A 1 334 ? 20.576 -19.426 10.059 1.00 37.53 334 HIS A N 1
ATOM 2611 C CA . HIS A 1 334 ? 19.917 -20.737 9.943 1.00 37.53 334 HIS A CA 1
ATOM 2612 C C . HIS A 1 334 ? 19.029 -21.074 11.167 1.00 37.53 334 HIS A C 1
ATOM 2614 O O . HIS A 1 334 ? 18.530 -22.194 11.275 1.00 37.53 334 HIS A O 1
ATOM 2620 N N . SER A 1 335 ? 18.827 -20.138 12.109 1.00 33.53 335 SER A N 1
ATOM 2621 C CA . SER A 1 335 ? 18.068 -20.364 13.347 1.00 33.53 335 SER A CA 1
ATOM 2622 C C . SER A 1 335 ? 16.934 -19.341 13.528 1.00 33.53 335 SER A C 1
ATOM 2624 O O . SER A 1 335 ? 17.219 -18.153 13.671 1.00 33.53 335 SER A O 1
ATOM 2626 N N . PRO A 1 336 ? 15.661 -19.760 13.649 1.00 35.31 336 PRO A N 1
ATOM 2627 C CA . PRO A 1 336 ? 14.506 -18.855 13.722 1.00 35.31 336 PRO A CA 1
ATOM 2628 C C . PRO A 1 336 ? 14.357 -18.069 15.047 1.00 35.31 336 PRO A C 1
ATOM 2630 O O . PRO A 1 336 ? 13.315 -17.463 15.277 1.00 35.31 336 PRO A O 1
ATOM 2633 N N . ALA A 1 337 ? 15.352 -18.082 15.945 1.00 32.75 337 ALA A N 1
ATOM 2634 C CA . ALA A 1 337 ? 15.186 -17.666 17.345 1.00 32.75 337 ALA A CA 1
ATOM 2635 C C . ALA A 1 337 ? 15.955 -16.401 17.784 1.00 32.75 337 ALA A C 1
ATOM 2637 O O . ALA A 1 337 ? 15.793 -15.981 18.927 1.00 32.75 337 ALA A O 1
ATOM 2638 N N . PHE A 1 338 ? 16.767 -15.761 16.935 1.00 34.06 338 PHE A N 1
ATOM 2639 C CA . PHE A 1 338 ? 17.622 -14.639 17.362 1.00 34.06 338 PHE A CA 1
ATOM 2640 C C . PHE A 1 338 ? 17.471 -13.407 16.459 1.00 34.06 338 PHE A C 1
ATOM 2642 O O . PHE A 1 338 ? 18.293 -13.143 15.595 1.00 34.06 338 PHE A O 1
ATOM 2649 N N . PHE A 1 339 ? 16.403 -12.637 16.684 1.00 35.25 339 PHE A N 1
ATOM 2650 C CA . PHE A 1 339 ? 16.094 -11.405 15.937 1.00 35.25 339 PHE A CA 1
ATOM 2651 C C . PHE A 1 339 ? 16.611 -10.120 16.624 1.00 35.25 339 PHE A C 1
ATOM 2653 O O . PHE A 1 339 ? 16.702 -9.069 16.004 1.00 35.25 339 PHE A O 1
ATOM 2660 N N . PHE A 1 340 ? 16.966 -10.174 17.915 1.00 28.91 340 PHE A N 1
ATOM 2661 C CA . PHE A 1 340 ? 17.231 -8.966 18.717 1.00 28.91 340 PHE A CA 1
ATOM 2662 C C . PHE A 1 340 ? 18.707 -8.571 18.878 1.00 28.91 340 PHE A C 1
ATOM 2664 O O . PHE A 1 340 ? 18.982 -7.5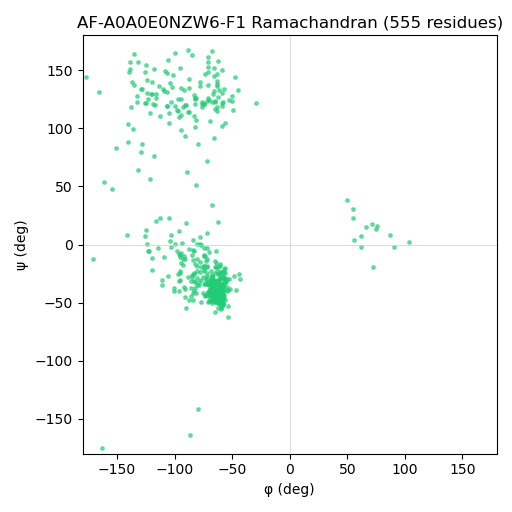23 19.459 1.00 28.91 340 PHE A O 1
ATOM 2671 N N . ARG A 1 341 ? 19.668 -9.374 18.400 1.00 28.16 341 ARG A N 1
ATOM 2672 C CA . ARG A 1 341 ? 21.095 -9.124 18.681 1.00 28.16 341 ARG A CA 1
ATOM 2673 C C . ARG A 1 341 ? 21.757 -8.130 17.717 1.00 28.16 341 ARG A C 1
ATOM 2675 O O . ARG A 1 341 ? 22.678 -7.439 18.132 1.00 28.16 341 ARG A O 1
ATOM 2682 N N . GLU A 1 342 ? 21.254 -7.989 16.493 1.00 35.81 342 GLU A N 1
ATOM 2683 C CA . GLU A 1 342 ? 21.794 -7.035 15.505 1.00 35.81 342 GLU A CA 1
ATOM 2684 C C . GLU A 1 342 ? 21.305 -5.594 15.706 1.00 35.81 342 GLU A C 1
ATOM 2686 O O . GLU A 1 342 ? 22.010 -4.660 15.352 1.00 35.81 342 GLU A O 1
ATOM 2691 N N . LEU A 1 343 ? 20.162 -5.381 16.369 1.00 34.94 343 LEU A N 1
ATOM 2692 C CA . LEU A 1 343 ? 19.646 -4.036 16.682 1.00 34.94 343 LEU A CA 1
ATOM 2693 C C . LEU A 1 343 ? 20.407 -3.320 17.817 1.00 34.94 343 LEU A C 1
ATOM 2695 O O . LEU A 1 343 ? 20.153 -2.145 18.062 1.00 34.94 343 LEU A O 1
ATOM 2699 N N . VAL A 1 344 ? 21.297 -4.018 18.535 1.00 31.38 344 VAL A N 1
ATOM 2700 C CA . VAL A 1 344 ? 21.976 -3.505 19.747 1.00 31.38 344 VAL A CA 1
ATOM 2701 C C . VAL A 1 344 ? 23.506 -3.468 19.609 1.00 31.38 344 VAL A C 1
ATOM 2703 O O . VAL A 1 344 ? 24.175 -2.819 20.410 1.00 31.38 344 VAL A O 1
ATOM 2706 N N . CYS A 1 345 ? 24.091 -4.088 18.581 1.00 26.73 345 CYS A N 1
ATOM 2707 C CA . CYS A 1 345 ? 25.537 -4.031 18.343 1.00 26.73 345 CYS A CA 1
ATOM 2708 C C . CYS A 1 345 ? 25.926 -2.837 17.458 1.00 26.73 345 CYS A C 1
ATOM 2710 O O . CYS A 1 345 ? 26.511 -3.001 16.395 1.00 26.73 345 CYS A O 1
ATOM 2712 N N . ASP A 1 346 ? 25.672 -1.624 17.947 1.00 26.89 346 ASP A N 1
ATOM 2713 C CA . ASP A 1 346 ? 26.246 -0.383 17.406 1.00 26.89 346 ASP A CA 1
ATOM 2714 C C . ASP A 1 346 ? 27.676 -0.176 17.956 1.00 26.89 346 ASP A C 1
ATOM 2716 O O . ASP A 1 346 ? 28.009 0.820 18.598 1.00 26.89 346 ASP A O 1
ATOM 2720 N N . SER A 1 347 ? 28.521 -1.206 17.841 1.00 26.53 347 SER A N 1
ATOM 2721 C CA . SER A 1 347 ? 29.916 -1.187 18.314 1.00 26.53 347 SER A CA 1
ATOM 2722 C C . SER A 1 347 ? 30.800 -2.175 17.552 1.00 26.53 347 SER A C 1
ATOM 2724 O O . SER A 1 347 ? 31.566 -2.921 18.148 1.00 26.53 347 SER A O 1
ATOM 2726 N N . CYS A 1 348 ? 30.706 -2.167 16.227 1.00 24.58 348 CYS A N 1
ATOM 2727 C CA . CYS A 1 348 ? 31.847 -2.441 15.358 1.00 24.58 348 CYS A CA 1
ATOM 2728 C C . CYS A 1 348 ? 31.727 -1.473 14.182 1.00 24.58 348 CYS A C 1
ATOM 2730 O O . CYS A 1 348 ? 30.866 -1.643 13.326 1.00 24.58 348 CYS A O 1
ATOM 2732 N N . GLU A 1 349 ? 32.546 -0.422 14.186 1.00 26.83 349 GLU A N 1
ATOM 2733 C CA . GLU A 1 349 ? 32.725 0.477 13.044 1.00 26.83 349 GLU A CA 1
ATOM 2734 C C . GLU A 1 349 ? 33.002 -0.341 11.773 1.00 26.83 349 GLU A C 1
ATOM 2736 O O . GLU A 1 349 ? 33.932 -1.149 11.733 1.00 26.83 349 GLU A O 1
ATOM 2741 N N . PRO A 1 350 ? 32.228 -0.087 10.713 1.00 29.64 350 PRO A N 1
ATOM 2742 C CA . PRO A 1 350 ? 32.850 0.483 9.536 1.00 29.64 350 PRO A CA 1
ATOM 2743 C C . PRO A 1 350 ? 32.123 1.777 9.186 1.00 29.64 350 PRO A C 1
ATOM 2745 O O . PRO A 1 350 ? 30.894 1.838 9.145 1.00 29.64 350 PRO A O 1
ATOM 2748 N N . HIS A 1 351 ? 32.894 2.843 8.980 1.00 24.28 351 HIS A N 1
ATOM 2749 C CA . HIS A 1 351 ? 32.366 4.155 8.634 1.00 24.28 351 HIS A CA 1
ATOM 2750 C C . HIS A 1 351 ? 31.279 4.065 7.548 1.00 24.28 351 HIS A C 1
ATOM 2752 O O . HIS A 1 351 ? 31.504 3.424 6.518 1.00 24.28 351 HIS A O 1
ATOM 2758 N N . PRO A 1 352 ? 30.130 4.745 7.717 1.00 25.34 352 PRO A N 1
ATOM 2759 C CA . PRO A 1 352 ? 29.182 4.884 6.625 1.00 25.34 352 PRO A CA 1
ATOM 2760 C C . PRO A 1 352 ? 29.889 5.638 5.491 1.00 25.34 352 PRO A C 1
ATOM 2762 O O . PRO A 1 352 ? 30.503 6.682 5.759 1.00 25.34 352 PRO A O 1
ATOM 2765 N N . PRO A 1 353 ? 29.813 5.197 4.222 1.00 29.27 353 PRO A N 1
ATOM 2766 C CA . PRO A 1 353 ? 30.153 6.101 3.146 1.00 29.27 353 PRO A CA 1
ATOM 2767 C C . PRO A 1 353 ? 29.135 7.236 3.225 1.00 29.27 353 PRO A C 1
ATOM 2769 O O . PRO A 1 353 ? 27.928 7.041 3.075 1.00 29.27 353 PRO A O 1
ATOM 2772 N N . ARG A 1 354 ? 29.616 8.444 3.527 1.00 25.20 354 ARG A N 1
ATOM 2773 C CA . ARG A 1 354 ? 28.825 9.657 3.344 1.00 25.20 354 ARG A CA 1
ATOM 2774 C C . ARG A 1 354 ? 28.408 9.683 1.878 1.00 25.20 354 ARG A C 1
ATOM 2776 O O . ARG A 1 354 ? 29.222 10.017 1.021 1.00 25.20 354 ARG A O 1
ATOM 2783 N N . MET A 1 355 ? 27.148 9.365 1.593 1.00 31.31 355 MET A N 1
ATOM 2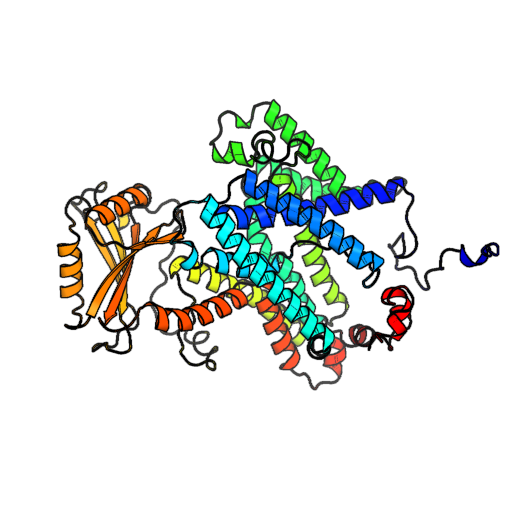784 C CA . MET A 1 355 ? 26.531 9.745 0.331 1.00 31.31 355 MET A CA 1
ATOM 2785 C C . MET A 1 355 ? 26.444 11.269 0.311 1.00 31.31 355 MET A C 1
ATOM 2787 O O . MET A 1 355 ? 25.499 11.883 0.803 1.00 31.31 355 MET A O 1
ATOM 2791 N N . ALA A 1 356 ? 27.481 11.891 -0.241 1.00 26.20 356 ALA A N 1
ATOM 2792 C CA . ALA A 1 356 ? 27.337 13.197 -0.842 1.00 26.20 356 ALA A CA 1
ATOM 2793 C C . ALA A 1 356 ? 26.264 13.078 -1.932 1.00 26.20 356 ALA A C 1
ATOM 2795 O O . ALA A 1 356 ? 26.263 12.120 -2.704 1.00 26.20 356 ALA A O 1
ATOM 2796 N N . ASN A 1 357 ? 25.340 14.038 -1.945 1.00 27.69 357 ASN A N 1
ATOM 2797 C CA . ASN A 1 357 ? 24.293 14.206 -2.945 1.00 27.69 357 ASN A CA 1
ATOM 2798 C C . ASN A 1 357 ? 24.709 13.667 -4.324 1.00 27.69 357 ASN A C 1
ATOM 2800 O O . ASN A 1 357 ? 25.666 14.158 -4.928 1.00 27.69 357 ASN A O 1
ATOM 2804 N N . SER A 1 358 ? 23.935 12.713 -4.840 1.00 35.69 358 SER A N 1
ATOM 2805 C CA . SER A 1 358 ? 24.078 12.026 -6.134 1.00 35.69 358 SER A CA 1
ATOM 2806 C C . SER A 1 358 ? 23.844 12.928 -7.357 1.00 35.69 358 SER A C 1
ATOM 2808 O O . SER A 1 358 ? 23.331 12.511 -8.391 1.00 35.69 358 SER A O 1
ATOM 2810 N N . ARG A 1 359 ? 24.228 14.200 -7.251 1.00 32.19 359 ARG A N 1
ATOM 2811 C CA . ARG A 1 359 ? 24.333 15.136 -8.367 1.00 32.19 359 ARG A CA 1
ATOM 2812 C C . ARG A 1 359 ? 25.701 15.804 -8.491 1.00 32.19 359 ARG A C 1
ATOM 2814 O O . ARG A 1 359 ? 25.820 16.687 -9.329 1.00 32.19 359 ARG A O 1
ATOM 2821 N N . LEU A 1 360 ? 26.721 15.408 -7.715 1.00 32.78 360 LEU A N 1
ATOM 2822 C CA . LEU A 1 360 ? 28.063 15.993 -7.855 1.00 32.78 360 LEU A CA 1
ATOM 2823 C C . LEU A 1 360 ? 29.210 15.150 -7.237 1.00 32.78 360 LEU A C 1
ATOM 2825 O O . LEU A 1 360 ? 29.982 15.668 -6.436 1.00 32.78 360 LEU A O 1
ATOM 2829 N N . SER A 1 361 ? 29.375 13.867 -7.583 1.00 37.22 361 SER A N 1
ATOM 2830 C CA . SER A 1 361 ? 30.680 13.201 -7.389 1.00 37.22 361 SER A CA 1
ATOM 2831 C C . SER A 1 361 ? 31.503 13.379 -8.661 1.00 37.22 361 SER A C 1
ATOM 2833 O O . SER A 1 361 ? 31.346 12.641 -9.632 1.00 37.22 361 SER A O 1
ATOM 2835 N N . THR A 1 362 ? 32.336 14.414 -8.703 1.00 45.38 362 THR A N 1
ATOM 2836 C CA . THR A 1 362 ? 33.253 14.632 -9.821 1.00 45.38 362 THR A CA 1
ATOM 2837 C C . THR A 1 362 ? 34.284 13.499 -9.854 1.00 45.38 362 THR A C 1
ATOM 2839 O O . THR A 1 362 ? 34.892 13.194 -8.830 1.00 45.38 362 THR A O 1
ATOM 2842 N N . VAL A 1 363 ? 34.510 12.904 -11.036 1.00 52.59 363 VAL A N 1
ATOM 2843 C CA . VAL A 1 363 ? 35.516 11.846 -11.321 1.00 52.59 363 VAL A CA 1
ATOM 2844 C C . VAL A 1 363 ? 36.887 12.137 -10.677 1.00 52.59 363 VAL A C 1
ATOM 2846 O O . VAL A 1 363 ? 37.636 11.232 -10.327 1.00 52.59 363 VAL A O 1
ATOM 2849 N N . SER A 1 364 ? 37.194 13.412 -10.436 1.00 50.66 364 SER A N 1
ATOM 2850 C CA . SER A 1 364 ? 38.429 13.906 -9.832 1.00 50.66 364 SER A CA 1
ATOM 2851 C C . SER A 1 364 ? 38.746 13.429 -8.407 1.00 50.66 364 SER A C 1
ATOM 2853 O O . SER A 1 364 ? 39.886 13.598 -7.991 1.00 50.66 364 SER A O 1
ATOM 2855 N N . SER A 1 365 ? 37.794 12.912 -7.618 1.00 56.59 365 SER A N 1
ATOM 2856 C CA . SER A 1 365 ? 38.058 12.621 -6.194 1.00 56.59 365 SER A CA 1
ATOM 2857 C C . SER A 1 365 ? 38.743 11.274 -5.933 1.00 56.59 365 SER A C 1
ATOM 2859 O O . SER A 1 365 ? 39.395 11.125 -4.905 1.00 56.59 365 SER A O 1
ATOM 2861 N N . TRP A 1 366 ? 38.578 10.296 -6.827 1.00 64.31 366 TRP A N 1
ATOM 2862 C CA . TRP A 1 366 ? 39.110 8.931 -6.682 1.00 64.31 366 TRP A CA 1
ATOM 2863 C C . TRP A 1 366 ? 40.020 8.507 -7.846 1.00 64.31 366 TRP A C 1
ATOM 2865 O O . TRP A 1 366 ? 40.623 7.438 -7.781 1.00 64.31 366 TRP A O 1
ATOM 2875 N N . LEU A 1 367 ? 40.144 9.335 -8.891 1.00 75.44 367 LEU A N 1
ATOM 2876 C CA . LEU A 1 367 ? 41.006 9.070 -10.040 1.00 75.44 367 LEU A CA 1
ATOM 2877 C C . LEU A 1 367 ? 42.491 9.288 -9.677 1.00 75.44 367 LEU A C 1
ATOM 2879 O O . LEU A 1 367 ? 42.868 10.403 -9.303 1.00 75.44 367 LEU A O 1
ATOM 2883 N N . PRO A 1 368 ? 43.358 8.268 -9.810 1.00 74.56 368 PRO A N 1
ATOM 2884 C CA . PRO A 1 368 ? 44.794 8.418 -9.597 1.00 74.56 368 PRO A CA 1
ATOM 2885 C C . PRO A 1 368 ? 45.438 9.389 -10.601 1.00 74.56 368 PRO A C 1
ATOM 2887 O O . PRO A 1 368 ? 45.047 9.463 -11.767 1.00 74.56 368 PRO A O 1
ATOM 2890 N N . ILE A 1 369 ? 46.469 10.116 -10.159 1.00 70.44 369 ILE A N 1
ATOM 2891 C CA . ILE A 1 369 ? 47.198 11.085 -10.991 1.00 70.44 369 ILE A CA 1
ATOM 2892 C C . ILE A 1 369 ? 47.873 10.346 -12.159 1.00 70.44 369 ILE A C 1
ATOM 2894 O O . ILE A 1 369 ? 48.744 9.509 -11.936 1.00 70.44 369 ILE A O 1
ATOM 2898 N N . GLY A 1 370 ? 47.491 10.683 -13.396 1.00 67.88 370 GLY A N 1
ATOM 2899 C CA . GLY A 1 370 ? 48.077 10.126 -14.624 1.00 67.88 370 GLY A CA 1
ATOM 2900 C C . GLY A 1 370 ? 47.235 9.075 -15.361 1.00 67.88 370 GLY A C 1
ATOM 2901 O O . GLY A 1 370 ? 47.704 8.570 -16.376 1.00 67.88 370 GLY A O 1
ATOM 2902 N N . MET A 1 371 ? 46.018 8.760 -14.897 1.00 75.81 371 MET A N 1
ATOM 2903 C CA . MET A 1 371 ? 45.067 7.881 -15.604 1.00 75.81 371 MET A CA 1
ATOM 2904 C C . MET A 1 371 ? 44.052 8.661 -16.454 1.00 75.81 371 MET A C 1
ATOM 2906 O O . MET A 1 371 ? 43.706 9.799 -16.132 1.00 75.81 371 MET A O 1
ATOM 2910 N N . ASP A 1 372 ? 43.559 8.040 -17.533 1.00 78.44 372 ASP A N 1
ATOM 2911 C CA . ASP A 1 372 ? 42.560 8.637 -18.429 1.00 78.44 372 ASP A CA 1
ATOM 2912 C C . ASP A 1 372 ? 41.151 8.606 -17.793 1.00 78.44 372 ASP A C 1
ATOM 2914 O O . ASP A 1 372 ? 40.616 7.521 -17.544 1.00 78.44 372 ASP A O 1
ATOM 2918 N N . PRO A 1 373 ? 40.502 9.760 -17.547 1.00 73.62 373 PRO A N 1
ATOM 2919 C CA . PRO A 1 373 ? 39.171 9.818 -16.937 1.00 73.62 373 PRO A CA 1
ATOM 2920 C C . PRO A 1 373 ? 38.059 9.172 -17.778 1.00 73.62 373 PRO A C 1
ATOM 2922 O O . PRO A 1 373 ? 36.994 8.871 -17.241 1.00 73.62 373 PRO A O 1
ATOM 2925 N N . ILE A 1 374 ? 38.263 8.977 -19.085 1.00 75.50 374 ILE A N 1
ATOM 2926 C CA . ILE A 1 374 ? 37.248 8.391 -19.971 1.00 75.50 374 ILE A CA 1
ATOM 2927 C C . ILE A 1 374 ? 37.250 6.864 -19.859 1.00 75.50 374 ILE A C 1
ATOM 2929 O O . ILE A 1 374 ? 36.182 6.252 -19.793 1.00 75.50 374 ILE A O 1
ATOM 2933 N N . ALA A 1 375 ? 38.431 6.250 -19.807 1.00 80.75 375 ALA A N 1
ATOM 2934 C CA . ALA A 1 375 ? 38.588 4.797 -19.794 1.00 80.75 375 ALA A CA 1
ATOM 2935 C C . ALA A 1 375 ? 38.617 4.187 -18.382 1.00 80.75 375 ALA A C 1
ATOM 2937 O O . ALA A 1 375 ? 38.488 2.970 -18.242 1.00 80.75 375 ALA A O 1
ATOM 2938 N N . THR A 1 376 ? 38.754 5.014 -17.342 1.00 84.44 376 THR A N 1
ATOM 2939 C CA . THR A 1 376 ? 38.904 4.557 -15.956 1.00 84.44 376 THR A CA 1
ATOM 2940 C C . THR A 1 376 ? 37.561 4.447 -15.227 1.00 84.44 376 THR A C 1
ATOM 2942 O O . THR A 1 376 ? 36.748 5.372 -15.247 1.00 84.44 376 THR A O 1
ATOM 2945 N N . TYR A 1 377 ? 37.358 3.327 -14.534 1.00 83.19 377 TYR A N 1
ATOM 2946 C CA . TYR A 1 377 ? 36.180 3.017 -13.724 1.00 83.19 377 TYR A CA 1
ATOM 2947 C C . TYR A 1 377 ? 36.589 2.648 -12.295 1.00 83.19 377 TYR A C 1
ATOM 2949 O O . TYR A 1 377 ? 37.652 2.069 -12.065 1.00 83.19 377 TYR A O 1
ATOM 2957 N N . LEU A 1 378 ? 35.727 2.961 -11.330 1.00 79.69 378 LEU A N 1
ATOM 2958 C CA . LEU A 1 378 ? 35.854 2.509 -9.948 1.00 79.69 378 LEU A CA 1
ATOM 2959 C C . LEU A 1 378 ? 34.974 1.276 -9.744 1.00 79.69 378 LEU A C 1
ATOM 2961 O O . LEU A 1 378 ? 33.752 1.367 -9.827 1.00 79.69 378 LEU A O 1
ATOM 2965 N N . LEU A 1 379 ? 35.583 0.129 -9.464 1.00 78.69 379 LEU A N 1
ATOM 2966 C CA . LEU A 1 379 ? 34.866 -1.081 -9.076 1.00 78.69 379 LEU A CA 1
ATOM 2967 C C . LEU A 1 379 ? 34.725 -1.111 -7.554 1.00 78.69 379 LEU A C 1
ATOM 2969 O O . LEU A 1 379 ? 35.731 -1.138 -6.844 1.00 78.69 379 LEU A O 1
ATOM 2973 N N . GLU A 1 380 ? 33.496 -1.136 -7.054 1.00 69.50 380 GLU A N 1
ATOM 2974 C CA . GLU A 1 380 ? 33.206 -1.428 -5.649 1.00 69.50 380 GLU A CA 1
ATOM 2975 C C . GLU A 1 380 ? 32.914 -2.923 -5.534 1.00 69.50 380 GLU A C 1
ATOM 2977 O O . GLU A 1 380 ? 31.826 -3.387 -5.880 1.00 69.50 380 GLU A O 1
ATOM 2982 N N . ILE A 1 381 ? 33.918 -3.693 -5.116 1.00 66.75 381 ILE A N 1
ATOM 2983 C CA . ILE A 1 381 ? 33.878 -5.153 -5.139 1.00 66.75 381 ILE A CA 1
ATOM 2984 C C . ILE A 1 381 ? 33.482 -5.669 -3.760 1.00 66.75 381 ILE A C 1
ATOM 2986 O O . ILE A 1 381 ? 34.137 -5.379 -2.758 1.00 66.75 381 ILE A O 1
ATOM 2990 N N . LYS A 1 382 ? 32.425 -6.481 -3.726 1.00 58.47 382 LYS A N 1
ATOM 2991 C CA . LYS A 1 382 ? 31.988 -7.243 -2.556 1.00 58.47 382 LYS A CA 1
ATOM 2992 C C . LYS A 1 382 ? 32.360 -8.711 -2.747 1.00 58.47 382 LYS A C 1
ATOM 2994 O O . LYS A 1 382 ? 31.816 -9.373 -3.630 1.00 58.47 382 LYS A O 1
ATOM 2999 N N . LEU A 1 383 ? 33.278 -9.214 -1.926 1.00 62.41 383 LEU A N 1
ATOM 3000 C CA . LEU A 1 383 ? 33.684 -10.618 -1.925 1.00 62.41 383 LEU A CA 1
ATOM 3001 C C . LEU A 1 383 ? 32.884 -11.396 -0.874 1.00 62.41 383 LEU A C 1
ATOM 3003 O O . LEU A 1 383 ? 32.899 -11.030 0.304 1.00 62.41 383 LEU A O 1
ATOM 3007 N N . ALA A 1 384 ? 32.222 -12.470 -1.301 1.00 55.97 384 ALA A N 1
ATOM 3008 C CA . ALA A 1 384 ? 31.474 -13.388 -0.449 1.00 55.97 384 ALA A CA 1
ATOM 3009 C C . ALA A 1 384 ? 31.999 -14.823 -0.626 1.00 55.97 384 ALA A C 1
ATOM 3011 O O . ALA A 1 384 ? 32.062 -15.334 -1.746 1.00 55.97 384 ALA A O 1
ATOM 3012 N N . GLY A 1 385 ? 32.381 -15.471 0.476 1.00 53.44 385 GLY A N 1
ATOM 3013 C CA . GLY A 1 385 ? 32.806 -16.874 0.497 1.00 53.44 385 GLY A CA 1
ATOM 3014 C C . GLY A 1 385 ? 31.747 -17.783 1.119 1.00 53.44 385 GLY A C 1
ATOM 3015 O O . GLY A 1 385 ? 31.022 -17.365 2.021 1.00 53.44 385 GLY A O 1
ATOM 3016 N N . ASP A 1 386 ? 31.655 -19.027 0.650 1.00 50.06 386 ASP A N 1
ATOM 3017 C CA . ASP A 1 386 ? 30.802 -20.046 1.266 1.00 50.06 386 ASP A CA 1
ATOM 3018 C C . ASP A 1 386 ? 31.358 -20.512 2.629 1.00 50.06 386 ASP A C 1
ATOM 3020 O O . ASP A 1 386 ? 32.503 -20.950 2.761 1.00 50.06 386 ASP A O 1
ATOM 3024 N N . ARG A 1 387 ? 30.516 -20.441 3.666 1.00 47.44 387 ARG A N 1
ATOM 3025 C CA . ARG A 1 387 ? 30.873 -20.691 5.071 1.00 47.44 387 ARG A CA 1
ATOM 3026 C C . ARG A 1 387 ? 31.141 -22.168 5.379 1.00 47.44 387 ARG A C 1
ATOM 3028 O O . ARG A 1 387 ? 31.743 -22.463 6.408 1.00 47.44 387 ARG A O 1
ATOM 3035 N N . LYS A 1 388 ? 30.689 -23.106 4.538 1.00 44.47 388 LYS A N 1
ATOM 3036 C CA . LYS A 1 388 ? 30.798 -24.547 4.836 1.00 44.47 388 LYS A CA 1
ATOM 3037 C C . LYS A 1 388 ? 32.195 -25.132 4.620 1.00 44.47 388 LYS A C 1
ATOM 3039 O O . LYS A 1 388 ? 32.551 -26.061 5.339 1.00 44.47 388 LYS A O 1
ATOM 3044 N N . ASN A 1 389 ? 32.973 -24.594 3.678 1.00 45.22 389 ASN A N 1
ATOM 3045 C CA . ASN A 1 389 ? 34.306 -25.105 3.319 1.00 45.22 389 ASN A CA 1
ATOM 3046 C C . ASN A 1 389 ? 35.436 -24.064 3.425 1.00 45.22 389 ASN A C 1
ATOM 3048 O O . ASN A 1 389 ? 36.600 -24.404 3.194 1.00 45.22 389 ASN A O 1
ATOM 3052 N N . ALA A 1 390 ? 35.127 -22.824 3.821 1.00 44.03 390 ALA A N 1
ATOM 3053 C CA . ALA A 1 390 ? 36.120 -21.768 3.960 1.00 44.03 390 ALA A CA 1
ATOM 3054 C C . ALA A 1 390 ? 37.218 -22.144 4.972 1.00 44.03 390 ALA A C 1
ATOM 3056 O O . ALA A 1 390 ? 36.974 -22.333 6.164 1.00 44.03 390 ALA A O 1
ATOM 3057 N N . ARG A 1 391 ? 38.470 -22.201 4.499 1.00 42.78 391 ARG A N 1
ATOM 3058 C CA . ARG A 1 391 ? 39.663 -22.322 5.359 1.00 42.78 391 ARG A CA 1
ATOM 3059 C C . ARG A 1 391 ? 40.020 -21.019 6.078 1.00 42.78 391 ARG A C 1
ATOM 3061 O O . ARG A 1 391 ? 40.908 -21.036 6.927 1.00 42.78 391 ARG A O 1
ATOM 3068 N N . VAL A 1 392 ? 39.367 -19.907 5.735 1.00 42.34 392 VAL A N 1
ATOM 3069 C CA . VAL A 1 392 ? 39.597 -18.595 6.345 1.00 42.34 392 VAL A CA 1
ATOM 3070 C C . VAL A 1 392 ? 38.259 -17.952 6.701 1.00 42.34 392 VAL A C 1
ATOM 3072 O O . VAL A 1 392 ? 37.349 -17.887 5.880 1.00 42.34 392 VAL A O 1
ATOM 3075 N N . GLU A 1 393 ? 38.144 -17.520 7.952 1.00 39.59 393 GLU A N 1
ATOM 3076 C CA . GLU A 1 393 ? 36.941 -16.955 8.561 1.00 39.59 393 GLU A CA 1
ATOM 3077 C C . GLU A 1 393 ? 36.786 -15.484 8.139 1.00 39.59 393 GLU A C 1
ATOM 3079 O O . GLU A 1 393 ? 37.281 -14.573 8.800 1.00 39.59 393 GLU A O 1
ATOM 3084 N N . TYR A 1 394 ? 36.148 -15.248 6.993 1.00 45.91 394 TYR A N 1
ATOM 3085 C CA . TYR A 1 394 ? 35.800 -13.906 6.529 1.00 45.91 394 TYR A CA 1
ATOM 3086 C C . TYR A 1 394 ? 34.300 -13.829 6.250 1.00 45.91 394 TYR A C 1
ATOM 3088 O O . TYR A 1 394 ? 33.792 -14.587 5.428 1.00 45.91 394 TYR A O 1
ATOM 3096 N N . ASP A 1 395 ? 33.598 -12.914 6.925 1.00 40.44 395 ASP A N 1
ATOM 3097 C CA . ASP A 1 395 ? 32.149 -12.752 6.762 1.00 40.44 395 ASP A CA 1
ATOM 3098 C C . ASP A 1 395 ? 31.801 -12.086 5.412 1.00 40.44 395 ASP A C 1
ATOM 3100 O O . ASP A 1 395 ? 30.875 -12.527 4.735 1.00 40.44 395 ASP A O 1
ATOM 3104 N N . TRP A 1 396 ? 32.526 -11.033 5.007 1.00 48.56 396 TRP A N 1
ATOM 3105 C CA . TRP A 1 396 ? 32.428 -10.336 3.710 1.00 48.56 396 TRP A CA 1
ATOM 3106 C C . TRP A 1 396 ? 33.496 -9.230 3.642 1.00 48.56 396 TRP A C 1
ATOM 3108 O O . TRP A 1 396 ? 33.775 -8.580 4.649 1.00 48.56 396 TRP A O 1
ATOM 3118 N N . PHE A 1 397 ? 34.084 -8.976 2.467 1.00 53.88 397 PHE A N 1
ATOM 3119 C CA . PHE A 1 397 ? 34.997 -7.840 2.264 1.00 53.88 397 PHE A CA 1
ATOM 3120 C C . PHE A 1 397 ? 34.493 -6.904 1.181 1.00 53.88 397 PHE A C 1
ATOM 3122 O O . PHE A 1 397 ? 34.202 -7.336 0.067 1.00 53.88 397 PHE A O 1
ATOM 3129 N N . ILE A 1 398 ? 34.444 -5.615 1.510 1.00 54.12 398 ILE A N 1
ATOM 3130 C CA . ILE A 1 398 ? 34.240 -4.546 0.537 1.00 54.12 398 ILE A CA 1
ATOM 3131 C C . ILE A 1 398 ? 35.588 -3.892 0.296 1.00 54.12 398 ILE A C 1
ATOM 3133 O O . ILE A 1 398 ? 36.223 -3.404 1.232 1.00 54.12 398 ILE A O 1
ATOM 3137 N N . PHE A 1 399 ? 36.021 -3.875 -0.955 1.00 64.88 399 PHE A N 1
ATOM 3138 C CA . PHE A 1 399 ? 37.200 -3.130 -1.355 1.00 64.88 399 PHE A CA 1
ATOM 3139 C C . PHE A 1 399 ? 36.963 -2.457 -2.698 1.00 64.88 399 PHE A C 1
ATOM 3141 O O . PHE A 1 399 ? 36.235 -2.954 -3.558 1.00 64.88 399 PHE A O 1
ATOM 3148 N N . ASN A 1 400 ? 37.603 -1.307 -2.872 1.00 73.62 400 ASN A N 1
ATOM 3149 C CA . ASN A 1 400 ? 37.474 -0.518 -4.083 1.00 73.62 400 ASN A CA 1
ATOM 3150 C C . ASN A 1 400 ? 38.705 -0.735 -4.950 1.00 73.62 400 ASN A C 1
ATOM 3152 O O . ASN A 1 400 ? 39.835 -0.707 -4.457 1.00 73.62 400 ASN A O 1
ATOM 3156 N N . LYS A 1 401 ? 38.491 -0.923 -6.249 1.00 79.31 401 LYS A N 1
ATOM 3157 C CA . LYS A 1 401 ? 39.561 -1.124 -7.216 1.00 79.31 401 LYS A CA 1
ATOM 3158 C C . LYS A 1 401 ? 39.350 -0.232 -8.424 1.00 79.31 401 LYS A C 1
ATOM 3160 O O . LYS A 1 401 ? 38.321 -0.302 -9.086 1.00 79.31 401 LYS A O 1
ATOM 3165 N N . VAL A 1 402 ? 40.337 0.605 -8.713 1.00 83.12 402 VAL A N 1
ATOM 3166 C CA . VAL A 1 402 ? 40.338 1.440 -9.915 1.00 83.12 402 VAL A CA 1
ATOM 3167 C C . VAL A 1 402 ? 40.851 0.606 -11.080 1.00 83.12 402 VAL A C 1
ATOM 3169 O O . VAL A 1 402 ? 41.896 -0.037 -10.963 1.00 83.12 402 VAL A O 1
ATOM 3172 N N . VAL A 1 403 ? 40.109 0.594 -12.183 1.00 84.62 403 VAL A N 1
ATOM 3173 C CA . VAL A 1 403 ? 40.406 -0.253 -13.336 1.00 84.62 403 VAL A CA 1
ATOM 3174 C C . VAL A 1 403 ? 40.244 0.513 -14.644 1.00 84.62 403 VAL A C 1
ATOM 3176 O O . VAL A 1 403 ? 39.312 1.296 -14.806 1.00 84.62 403 VAL A O 1
ATOM 3179 N N . ASP A 1 404 ? 41.157 0.265 -15.581 1.00 84.31 404 ASP A N 1
ATOM 3180 C CA . ASP A 1 404 ? 41.098 0.785 -16.945 1.00 84.31 404 ASP A CA 1
ATOM 3181 C C . ASP A 1 404 ? 40.388 -0.223 -17.864 1.00 84.31 404 ASP A C 1
ATOM 3183 O O . ASP A 1 404 ? 40.851 -1.352 -18.053 1.00 84.31 404 ASP A O 1
ATOM 3187 N N . SER A 1 405 ? 39.259 0.199 -18.435 1.00 82.81 405 SER A N 1
ATOM 3188 C CA . SER A 1 405 ? 38.430 -0.605 -19.342 1.00 82.81 405 SER A CA 1
ATOM 3189 C C . SER A 1 405 ? 39.142 -1.027 -20.631 1.00 82.81 405 SER A C 1
ATOM 3191 O O . SER A 1 405 ? 38.792 -2.060 -21.194 1.00 82.81 405 SER A O 1
ATOM 3193 N N . ASN A 1 406 ? 40.163 -0.290 -21.082 1.00 82.00 406 ASN A N 1
ATOM 3194 C CA . ASN A 1 406 ? 40.913 -0.627 -22.297 1.00 82.00 406 ASN A CA 1
ATOM 3195 C C . ASN A 1 406 ? 41.972 -1.714 -22.065 1.00 82.00 406 ASN A C 1
ATOM 3197 O O . ASN A 1 406 ? 42.477 -2.308 -23.019 1.00 82.00 406 ASN A O 1
ATOM 3201 N N . VAL A 1 407 ? 42.348 -1.943 -20.805 1.00 82.38 407 VAL A N 1
ATOM 3202 C CA . VAL A 1 407 ? 43.462 -2.821 -20.420 1.00 82.38 407 VAL A CA 1
ATOM 3203 C C . VAL A 1 407 ? 42.966 -4.088 -19.721 1.00 82.38 407 VAL A C 1
ATOM 3205 O O . VAL A 1 407 ? 43.601 -5.136 -19.838 1.00 82.38 407 VAL A O 1
ATOM 3208 N N . LEU A 1 408 ? 41.842 -4.013 -19.003 1.00 83.94 408 LEU A N 1
ATOM 3209 C CA . LEU A 1 408 ? 41.331 -5.116 -18.196 1.00 83.94 408 LEU A CA 1
ATOM 3210 C C . LEU A 1 408 ? 40.854 -6.299 -19.049 1.00 83.94 408 LEU A C 1
ATOM 3212 O O . LEU A 1 408 ? 39.921 -6.174 -19.838 1.00 83.94 408 LEU A O 1
ATOM 3216 N N . ARG A 1 409 ? 41.429 -7.478 -18.796 1.00 86.56 409 ARG A N 1
ATOM 3217 C CA . ARG A 1 409 ? 40.924 -8.768 -19.289 1.00 86.56 409 ARG A CA 1
ATOM 3218 C C . ARG A 1 409 ? 40.316 -9.574 -18.154 1.00 86.56 409 ARG A C 1
ATOM 3220 O O . ARG A 1 409 ? 40.763 -9.476 -17.013 1.00 86.56 409 ARG A O 1
ATOM 3227 N N . TYR A 1 410 ? 39.323 -10.395 -18.471 1.00 85.38 410 TYR A N 1
ATOM 3228 C CA . TYR A 1 410 ? 38.562 -11.181 -17.505 1.00 85.38 410 TYR A CA 1
ATOM 3229 C C . TYR A 1 410 ? 39.465 -12.155 -16.751 1.00 85.38 410 TYR A C 1
ATOM 3231 O O . TYR A 1 410 ? 39.459 -12.171 -15.524 1.00 85.38 410 TYR A O 1
ATOM 3239 N N . ASN A 1 411 ? 40.298 -12.909 -17.470 1.00 85.00 411 ASN A N 1
ATOM 3240 C CA . ASN A 1 411 ? 41.210 -13.871 -16.847 1.00 85.00 411 ASN A CA 1
ATOM 3241 C C . ASN A 1 411 ? 42.232 -13.177 -15.934 1.00 85.00 411 ASN A C 1
ATOM 3243 O O . ASN A 1 411 ? 42.423 -13.611 -14.805 1.00 85.00 411 ASN A O 1
ATOM 3247 N N . ASP A 1 412 ? 42.807 -12.053 -16.375 1.00 85.75 412 ASP A N 1
ATOM 3248 C CA . ASP A 1 412 ? 43.761 -11.280 -15.568 1.00 85.75 412 ASP A CA 1
ATOM 3249 C C . ASP A 1 412 ? 43.092 -10.695 -14.313 1.00 85.75 412 ASP A C 1
ATOM 3251 O O . ASP A 1 412 ? 43.698 -10.630 -13.243 1.00 85.75 412 ASP A O 1
ATOM 3255 N N . PHE A 1 413 ? 41.825 -10.287 -14.429 1.00 86.19 413 PHE A N 1
ATOM 3256 C CA . PHE A 1 413 ? 41.030 -9.799 -13.309 1.00 86.19 413 PHE A CA 1
ATOM 3257 C C . PHE A 1 413 ? 40.759 -10.902 -12.283 1.00 86.19 413 PHE A C 1
ATOM 3259 O O . PHE A 1 413 ? 40.998 -10.691 -11.093 1.00 86.19 413 PHE A O 1
ATOM 3266 N N . VAL A 1 414 ? 40.312 -12.078 -12.738 1.00 82.81 414 VAL A N 1
ATOM 3267 C CA . VAL A 1 414 ? 40.081 -13.253 -11.885 1.00 82.81 414 VAL A CA 1
ATOM 3268 C C . VAL A 1 414 ? 41.379 -13.682 -11.201 1.00 82.81 414 VAL A C 1
ATOM 3270 O O . VAL A 1 414 ? 41.382 -13.889 -9.990 1.00 82.81 414 VAL A O 1
ATOM 3273 N N . ASP A 1 415 ? 42.493 -13.736 -11.931 1.00 83.00 415 ASP A N 1
ATOM 3274 C CA . ASP A 1 415 ? 43.804 -14.100 -11.387 1.00 83.00 415 ASP A CA 1
ATOM 3275 C C . ASP A 1 415 ? 44.302 -13.100 -10.335 1.00 83.00 415 ASP A C 1
ATOM 3277 O O . ASP A 1 415 ? 44.931 -13.486 -9.347 1.00 83.00 415 ASP A O 1
ATOM 3281 N N . ASP A 1 416 ? 44.029 -11.806 -10.507 1.00 83.06 416 ASP A N 1
ATOM 3282 C CA . ASP A 1 416 ? 44.405 -10.789 -9.523 1.00 83.06 416 ASP A CA 1
ATOM 3283 C C . ASP A 1 416 ? 43.577 -10.889 -8.233 1.00 83.06 416 ASP A C 1
ATOM 3285 O O . ASP A 1 416 ? 44.094 -10.700 -7.125 1.00 83.06 416 ASP A O 1
ATOM 3289 N N . ILE A 1 417 ? 42.303 -11.270 -8.361 1.00 78.56 417 ILE A N 1
ATOM 3290 C CA . ILE A 1 417 ? 41.458 -11.599 -7.210 1.00 78.56 417 ILE A CA 1
ATOM 3291 C C . ILE A 1 417 ? 41.974 -12.879 -6.545 1.00 78.56 417 ILE A C 1
ATOM 3293 O O . ILE A 1 417 ? 42.083 -12.895 -5.326 1.00 78.56 417 ILE A O 1
ATOM 3297 N N . ALA A 1 418 ? 42.381 -13.896 -7.313 1.00 76.56 418 ALA A N 1
ATOM 3298 C CA . ALA A 1 418 ? 42.939 -15.150 -6.791 1.00 76.56 418 ALA A CA 1
ATOM 3299 C C . ALA A 1 418 ? 44.230 -14.940 -5.988 1.00 76.56 418 ALA A C 1
ATOM 3301 O O . ALA A 1 418 ? 44.463 -15.605 -4.980 1.00 76.56 418 ALA A O 1
ATOM 3302 N N . LYS A 1 419 ? 45.081 -14.001 -6.419 1.00 79.88 419 LYS A N 1
ATOM 3303 C CA . LYS A 1 419 ? 46.308 -13.624 -5.698 1.00 79.88 419 LYS A CA 1
ATOM 3304 C C . LYS A 1 419 ? 46.010 -12.900 -4.394 1.00 79.88 419 LYS A C 1
ATOM 3306 O O . LYS A 1 419 ? 46.689 -13.134 -3.398 1.00 79.88 419 LYS A O 1
ATOM 3311 N N . SER A 1 420 ? 45.023 -12.009 -4.422 1.00 72.50 420 SER A N 1
ATOM 3312 C CA . SER A 1 420 ? 44.608 -11.230 -3.253 1.00 72.50 420 SER A CA 1
ATOM 3313 C C . SER A 1 420 ? 43.838 -12.094 -2.248 1.00 72.50 420 SER A C 1
ATOM 3315 O O . SER A 1 420 ? 43.978 -11.917 -1.040 1.00 72.50 420 SER A O 1
ATOM 3317 N N . TYR A 1 421 ? 43.065 -13.056 -2.754 1.00 71.88 421 TYR A N 1
ATOM 3318 C CA . TYR A 1 421 ? 42.162 -13.924 -2.008 1.00 71.88 421 TYR A CA 1
ATOM 3319 C C . TYR A 1 421 ? 42.228 -15.354 -2.569 1.00 71.88 421 TYR A C 1
ATOM 3321 O O . TYR A 1 421 ? 41.452 -15.705 -3.459 1.00 71.88 421 TYR A O 1
ATOM 3329 N N . PRO A 1 422 ? 43.153 -16.195 -2.075 1.00 66.94 422 PRO A N 1
ATOM 3330 C CA . PRO A 1 422 ? 43.310 -17.554 -2.577 1.00 66.94 422 PRO A CA 1
ATOM 3331 C C . PRO A 1 422 ? 42.145 -18.448 -2.134 1.00 66.94 422 PRO A C 1
ATOM 3333 O O . PRO A 1 422 ? 41.901 -18.612 -0.937 1.00 66.94 422 PRO A O 1
ATOM 3336 N N . TRP A 1 423 ? 41.457 -19.057 -3.099 1.00 70.81 423 TRP A N 1
ATOM 3337 C CA . TRP A 1 423 ? 40.404 -20.056 -2.879 1.00 70.81 423 TRP A CA 1
ATOM 3338 C C . TRP A 1 423 ? 40.920 -21.493 -3.059 1.00 70.81 423 TRP A C 1
ATOM 3340 O O . TRP A 1 423 ? 42.023 -21.730 -3.559 1.00 70.81 423 TRP A O 1
ATOM 3350 N N . GLY A 1 424 ? 40.149 -22.474 -2.586 1.00 66.00 424 GLY A N 1
ATOM 3351 C CA . GLY A 1 424 ? 40.519 -23.889 -2.592 1.00 66.00 424 GLY A CA 1
ATOM 3352 C C . GLY A 1 424 ? 40.516 -24.538 -3.988 1.00 66.00 424 GLY A C 1
ATOM 3353 O O . GLY A 1 424 ? 39.862 -24.052 -4.906 1.00 66.00 424 GLY A O 1
ATOM 3354 N N . PRO A 1 425 ? 41.189 -25.694 -4.167 1.00 62.66 425 PRO A N 1
ATOM 3355 C CA . PRO A 1 425 ? 41.255 -26.403 -5.454 1.00 62.66 425 PRO A CA 1
ATOM 3356 C C . PRO A 1 425 ? 39.901 -26.946 -5.947 1.00 62.66 425 PRO A C 1
ATOM 3358 O O . PRO A 1 425 ? 39.788 -27.306 -7.115 1.00 62.66 425 PRO A O 1
ATOM 3361 N N . ASN A 1 426 ? 38.888 -26.990 -5.072 1.00 64.69 426 ASN A N 1
ATOM 3362 C CA . ASN A 1 426 ? 37.533 -27.454 -5.375 1.00 64.69 426 ASN A CA 1
ATOM 3363 C C . ASN A 1 426 ? 36.495 -26.314 -5.324 1.00 64.69 426 ASN A C 1
ATOM 3365 O O . ASN A 1 426 ? 35.315 -26.576 -5.092 1.00 64.69 426 ASN A O 1
ATOM 3369 N N . GLU A 1 427 ? 36.931 -25.062 -5.486 1.00 66.88 427 GLU A N 1
ATOM 3370 C CA . GLU A 1 427 ? 36.083 -23.868 -5.439 1.00 66.88 427 GLU A CA 1
ATOM 3371 C C . GLU A 1 427 ? 36.138 -23.110 -6.774 1.00 66.88 427 GLU A C 1
ATOM 3373 O O . GLU A 1 427 ? 37.195 -22.980 -7.394 1.00 66.88 427 GLU A O 1
ATOM 3378 N N . THR A 1 428 ? 34.990 -22.608 -7.224 1.00 66.75 428 THR A N 1
ATOM 3379 C CA . THR A 1 428 ? 34.839 -21.787 -8.428 1.00 66.75 428 THR A CA 1
ATOM 3380 C C . THR A 1 428 ? 34.321 -20.400 -8.079 1.00 66.75 428 THR A C 1
ATOM 3382 O O . THR A 1 428 ? 33.582 -20.216 -7.109 1.00 66.75 428 THR A O 1
ATOM 3385 N N . VAL A 1 429 ? 34.695 -19.419 -8.900 1.00 72.25 429 VAL A N 1
ATOM 3386 C CA . VAL A 1 429 ? 34.334 -18.014 -8.705 1.00 72.25 429 VAL A CA 1
ATOM 3387 C C . VAL A 1 429 ? 33.277 -17.598 -9.712 1.00 72.25 429 VAL A C 1
ATOM 3389 O O . VAL A 1 429 ? 33.424 -17.815 -10.914 1.00 72.25 429 VAL A O 1
ATOM 3392 N N . THR A 1 430 ? 32.223 -16.958 -9.217 1.00 68.50 430 THR A N 1
ATOM 3393 C CA . THR A 1 430 ? 31.208 -16.316 -10.050 1.00 68.50 430 THR A CA 1
ATOM 3394 C C . THR A 1 430 ? 31.223 -14.818 -9.808 1.00 68.50 430 THR A C 1
ATOM 3396 O O . THR A 1 430 ? 31.200 -14.349 -8.670 1.00 68.50 430 THR A O 1
ATOM 3399 N N . ILE A 1 431 ? 31.282 -14.061 -10.900 1.00 75.12 431 ILE A N 1
ATOM 3400 C CA . ILE A 1 431 ? 31.325 -12.603 -10.882 1.00 75.12 431 ILE A CA 1
ATOM 3401 C C . ILE A 1 431 ? 29.985 -12.086 -11.396 1.00 75.12 431 ILE A C 1
ATOM 3403 O O . ILE A 1 431 ? 29.488 -12.543 -12.428 1.00 75.12 431 ILE A O 1
ATOM 3407 N N . GLY A 1 432 ? 29.392 -11.134 -10.682 1.00 69.62 432 GLY A N 1
ATOM 3408 C CA . GLY A 1 432 ? 28.176 -10.458 -11.106 1.00 69.62 432 GLY A CA 1
ATOM 3409 C C . GLY A 1 432 ? 28.209 -8.963 -10.826 1.00 69.62 432 GLY A C 1
ATOM 3410 O O . GLY A 1 432 ? 28.844 -8.515 -9.877 1.00 69.62 432 GLY A O 1
ATOM 3411 N N . TYR A 1 433 ? 27.508 -8.188 -11.644 1.00 65.81 433 TYR A N 1
ATOM 3412 C CA . TYR A 1 433 ? 27.270 -6.763 -11.419 1.00 65.81 433 TYR A CA 1
ATOM 3413 C C . TYR A 1 433 ? 25.769 -6.483 -11.441 1.00 65.81 433 TYR A C 1
ATOM 3415 O O . TYR A 1 433 ? 24.995 -7.234 -12.037 1.00 65.81 433 TYR A O 1
ATOM 3423 N N . MET A 1 434 ? 25.349 -5.417 -10.767 1.00 53.94 434 MET A N 1
ATOM 3424 C CA . MET A 1 434 ? 23.938 -5.047 -10.669 1.00 53.94 434 MET A CA 1
ATOM 3425 C C . MET A 1 434 ? 23.653 -3.831 -11.533 1.00 53.94 434 MET A C 1
ATOM 3427 O O . MET A 1 434 ? 24.197 -2.766 -11.268 1.00 53.94 434 MET A O 1
ATOM 3431 N N . ASP A 1 435 ? 22.773 -3.973 -12.522 1.00 55.72 435 ASP A N 1
ATOM 3432 C CA . ASP A 1 435 ? 22.312 -2.843 -13.324 1.00 55.72 435 ASP A CA 1
ATOM 3433 C C . ASP A 1 435 ? 21.513 -1.861 -12.449 1.00 55.72 435 ASP A C 1
ATOM 3435 O O . ASP A 1 435 ? 20.530 -2.240 -11.811 1.00 55.72 435 ASP A O 1
ATOM 3439 N N . LEU A 1 436 ? 21.933 -0.594 -12.396 1.00 50.75 436 LEU A N 1
ATOM 3440 C CA . LEU A 1 436 ? 21.288 0.434 -11.571 1.00 50.75 436 LEU A CA 1
ATOM 3441 C C . LEU A 1 436 ? 19.950 0.914 -12.152 1.00 50.75 436 LEU A C 1
ATOM 3443 O O . LEU A 1 436 ? 19.130 1.461 -11.409 1.00 50.75 436 LEU A O 1
ATOM 3447 N N . VAL A 1 437 ? 19.726 0.720 -13.455 1.00 46.44 437 VAL A N 1
ATOM 3448 C CA . VAL A 1 437 ? 18.507 1.146 -14.154 1.00 46.44 437 VAL A CA 1
ATOM 3449 C C . VAL A 1 437 ? 17.439 0.057 -14.062 1.00 46.44 437 VAL A C 1
ATOM 3451 O O . VAL A 1 437 ? 16.311 0.340 -13.654 1.00 46.44 437 VAL A O 1
ATOM 3454 N N . ASP A 1 438 ? 17.821 -1.189 -14.350 1.00 44.25 438 ASP A N 1
ATOM 3455 C CA . ASP A 1 438 ? 16.900 -2.334 -14.405 1.00 44.25 438 ASP A CA 1
ATOM 3456 C C . ASP A 1 438 ? 16.839 -3.148 -13.097 1.00 44.25 438 ASP A C 1
ATOM 3458 O O . ASP A 1 438 ? 15.943 -3.976 -12.919 1.00 44.25 438 ASP A O 1
ATOM 3462 N N . LYS A 1 439 ? 17.757 -2.898 -12.148 1.00 48.28 439 LYS A N 1
ATOM 3463 C CA . LYS A 1 439 ? 17.912 -3.631 -10.873 1.00 48.28 439 LYS A CA 1
ATOM 3464 C C . LYS A 1 439 ? 18.079 -5.146 -11.040 1.00 48.28 439 LYS A C 1
ATOM 3466 O O . LYS A 1 439 ? 17.682 -5.918 -10.170 1.00 48.28 439 LYS A O 1
ATOM 3471 N N . THR A 1 440 ? 18.673 -5.578 -12.147 1.00 44.88 440 THR A N 1
ATOM 3472 C CA . THR A 1 440 ? 18.950 -6.986 -12.451 1.00 44.88 440 THR A CA 1
ATOM 3473 C C . THR A 1 440 ? 20.424 -7.312 -12.237 1.00 44.88 440 THR A C 1
ATOM 3475 O O . THR A 1 440 ? 21.304 -6.528 -12.600 1.00 44.88 440 THR A O 1
ATOM 3478 N N . SER A 1 441 ? 20.711 -8.477 -11.651 1.00 49.66 441 SER A N 1
ATOM 3479 C CA . SER A 1 441 ? 22.072 -9.004 -11.556 1.00 49.66 441 SER A CA 1
ATOM 3480 C C . SER A 1 441 ? 22.459 -9.698 -12.863 1.00 49.66 441 SER A C 1
ATOM 3482 O O . SER A 1 441 ? 21.761 -10.587 -13.350 1.00 49.66 441 SER A O 1
ATOM 3484 N N . HIS A 1 442 ? 23.587 -9.295 -13.436 1.00 61.06 442 HIS A N 1
ATOM 3485 C CA . HIS A 1 442 ? 24.156 -9.897 -14.636 1.00 61.06 442 HIS A CA 1
ATOM 3486 C C . HIS A 1 442 ? 25.475 -10.579 -14.294 1.00 61.06 442 HIS A C 1
ATOM 3488 O O . HIS A 1 442 ? 26.298 -10.017 -13.573 1.00 61.06 442 HIS A O 1
ATOM 3494 N N . HIS A 1 443 ? 25.680 -11.787 -14.816 1.00 68.31 443 HIS A N 1
ATOM 3495 C CA . HIS A 1 443 ? 26.918 -12.534 -14.618 1.00 68.31 443 HIS A CA 1
ATOM 3496 C C . HIS A 1 443 ? 27.949 -12.168 -15.680 1.00 68.31 443 HIS A C 1
ATOM 3498 O O . HIS A 1 443 ? 27.634 -12.142 -16.867 1.00 68.31 443 HIS A O 1
ATOM 3504 N N . VAL A 1 444 ? 29.185 -11.950 -15.244 1.00 75.50 444 VAL A N 1
ATOM 3505 C CA . VAL A 1 444 ? 30.332 -11.732 -16.123 1.00 75.50 444 VAL A CA 1
ATOM 3506 C C . VAL A 1 444 ? 31.060 -13.058 -16.261 1.00 75.50 444 VAL A C 1
ATOM 3508 O O . VAL A 1 444 ? 31.565 -13.583 -15.270 1.00 75.50 444 VAL A O 1
ATOM 3511 N N . LYS A 1 445 ? 31.089 -13.615 -17.473 1.00 75.44 445 LYS A N 1
ATOM 3512 C CA . LYS A 1 445 ? 31.810 -14.865 -17.762 1.00 75.44 445 LYS A CA 1
ATOM 3513 C C . LYS A 1 445 ? 32.900 -14.677 -18.811 1.00 75.44 445 LYS A C 1
ATOM 3515 O O . LYS A 1 445 ? 33.804 -15.503 -18.899 1.00 75.44 445 LYS A O 1
ATOM 3520 N N . THR A 1 446 ? 32.793 -13.628 -19.622 1.00 82.56 446 THR A N 1
ATOM 3521 C CA . THR A 1 446 ? 33.674 -13.364 -20.761 1.00 82.56 446 THR A CA 1
ATOM 3522 C C . THR A 1 446 ? 34.106 -11.900 -20.818 1.00 82.56 446 THR A C 1
ATOM 3524 O O . THR A 1 446 ? 33.484 -11.028 -20.209 1.00 82.56 446 THR A O 1
ATOM 3527 N N . ASP A 1 447 ? 35.148 -11.611 -21.603 1.00 83.62 447 ASP A N 1
ATOM 3528 C CA . ASP A 1 447 ? 35.593 -10.236 -21.873 1.00 83.62 447 ASP A CA 1
ATOM 3529 C C . ASP A 1 447 ? 34.485 -9.385 -22.518 1.00 83.62 447 ASP A C 1
ATOM 3531 O O . ASP A 1 447 ? 34.350 -8.200 -22.217 1.00 83.62 447 ASP A O 1
ATOM 3535 N N . GLN A 1 448 ? 33.638 -10.001 -23.350 1.00 83.12 448 GLN A N 1
ATOM 3536 C CA . GLN A 1 448 ? 32.509 -9.322 -23.984 1.00 83.12 448 GLN A CA 1
ATOM 3537 C C . GLN A 1 448 ? 31.494 -8.822 -22.946 1.00 83.12 448 GLN A C 1
ATOM 3539 O O . GLN A 1 448 ? 30.984 -7.710 -23.071 1.00 83.12 448 GLN A O 1
ATOM 3544 N N . ASP A 1 449 ? 31.243 -9.607 -21.894 1.00 80.31 449 ASP A N 1
ATOM 3545 C CA . ASP A 1 449 ? 30.325 -9.225 -20.817 1.00 80.31 449 ASP A CA 1
ATOM 3546 C C . ASP A 1 449 ? 30.869 -8.043 -20.001 1.00 80.31 449 ASP A C 1
ATOM 3548 O O . ASP A 1 449 ? 30.091 -7.207 -19.537 1.00 80.31 449 ASP A O 1
ATOM 3552 N N . MET A 1 450 ? 32.197 -7.936 -19.851 1.00 83.19 450 MET A N 1
ATOM 3553 C CA . MET A 1 450 ? 32.826 -6.784 -19.195 1.00 83.19 450 MET A CA 1
ATOM 3554 C C . MET A 1 450 ? 32.705 -5.508 -20.023 1.00 83.19 450 MET A C 1
ATOM 3556 O O . MET A 1 450 ? 32.449 -4.449 -19.460 1.00 83.19 450 MET A O 1
ATOM 3560 N N . ILE A 1 451 ? 32.831 -5.592 -21.348 1.00 85.44 451 ILE A N 1
ATOM 3561 C CA . ILE A 1 451 ? 32.636 -4.430 -22.227 1.00 85.44 451 ILE A CA 1
ATOM 3562 C C . ILE A 1 451 ? 31.190 -3.932 -22.127 1.00 85.44 451 ILE A C 1
ATOM 3564 O O . ILE A 1 451 ? 30.966 -2.747 -21.886 1.00 85.44 451 ILE A O 1
ATOM 3568 N N . VAL A 1 452 ? 30.214 -4.846 -22.210 1.00 82.56 452 VAL A N 1
ATOM 3569 C CA . VAL A 1 452 ? 28.785 -4.520 -22.047 1.00 82.56 452 VAL A CA 1
ATOM 3570 C C . VAL A 1 452 ? 28.513 -3.902 -20.674 1.00 82.56 452 VAL A C 1
ATOM 3572 O O . VAL A 1 452 ? 27.746 -2.946 -20.560 1.00 82.56 452 VAL A O 1
ATOM 3575 N N . MET A 1 453 ? 29.162 -4.416 -19.627 1.00 82.00 453 MET A N 1
ATOM 3576 C CA . MET A 1 453 ? 29.108 -3.819 -18.298 1.00 82.00 453 MET A CA 1
ATOM 3577 C C . MET A 1 453 ? 29.632 -2.375 -18.327 1.00 82.00 453 MET A C 1
ATOM 3579 O O . MET A 1 453 ? 28.915 -1.476 -17.912 1.00 82.00 453 MET A O 1
ATOM 3583 N N . PHE A 1 454 ? 30.830 -2.101 -18.850 1.00 84.75 454 PHE A N 1
ATOM 3584 C CA . PHE A 1 454 ? 31.378 -0.736 -18.867 1.00 84.75 454 PHE A CA 1
ATOM 3585 C C . PHE A 1 454 ? 30.536 0.253 -19.686 1.00 84.75 454 PHE A C 1
ATOM 3587 O O . PHE A 1 454 ? 30.360 1.394 -19.255 1.00 84.75 454 PHE A O 1
ATOM 3594 N N . GLU A 1 455 ? 29.968 -0.176 -20.817 1.00 82.06 455 GLU A N 1
ATOM 3595 C CA . GLU A 1 455 ? 29.071 0.653 -21.635 1.00 82.06 455 GLU A CA 1
ATOM 3596 C C . GLU A 1 455 ? 27.828 1.102 -20.857 1.00 82.06 455 GLU A C 1
ATOM 3598 O O . GLU A 1 455 ? 27.420 2.261 -20.952 1.00 82.06 455 GLU A O 1
ATOM 3603 N N . LYS A 1 456 ? 27.258 0.219 -20.027 1.00 74.19 456 LYS A N 1
ATOM 3604 C CA . LYS A 1 456 ? 26.088 0.538 -19.197 1.00 74.19 456 LYS A CA 1
ATOM 3605 C C . LYS A 1 456 ? 26.375 1.573 -18.104 1.00 74.19 456 LYS A C 1
ATOM 3607 O O . LYS A 1 456 ? 25.473 2.310 -17.717 1.00 74.19 456 LYS A O 1
ATOM 3612 N N . PHE A 1 457 ? 27.612 1.660 -17.612 1.00 73.31 457 PHE A N 1
ATOM 3613 C CA . PHE A 1 457 ? 27.998 2.549 -16.504 1.00 73.31 457 PHE A CA 1
ATOM 3614 C C . PHE A 1 457 ? 28.777 3.794 -16.952 1.00 73.31 457 PHE A C 1
ATOM 3616 O O . PHE A 1 457 ? 29.490 4.405 -16.148 1.00 73.31 457 PHE A O 1
ATOM 3623 N N . ILE A 1 458 ? 28.634 4.207 -18.215 1.00 76.88 458 ILE A N 1
ATOM 3624 C CA . ILE A 1 458 ? 29.409 5.314 -18.787 1.00 76.88 458 ILE A CA 1
ATOM 3625 C C . ILE A 1 458 ? 29.201 6.653 -18.057 1.00 76.88 458 ILE A C 1
ATOM 3627 O O . ILE A 1 458 ? 30.161 7.408 -17.904 1.00 76.88 458 ILE A O 1
ATOM 3631 N N . ASP A 1 459 ? 27.993 6.910 -17.546 1.00 64.88 459 ASP A N 1
ATOM 3632 C CA . ASP A 1 459 ? 27.638 8.170 -16.877 1.00 64.88 459 ASP A CA 1
ATOM 3633 C C . ASP A 1 459 ? 28.072 8.218 -15.403 1.00 64.88 459 ASP A C 1
ATOM 3635 O O . ASP A 1 459 ? 28.384 9.284 -14.873 1.00 64.88 459 ASP A O 1
ATOM 3639 N N . ILE A 1 460 ? 28.076 7.066 -14.725 1.00 67.12 460 ILE A N 1
ATOM 3640 C CA . ILE A 1 460 ? 28.280 6.969 -13.270 1.00 67.12 460 ILE A CA 1
ATOM 3641 C C . ILE A 1 460 ? 29.747 6.660 -12.943 1.00 67.12 460 ILE A C 1
ATOM 3643 O O . ILE A 1 460 ? 30.244 7.101 -11.909 1.00 67.12 460 ILE A O 1
ATOM 3647 N N . LYS A 1 461 ? 30.452 5.924 -13.819 1.00 74.25 461 LYS A N 1
ATOM 3648 C CA . LYS A 1 461 ? 31.858 5.484 -13.675 1.00 74.25 461 LYS A CA 1
ATOM 3649 C C . LYS A 1 461 ? 32.186 4.681 -12.405 1.00 74.25 461 LYS A C 1
ATOM 3651 O O . LYS A 1 461 ? 33.339 4.305 -12.211 1.00 74.25 461 LYS A O 1
ATOM 3656 N N . VAL A 1 462 ? 31.189 4.374 -11.579 1.00 70.38 462 VAL A N 1
ATOM 3657 C CA . VAL A 1 462 ? 31.284 3.526 -10.387 1.00 70.38 462 VAL A CA 1
ATOM 3658 C C . VAL A 1 462 ? 30.416 2.293 -10.608 1.00 70.38 462 VAL A C 1
ATOM 3660 O O . VAL A 1 462 ? 29.236 2.428 -10.935 1.00 70.38 462 VAL A O 1
ATOM 3663 N N . ILE A 1 463 ? 31.000 1.105 -10.456 1.00 71.38 463 ILE A N 1
ATOM 3664 C CA . ILE A 1 463 ? 30.351 -0.174 -10.756 1.00 71.38 463 ILE A CA 1
ATOM 3665 C C . ILE A 1 463 ? 30.322 -1.035 -9.489 1.00 71.38 463 ILE A C 1
ATOM 3667 O O . ILE A 1 463 ? 31.382 -1.471 -9.032 1.00 71.38 463 ILE A O 1
ATOM 3671 N N . PRO A 1 464 ? 29.134 -1.316 -8.928 1.00 61.59 464 PRO A N 1
ATOM 3672 C CA . PRO A 1 464 ? 28.997 -2.268 -7.837 1.00 61.59 464 PRO A CA 1
ATOM 3673 C C . PRO A 1 464 ? 29.096 -3.701 -8.378 1.00 61.59 464 PRO A C 1
ATOM 3675 O O . PRO A 1 464 ? 28.299 -4.122 -9.223 1.00 61.59 464 PRO A O 1
ATOM 3678 N N . MET A 1 465 ? 30.068 -4.463 -7.877 1.00 65.31 465 MET A N 1
ATOM 3679 C CA . MET A 1 465 ? 30.343 -5.836 -8.296 1.00 65.31 465 MET A CA 1
ATOM 3680 C C . MET A 1 465 ? 30.303 -6.790 -7.099 1.00 65.31 465 MET A C 1
ATOM 3682 O O . MET A 1 465 ? 30.773 -6.470 -6.011 1.00 65.31 465 MET A O 1
ATOM 3686 N N . ILE A 1 466 ? 29.757 -7.985 -7.306 1.00 61.44 466 ILE A N 1
ATOM 3687 C CA . ILE A 1 466 ? 29.687 -9.062 -6.320 1.00 61.44 466 ILE A CA 1
ATOM 3688 C C . ILE A 1 466 ? 30.446 -10.266 -6.867 1.00 61.44 466 ILE A C 1
ATOM 3690 O O . ILE A 1 466 ? 30.204 -10.713 -7.988 1.00 61.44 466 ILE A O 1
ATOM 3694 N N . ILE A 1 467 ? 31.347 -10.804 -6.056 1.00 69.81 467 ILE A N 1
ATOM 3695 C CA . ILE A 1 467 ? 32.141 -11.986 -6.371 1.00 69.81 467 ILE A CA 1
ATOM 3696 C C . ILE A 1 467 ? 31.804 -13.058 -5.344 1.00 69.81 467 ILE A C 1
ATOM 3698 O O . ILE A 1 467 ? 31.989 -12.838 -4.146 1.00 69.81 467 ILE A O 1
ATOM 3702 N N . ARG A 1 468 ? 31.312 -14.212 -5.803 1.00 63.91 468 ARG A N 1
ATOM 3703 C CA . ARG A 1 468 ? 31.037 -15.366 -4.939 1.00 63.91 468 ARG A CA 1
ATOM 3704 C C . ARG A 1 468 ? 32.015 -16.497 -5.204 1.00 63.91 468 ARG A C 1
ATOM 3706 O O . ARG A 1 468 ? 32.220 -16.870 -6.358 1.00 63.91 468 ARG A O 1
ATOM 3713 N N . ILE A 1 469 ? 32.546 -17.067 -4.129 1.00 69.25 469 ILE A N 1
ATOM 3714 C CA . ILE A 1 469 ? 33.394 -18.262 -4.139 1.00 69.25 469 ILE A CA 1
ATOM 3715 C C . ILE A 1 469 ? 32.564 -19.426 -3.584 1.00 69.25 469 ILE A C 1
ATOM 3717 O O . ILE A 1 469 ? 32.100 -19.346 -2.447 1.00 69.25 469 ILE A O 1
ATOM 3721 N N . HIS A 1 470 ? 32.353 -20.482 -4.374 1.00 60.09 470 HIS A N 1
ATOM 3722 C CA . HIS A 1 470 ? 31.542 -21.644 -3.979 1.00 60.09 470 HIS A CA 1
ATOM 3723 C C . HIS A 1 470 ? 32.173 -22.974 -4.417 1.00 60.09 470 HIS A C 1
ATOM 3725 O O . HIS A 1 470 ? 32.960 -23.006 -5.360 1.00 60.09 470 HIS A O 1
ATOM 3731 N N . GLY A 1 471 ? 31.824 -24.080 -3.750 1.00 58.22 471 GLY A N 1
ATOM 3732 C CA . GLY A 1 471 ? 32.326 -25.422 -4.079 1.00 58.22 471 GLY A CA 1
ATOM 3733 C C . GLY A 1 471 ? 31.767 -26.009 -5.388 1.00 58.22 471 GLY A C 1
ATOM 3734 O O . GLY A 1 471 ? 30.689 -25.618 -5.834 1.00 58.22 471 GLY A O 1
ATOM 3735 N N . ILE A 1 472 ? 32.492 -26.970 -5.981 1.00 54.72 472 ILE A N 1
ATOM 3736 C CA . ILE A 1 472 ? 32.144 -27.665 -7.245 1.00 54.72 472 ILE A CA 1
ATOM 3737 C C . ILE A 1 472 ? 30.907 -28.587 -7.123 1.00 54.72 472 ILE A C 1
ATOM 3739 O O . ILE A 1 472 ? 30.191 -28.757 -8.106 1.00 54.72 472 ILE A O 1
ATOM 3743 N N . ASP A 1 473 ? 30.636 -29.152 -5.937 1.00 46.19 473 ASP A N 1
ATOM 3744 C CA . ASP A 1 473 ? 29.599 -30.187 -5.722 1.00 46.19 473 ASP A CA 1
ATOM 3745 C C . ASP A 1 473 ? 28.304 -29.683 -5.055 1.00 46.19 473 ASP A C 1
ATOM 3747 O O . ASP A 1 473 ? 27.394 -30.471 -4.785 1.00 46.19 473 ASP A O 1
ATOM 3751 N N . GLU A 1 474 ? 28.173 -28.385 -4.780 1.00 45.47 474 GLU A N 1
ATOM 3752 C CA . GLU A 1 474 ? 26.891 -27.846 -4.324 1.00 45.47 474 GLU A CA 1
ATOM 3753 C C . GLU A 1 474 ? 26.031 -27.465 -5.535 1.00 45.47 474 GLU A C 1
ATOM 3755 O O . GLU A 1 474 ? 26.344 -26.539 -6.283 1.00 45.47 474 GLU A O 1
ATOM 3760 N N . ASN A 1 475 ? 24.910 -28.174 -5.717 1.00 39.62 475 ASN A N 1
ATOM 3761 C CA . ASN A 1 475 ? 23.810 -27.681 -6.540 1.00 39.62 475 ASN A CA 1
ATOM 3762 C C . ASN A 1 475 ? 23.349 -26.344 -5.937 1.00 39.62 475 ASN A C 1
ATOM 3764 O O . ASN A 1 475 ? 22.638 -26.311 -4.928 1.00 39.62 475 ASN A O 1
ATOM 3768 N N . ILE A 1 476 ? 23.772 -25.253 -6.577 1.00 44.56 476 ILE A N 1
ATOM 3769 C CA . ILE A 1 476 ? 23.446 -23.856 -6.250 1.00 44.56 476 ILE A CA 1
ATOM 3770 C C . ILE A 1 476 ? 21.927 -23.672 -6.049 1.00 44.56 476 ILE A C 1
ATOM 3772 O O . ILE A 1 476 ? 21.498 -22.856 -5.243 1.00 44.56 476 ILE A O 1
ATOM 3776 N N . ASP A 1 477 ? 21.106 -24.506 -6.689 1.00 42.88 477 ASP A N 1
ATOM 3777 C CA . ASP A 1 477 ? 19.646 -24.425 -6.673 1.00 42.88 477 ASP A CA 1
ATOM 3778 C C . ASP A 1 477 ? 18.954 -24.839 -5.357 1.00 42.88 477 ASP A C 1
ATOM 3780 O O . ASP A 1 477 ? 17.760 -24.571 -5.211 1.00 42.88 477 ASP A O 1
ATOM 3784 N N . GLU A 1 478 ? 19.626 -25.501 -4.401 1.00 36.34 478 GLU A N 1
ATOM 3785 C CA . GLU A 1 478 ? 18.944 -26.096 -3.229 1.00 36.34 478 GLU A CA 1
ATOM 3786 C C . GLU A 1 478 ? 19.251 -25.395 -1.886 1.00 36.34 478 GLU A C 1
ATOM 3788 O O . GLU A 1 478 ? 18.347 -25.233 -1.057 1.00 36.34 478 GLU A O 1
ATOM 3793 N N . LEU A 1 479 ? 20.477 -24.889 -1.683 1.00 34.75 479 LEU A N 1
ATOM 3794 C CA . LEU A 1 479 ? 20.869 -24.145 -0.471 1.00 34.75 479 LEU A CA 1
ATOM 3795 C C . LEU A 1 479 ? 20.496 -22.650 -0.549 1.00 34.75 479 LEU A C 1
ATOM 3797 O O . LEU A 1 479 ? 19.930 -22.120 0.410 1.00 34.75 479 LEU A O 1
ATOM 3801 N N . ASP A 1 480 ? 20.700 -22.017 -1.714 1.00 43.28 480 ASP A N 1
ATOM 3802 C CA . ASP A 1 480 ? 20.270 -20.638 -2.043 1.00 43.28 480 ASP A CA 1
ATOM 3803 C C . ASP A 1 480 ? 18.743 -20.515 -1.848 1.00 43.28 480 ASP A C 1
ATOM 3805 O O . ASP A 1 480 ? 18.206 -19.549 -1.312 1.00 43.28 480 ASP A O 1
ATOM 3809 N N . HIS A 1 481 ? 18.009 -21.598 -2.122 1.00 44.09 481 HIS A N 1
ATOM 3810 C CA . HIS A 1 481 ? 16.556 -21.566 -2.171 1.00 44.09 481 HIS A CA 1
ATOM 3811 C C . HIS A 1 481 ? 15.831 -21.578 -0.818 1.00 44.09 481 HIS A C 1
ATOM 3813 O O . HIS A 1 481 ? 14.626 -21.311 -0.792 1.00 44.09 481 HIS A O 1
ATOM 3819 N N . THR A 1 482 ? 16.490 -21.920 0.294 1.00 38.84 482 THR A N 1
ATOM 3820 C CA . THR A 1 482 ? 15.852 -21.941 1.630 1.00 38.84 482 THR A CA 1
ATOM 3821 C C . THR A 1 482 ? 16.178 -20.701 2.458 1.00 38.84 482 THR A C 1
ATOM 3823 O O . THR A 1 482 ? 15.264 -20.149 3.078 1.00 38.84 482 THR A O 1
ATOM 3826 N N . LEU A 1 483 ? 17.423 -20.217 2.402 1.00 41.69 483 LEU A N 1
ATOM 3827 C CA . LEU A 1 483 ? 17.842 -18.979 3.064 1.00 41.69 483 LEU A CA 1
ATOM 3828 C C . LEU A 1 483 ? 17.228 -17.747 2.371 1.00 41.69 483 LEU A C 1
ATOM 3830 O O . LEU A 1 483 ? 16.678 -16.880 3.053 1.00 41.69 483 LEU A O 1
ATOM 3834 N N . ASP A 1 484 ? 17.159 -17.735 1.032 1.00 58.03 484 ASP A N 1
ATOM 3835 C CA . ASP A 1 484 ? 16.503 -16.651 0.287 1.00 58.03 484 ASP A CA 1
ATOM 3836 C C . ASP A 1 484 ? 15.001 -16.578 0.559 1.00 58.03 484 ASP A C 1
ATOM 3838 O O . ASP A 1 484 ? 14.444 -15.492 0.697 1.00 58.03 484 ASP A O 1
ATOM 3842 N N . LYS A 1 485 ? 14.312 -17.721 0.687 1.00 62.09 485 LYS A N 1
ATOM 3843 C CA . LYS A 1 485 ? 12.861 -17.723 0.952 1.00 62.09 485 LYS A CA 1
ATOM 3844 C C . LYS A 1 485 ? 12.529 -17.091 2.297 1.00 62.09 485 LYS A C 1
ATOM 3846 O O . LYS A 1 485 ? 11.578 -16.316 2.377 1.00 62.09 485 LYS A O 1
ATOM 3851 N N . PHE A 1 486 ? 13.282 -17.420 3.347 1.00 68.00 486 PHE A N 1
ATOM 3852 C CA . PHE A 1 486 ? 13.062 -16.826 4.664 1.00 68.00 486 PHE A CA 1
ATOM 3853 C C . PHE A 1 486 ? 13.378 -15.329 4.648 1.00 68.00 486 PHE A C 1
ATOM 3855 O O . PHE A 1 486 ? 12.568 -14.534 5.121 1.00 68.00 486 PHE A O 1
ATOM 3862 N N . ASN A 1 487 ? 14.483 -14.939 4.012 1.00 69.00 487 ASN A N 1
ATOM 3863 C CA . ASN A 1 487 ? 14.870 -13.538 3.880 1.00 69.00 487 ASN A CA 1
ATOM 3864 C C . ASN A 1 487 ? 13.841 -12.720 3.109 1.00 69.00 487 ASN A C 1
ATOM 3866 O O . ASN A 1 487 ? 13.478 -11.633 3.548 1.00 69.00 487 ASN A O 1
ATOM 3870 N N . VAL A 1 488 ? 13.283 -13.268 2.030 1.00 71.75 488 VAL A N 1
ATOM 3871 C CA . VAL A 1 488 ? 12.189 -12.636 1.287 1.00 71.75 488 VAL A CA 1
ATOM 3872 C C . VAL A 1 488 ? 10.950 -12.467 2.168 1.00 71.75 488 VAL A C 1
ATOM 3874 O O . VAL A 1 488 ? 10.356 -11.390 2.181 1.00 71.75 488 VAL A O 1
ATOM 3877 N N . ILE A 1 489 ? 10.563 -13.484 2.948 1.00 78.62 489 ILE A N 1
ATOM 3878 C CA . ILE A 1 489 ? 9.408 -13.386 3.856 1.00 78.62 489 ILE A CA 1
ATOM 3879 C C . ILE A 1 489 ? 9.632 -12.286 4.899 1.00 78.62 489 ILE A C 1
ATOM 3881 O O . ILE A 1 489 ? 8.757 -11.444 5.108 1.00 78.62 489 ILE A O 1
ATOM 3885 N N . VAL A 1 490 ? 10.800 -12.276 5.539 1.00 80.50 490 VAL A N 1
ATOM 3886 C CA . VAL A 1 490 ? 11.135 -11.283 6.561 1.00 80.50 490 VAL A CA 1
ATOM 3887 C C . VAL A 1 490 ? 11.179 -9.882 5.950 1.00 80.50 490 VAL A C 1
ATOM 3889 O O . VAL A 1 490 ? 10.547 -8.969 6.482 1.00 80.50 490 VAL A O 1
ATOM 3892 N N . ASN A 1 491 ? 11.818 -9.716 4.792 1.00 77.44 491 ASN A N 1
ATOM 3893 C CA . ASN A 1 491 ? 11.864 -8.444 4.077 1.00 77.44 491 ASN A CA 1
ATOM 3894 C C . ASN A 1 491 ? 10.467 -7.918 3.770 1.00 77.44 491 ASN A C 1
ATOM 3896 O O . ASN A 1 491 ? 10.194 -6.751 4.030 1.00 77.44 491 ASN A O 1
ATOM 3900 N N . VAL A 1 492 ? 9.556 -8.758 3.275 1.00 81.44 492 VAL A N 1
ATOM 3901 C CA . VAL A 1 492 ? 8.182 -8.338 2.967 1.00 81.44 492 VAL A CA 1
ATOM 3902 C C . VAL A 1 492 ? 7.450 -7.847 4.222 1.00 81.44 492 VAL A C 1
ATOM 3904 O O . VAL A 1 492 ? 6.744 -6.838 4.162 1.00 81.44 492 VAL A O 1
ATOM 3907 N N . ILE A 1 493 ? 7.635 -8.519 5.363 1.00 84.94 493 ILE A N 1
ATOM 3908 C CA . ILE A 1 493 ? 7.007 -8.142 6.638 1.00 84.94 493 ILE A CA 1
ATOM 3909 C C . ILE A 1 493 ? 7.567 -6.808 7.151 1.00 84.94 493 ILE A C 1
ATOM 3911 O O . ILE A 1 493 ? 6.794 -5.900 7.466 1.00 84.94 493 ILE A O 1
ATOM 3915 N N . PHE A 1 494 ? 8.893 -6.665 7.217 1.00 86.25 494 PHE A N 1
ATOM 3916 C CA . PHE A 1 494 ? 9.538 -5.484 7.804 1.00 86.25 494 PHE A CA 1
ATOM 3917 C C . PHE A 1 494 ? 9.638 -4.288 6.854 1.00 86.25 494 PHE A C 1
ATOM 3919 O O . PHE A 1 494 ? 9.763 -3.159 7.321 1.00 86.25 494 PHE A O 1
ATOM 3926 N N . SER A 1 495 ? 9.473 -4.490 5.545 1.00 82.38 495 SER A N 1
ATOM 3927 C CA . SER A 1 495 ? 9.345 -3.401 4.564 1.00 82.38 495 SER A CA 1
ATOM 3928 C C . SER A 1 495 ? 7.990 -2.695 4.621 1.00 82.38 495 SER A C 1
ATOM 3930 O O . SER A 1 495 ? 7.825 -1.652 3.988 1.00 82.38 495 SER A O 1
ATOM 3932 N N . SER A 1 496 ? 7.019 -3.240 5.364 1.00 86.69 496 SER A N 1
ATOM 3933 C CA . SER A 1 496 ? 5.679 -2.675 5.527 1.00 86.69 496 SER A CA 1
ATOM 3934 C C . SER A 1 496 ? 5.573 -1.833 6.809 1.00 86.69 496 SER A C 1
ATOM 3936 O O . SER A 1 496 ? 5.502 -2.398 7.905 1.00 86.69 496 SER A O 1
ATOM 3938 N N . PRO A 1 497 ? 5.463 -0.491 6.707 1.00 89.25 497 PRO A N 1
ATOM 3939 C CA . PRO A 1 497 ? 5.348 0.388 7.874 1.00 89.25 497 PRO A CA 1
ATOM 3940 C C . PRO A 1 497 ? 4.165 0.063 8.782 1.00 89.25 497 PRO A C 1
ATOM 3942 O O . PRO A 1 497 ? 4.298 0.052 10.004 1.00 89.25 497 PRO A O 1
ATOM 3945 N N . ALA A 1 498 ? 3.017 -0.274 8.188 1.00 89.25 498 ALA A N 1
ATOM 3946 C CA . ALA A 1 498 ? 1.826 -0.679 8.928 1.00 89.25 498 ALA A CA 1
ATOM 3947 C C . ALA A 1 498 ? 2.076 -1.932 9.773 1.00 89.25 498 ALA A C 1
ATOM 3949 O O . ALA A 1 498 ? 1.703 -1.977 10.942 1.00 89.25 498 ALA A O 1
ATOM 3950 N N . THR A 1 499 ? 2.719 -2.942 9.183 1.00 89.00 499 THR A N 1
ATOM 3951 C CA . THR A 1 499 ? 2.950 -4.235 9.837 1.00 89.00 499 THR A CA 1
ATOM 3952 C C . THR A 1 499 ? 3.907 -4.079 11.013 1.00 89.00 499 THR A C 1
ATOM 3954 O O . THR A 1 499 ? 3.614 -4.556 12.108 1.00 89.00 499 THR A O 1
ATOM 3957 N N . VAL A 1 500 ? 4.999 -3.333 10.824 1.00 91.69 500 VAL A N 1
ATOM 3958 C CA . VAL A 1 500 ? 5.961 -3.038 11.894 1.00 91.69 500 VAL A CA 1
ATOM 3959 C C . VAL A 1 500 ? 5.302 -2.249 13.026 1.00 91.69 500 VAL A C 1
ATOM 3961 O O . VAL A 1 500 ? 5.414 -2.641 14.188 1.00 91.69 500 VAL A O 1
ATOM 3964 N N . ALA A 1 501 ? 4.556 -1.185 12.710 1.00 92.12 501 ALA A N 1
ATOM 3965 C CA . ALA A 1 501 ? 3.832 -0.417 13.722 1.00 92.12 501 ALA A CA 1
ATOM 3966 C C . ALA A 1 501 ? 2.799 -1.254 14.478 1.00 92.12 501 ALA A C 1
ATOM 3968 O O . ALA A 1 501 ? 2.685 -1.107 15.691 1.00 92.12 501 ALA A O 1
ATOM 3969 N N . ALA A 1 502 ? 2.066 -2.138 13.795 1.00 90.38 502 ALA A N 1
ATOM 3970 C CA . ALA A 1 502 ? 1.101 -3.022 14.439 1.00 90.38 502 ALA A CA 1
ATOM 3971 C C . ALA A 1 502 ? 1.779 -3.971 15.429 1.00 90.38 502 ALA A C 1
ATOM 3973 O O . ALA A 1 502 ? 1.323 -4.083 16.565 1.00 90.38 502 ALA A O 1
ATOM 3974 N N . ILE A 1 503 ? 2.876 -4.621 15.021 1.00 90.56 503 ILE A N 1
ATOM 3975 C CA . ILE A 1 503 ? 3.634 -5.542 15.877 1.00 90.56 503 ILE A CA 1
ATOM 3976 C C . ILE A 1 503 ? 4.163 -4.802 17.109 1.00 90.56 503 ILE A C 1
ATOM 3978 O O . ILE A 1 503 ? 3.958 -5.259 18.232 1.00 90.56 503 ILE A O 1
ATOM 3982 N N . LEU A 1 504 ? 4.796 -3.642 16.920 1.00 92.50 504 LEU A N 1
ATOM 3983 C CA . LEU A 1 504 ? 5.362 -2.860 18.020 1.00 92.50 504 LEU A CA 1
ATOM 3984 C C . LEU A 1 504 ? 4.285 -2.333 18.967 1.00 92.50 504 LEU A C 1
ATOM 3986 O O . LEU A 1 504 ? 4.394 -2.519 20.178 1.00 92.50 504 LEU A O 1
ATOM 3990 N N . ALA A 1 505 ? 3.224 -1.730 18.432 1.00 91.38 505 ALA A N 1
ATOM 3991 C CA . ALA A 1 505 ? 2.155 -1.176 19.251 1.00 91.38 505 ALA A CA 1
ATOM 3992 C C . ALA A 1 505 ? 1.431 -2.270 20.036 1.00 91.38 505 ALA A C 1
ATOM 3994 O O . ALA A 1 505 ? 1.122 -2.088 21.212 1.00 91.38 505 ALA A O 1
ATOM 3995 N N . TYR A 1 506 ? 1.223 -3.431 19.413 1.00 89.12 506 TYR A N 1
ATOM 3996 C CA . TYR A 1 506 ? 0.667 -4.606 20.065 1.00 89.12 506 TYR A CA 1
ATOM 3997 C C . TYR A 1 506 ? 1.554 -5.109 21.208 1.00 89.12 506 TYR A C 1
ATOM 3999 O O . TYR A 1 506 ? 1.092 -5.236 22.343 1.00 89.12 506 TYR A O 1
ATOM 4007 N N . LEU A 1 507 ? 2.835 -5.371 20.928 1.00 89.56 507 LEU A N 1
ATOM 4008 C CA . LEU A 1 507 ? 3.770 -5.906 21.917 1.00 89.56 507 LEU A CA 1
ATOM 4009 C C . LEU A 1 507 ? 3.941 -4.949 23.095 1.00 89.56 507 LEU A C 1
ATOM 4011 O O . LEU A 1 507 ? 3.898 -5.384 24.245 1.00 89.56 507 LEU A O 1
ATOM 4015 N N . LEU A 1 508 ? 4.075 -3.649 22.836 1.00 89.19 508 LEU A N 1
ATOM 4016 C CA . LEU A 1 508 ? 4.243 -2.647 23.884 1.00 89.19 508 LEU A CA 1
ATOM 4017 C C . LEU A 1 508 ? 2.968 -2.468 24.719 1.00 89.19 508 LEU A C 1
ATOM 4019 O O . LEU A 1 508 ? 3.053 -2.341 25.939 1.00 89.19 508 LEU A O 1
ATOM 4023 N N . ASP A 1 509 ? 1.785 -2.522 24.105 1.00 87.44 509 ASP A N 1
ATOM 4024 C CA . ASP A 1 509 ? 0.517 -2.431 24.838 1.00 87.44 509 ASP A CA 1
ATOM 4025 C C . ASP A 1 509 ? 0.247 -3.681 25.698 1.00 87.44 509 ASP A C 1
ATOM 4027 O O . ASP A 1 509 ? -0.333 -3.575 26.780 1.00 87.44 509 ASP A O 1
ATOM 4031 N N . CYS A 1 510 ? 0.717 -4.857 25.270 1.00 81.56 510 CYS A N 1
ATOM 4032 C CA . CYS A 1 510 ? 0.626 -6.099 26.044 1.00 81.56 510 CYS A CA 1
ATOM 4033 C C . CYS A 1 510 ? 1.678 -6.223 27.158 1.00 81.56 510 CYS A C 1
ATOM 4035 O O . CYS A 1 510 ? 1.398 -6.837 28.185 1.00 81.56 510 CYS A O 1
ATOM 4037 N N . THR A 1 511 ? 2.880 -5.676 26.974 1.00 82.88 511 THR A N 1
ATOM 4038 C CA . THR A 1 511 ? 3.996 -5.833 27.929 1.00 82.88 511 THR A CA 1
ATOM 4039 C C . THR A 1 511 ? 4.063 -4.714 28.966 1.00 82.88 511 THR A C 1
ATOM 4041 O O . THR A 1 511 ? 4.373 -4.972 30.129 1.00 82.88 511 THR A O 1
ATOM 4044 N N . HIS A 1 512 ? 3.743 -3.474 28.591 1.00 74.06 512 HIS A N 1
ATOM 4045 C CA . HIS A 1 512 ? 3.862 -2.336 29.495 1.00 74.06 512 HIS A CA 1
ATOM 4046 C C . HIS A 1 512 ? 2.648 -2.249 30.431 1.00 74.06 512 HIS A C 1
ATOM 4048 O O . HIS A 1 512 ? 1.559 -1.854 30.005 1.00 74.06 512 HIS A O 1
ATOM 4054 N N . THR A 1 513 ? 2.853 -2.594 31.709 1.00 65.50 513 THR A N 1
ATOM 4055 C CA . THR A 1 513 ? 1.917 -2.379 32.838 1.00 65.50 513 THR A CA 1
ATOM 4056 C C . THR A 1 513 ? 0.475 -2.843 32.573 1.00 65.50 513 THR A C 1
ATOM 4058 O O . THR A 1 513 ? -0.481 -2.194 32.978 1.00 65.50 513 THR A O 1
ATOM 4061 N N . TYR A 1 514 ? 0.294 -3.970 31.877 1.00 63.19 514 TYR A N 1
ATOM 4062 C CA . TYR A 1 514 ? -1.026 -4.488 31.477 1.00 63.19 514 TYR A CA 1
ATOM 4063 C C . TYR A 1 514 ? -1.987 -4.748 32.657 1.00 63.19 514 TYR A C 1
ATOM 4065 O O . TYR A 1 514 ? -3.203 -4.666 32.491 1.00 63.19 514 TYR A O 1
ATOM 4073 N N . TRP A 1 515 ? -1.442 -5.053 33.839 1.00 58.66 515 TRP A N 1
ATOM 4074 C CA . TRP A 1 515 ? -2.193 -5.506 35.017 1.00 58.66 515 TRP A CA 1
ATOM 4075 C C . TRP A 1 515 ? -2.818 -4.385 35.858 1.00 58.66 515 TRP A C 1
ATOM 4077 O O . TRP A 1 515 ? -3.576 -4.674 36.783 1.00 58.66 515 TRP A O 1
ATOM 4087 N N . ASP A 1 516 ? -2.551 -3.119 35.535 1.00 67.56 516 ASP A N 1
ATOM 4088 C CA . ASP A 1 516 ? -3.087 -1.991 36.291 1.00 67.56 516 ASP A CA 1
ATOM 4089 C C . ASP A 1 516 ? -4.531 -1.679 35.863 1.00 67.56 516 ASP A C 1
ATOM 4091 O O . ASP A 1 516 ? -4.815 -1.406 34.699 1.00 67.56 516 ASP A O 1
ATOM 4095 N N . GLY A 1 517 ? -5.470 -1.640 36.813 1.00 69.19 517 GLY A N 1
ATOM 4096 C CA . GLY A 1 517 ? -6.875 -1.275 36.564 1.00 69.19 517 GLY A CA 1
ATOM 4097 C C . GLY A 1 517 ? -7.123 -0.016 35.694 1.00 69.19 517 GLY A C 1
ATOM 4098 O O . GLY A 1 517 ? -8.032 -0.055 34.858 1.00 69.19 517 GLY A O 1
ATOM 4099 N N . PRO A 1 518 ? -6.352 1.092 35.809 1.00 77.38 518 PRO A N 1
ATOM 4100 C CA . PRO A 1 518 ? -6.521 2.259 34.931 1.00 77.38 518 PRO A CA 1
ATOM 4101 C C . PRO A 1 518 ? -6.122 2.016 33.465 1.00 77.38 518 PRO A C 1
ATOM 4103 O O . PRO A 1 518 ? -6.649 2.688 32.576 1.00 77.38 518 PRO A O 1
ATOM 4106 N N . VAL A 1 519 ? -5.272 1.026 33.172 1.00 80.62 519 VAL A N 1
ATOM 4107 C CA . VAL A 1 519 ? -4.750 0.771 31.817 1.00 80.62 519 VAL A CA 1
ATOM 4108 C C . VAL A 1 519 ? -5.842 0.372 30.825 1.00 80.62 519 VAL A C 1
ATOM 4110 O O . VAL A 1 519 ? -5.777 0.736 29.648 1.00 80.62 519 VAL A O 1
ATOM 4113 N N . TRP A 1 520 ? -6.890 -0.306 31.294 1.00 80.19 520 TRP A N 1
ATOM 4114 C CA . TRP A 1 520 ? -8.046 -0.656 30.465 1.00 80.19 520 TRP A CA 1
ATOM 4115 C C . TRP A 1 520 ? -8.784 0.586 29.936 1.00 80.19 520 TRP A C 1
ATOM 4117 O O . TRP A 1 520 ? -9.181 0.621 28.766 1.00 80.19 520 TRP A O 1
ATOM 4127 N N . LYS A 1 521 ? -8.913 1.639 30.759 1.00 81.44 521 LYS A N 1
ATOM 4128 C CA . LYS A 1 521 ? -9.479 2.924 30.320 1.00 81.44 521 LYS A CA 1
ATOM 4129 C C . LYS A 1 521 ? -8.502 3.668 29.418 1.00 81.44 521 LYS A C 1
ATOM 4131 O O . LYS A 1 521 ? -8.918 4.143 28.365 1.00 81.44 521 LYS A O 1
ATOM 4136 N N . ASP A 1 522 ? -7.220 3.690 29.783 1.00 84.25 522 ASP A N 1
ATOM 4137 C CA . ASP A 1 522 ? -6.196 4.458 29.070 1.00 84.25 522 ASP A CA 1
ATOM 4138 C C . ASP A 1 522 ? -6.010 4.030 27.611 1.00 84.25 522 ASP A C 1
ATOM 4140 O O . ASP A 1 522 ? -5.828 4.880 26.741 1.00 84.25 522 ASP A O 1
ATOM 4144 N N . ARG A 1 523 ? -6.101 2.728 27.317 1.00 84.25 523 ARG A N 1
ATOM 4145 C CA . ARG A 1 523 ? -5.968 2.198 25.947 1.00 84.25 523 ARG A CA 1
ATOM 4146 C C . ARG A 1 523 ? -7.262 2.245 25.119 1.00 84.25 523 ARG A C 1
ATOM 4148 O O . ARG A 1 523 ? -7.293 1.693 24.022 1.00 84.25 523 ARG A O 1
ATOM 4155 N N . GLY A 1 524 ? -8.339 2.822 25.660 1.00 83.88 524 GLY A N 1
ATOM 4156 C CA . GLY A 1 524 ? -9.647 2.925 24.997 1.00 83.88 524 GLY A CA 1
ATOM 4157 C C . GLY A 1 524 ? -10.459 1.631 24.952 1.00 83.88 524 GLY A C 1
ATOM 4158 O O . GLY A 1 524 ? -11.457 1.535 24.235 1.00 83.88 524 GLY A O 1
ATOM 4159 N N . PHE A 1 525 ? -10.071 0.621 25.734 1.00 83.06 525 PHE A N 1
ATOM 4160 C CA . PHE A 1 525 ? -10.727 -0.688 25.707 1.00 83.06 525 PHE A CA 1
ATOM 4161 C C . PHE A 1 525 ? -12.182 -0.618 26.184 1.00 83.06 525 PHE A C 1
ATOM 4163 O O . PHE A 1 525 ? -13.028 -1.334 25.661 1.00 83.06 525 PHE A O 1
ATOM 4170 N N . HIS A 1 526 ? -12.483 0.307 27.099 1.00 81.06 526 HIS A N 1
ATOM 4171 C CA . HIS A 1 526 ? -13.829 0.569 27.614 1.00 81.06 526 HIS A CA 1
ATOM 4172 C C . HIS A 1 526 ? -14.876 0.893 26.544 1.00 81.06 526 HIS A C 1
ATOM 4174 O O . HIS A 1 526 ? -16.054 0.568 26.697 1.00 81.06 526 HIS A O 1
ATOM 4180 N N . TRP A 1 527 ? -14.448 1.542 25.464 1.00 78.25 527 TRP A N 1
ATOM 4181 C CA . TRP A 1 527 ? -15.299 1.830 24.321 1.00 78.25 527 TRP A CA 1
ATOM 4182 C C . TRP A 1 527 ? -15.313 0.646 23.346 1.00 78.25 527 TRP A C 1
ATOM 4184 O O . TRP A 1 527 ? -16.377 0.213 22.911 1.00 78.25 527 TRP A O 1
ATOM 4194 N N . TRP A 1 528 ? -14.137 0.070 23.077 1.00 79.75 528 TRP A N 1
ATOM 4195 C CA . TRP A 1 528 ? -13.942 -1.004 22.098 1.00 79.75 528 TRP A CA 1
ATOM 4196 C C . TRP A 1 528 ? -14.611 -2.335 22.488 1.00 79.75 528 TRP A C 1
ATOM 4198 O O . TRP A 1 528 ? -15.057 -3.082 21.622 1.00 79.75 528 TRP A O 1
ATOM 4208 N N . GLU A 1 529 ? -14.707 -2.646 23.784 1.00 77.88 529 GLU A N 1
ATOM 4209 C CA . GLU A 1 529 ? -15.258 -3.910 24.296 1.00 77.88 529 GLU A CA 1
ATOM 4210 C C . GLU A 1 529 ? -16.720 -4.140 23.892 1.00 77.88 529 GLU A C 1
ATOM 4212 O O . GLU A 1 529 ? -17.095 -5.270 23.579 1.00 77.88 529 GLU A O 1
ATOM 4217 N N . LYS A 1 530 ? -17.511 -3.066 23.783 1.00 73.62 530 LYS A N 1
ATOM 4218 C CA . LYS A 1 530 ? -18.921 -3.118 23.359 1.00 73.62 530 LYS A CA 1
ATOM 4219 C C . LYS A 1 530 ? -19.099 -3.711 21.959 1.00 73.62 530 LYS A C 1
ATOM 4221 O O . LYS A 1 530 ? -20.120 -4.329 21.684 1.00 73.62 530 LYS A O 1
ATOM 4226 N N . PHE A 1 531 ? -18.091 -3.556 21.102 1.00 73.50 531 PHE A N 1
ATOM 4227 C CA . PHE A 1 531 ? -18.121 -3.979 19.702 1.00 73.50 531 PHE A CA 1
ATOM 4228 C C . PHE A 1 531 ? -17.404 -5.316 19.456 1.00 73.50 531 PHE A C 1
ATOM 4230 O O . PHE A 1 531 ? -17.347 -5.783 18.321 1.00 73.50 531 PHE A O 1
ATOM 4237 N N . LYS A 1 532 ? -16.847 -5.959 20.496 1.00 70.88 532 LYS A N 1
ATOM 4238 C CA . LYS A 1 532 ? -16.090 -7.220 20.350 1.00 70.88 532 LYS A CA 1
ATOM 4239 C C . LYS A 1 532 ? -16.952 -8.457 20.176 1.00 70.88 532 LYS A C 1
ATOM 4241 O O . LYS A 1 532 ? -16.464 -9.467 19.674 1.00 70.88 532 LYS A O 1
ATOM 4246 N N . SER A 1 533 ? -18.192 -8.411 20.641 1.00 69.56 533 SER A N 1
ATOM 4247 C CA . SER A 1 533 ? -19.127 -9.519 20.522 1.00 69.56 533 SER A CA 1
ATOM 4248 C C . SER A 1 533 ? -20.421 -9.007 19.931 1.00 69.56 533 SER A C 1
ATOM 4250 O O . SER A 1 533 ? -20.978 -8.014 20.394 1.00 69.56 533 SER A O 1
ATOM 4252 N N . TYR A 1 534 ? -20.920 -9.752 18.951 1.00 69.06 534 TYR A N 1
ATOM 4253 C CA . TYR A 1 534 ? -22.162 -9.452 18.253 1.00 69.06 534 TYR A CA 1
ATOM 4254 C C . TYR A 1 534 ? -23.355 -9.275 19.207 1.00 69.06 534 TYR A C 1
ATOM 4256 O O . TYR A 1 534 ? -24.263 -8.503 18.932 1.00 69.06 534 TYR A O 1
ATOM 4264 N N . ARG A 1 535 ? -23.350 -9.961 20.359 1.00 68.81 535 ARG A N 1
ATOM 4265 C CA . ARG A 1 535 ? -24.457 -9.920 21.329 1.00 68.81 535 ARG A CA 1
ATOM 4266 C C . ARG A 1 535 ? -24.423 -8.736 22.296 1.00 68.81 535 ARG A C 1
ATOM 4268 O O . ARG A 1 535 ? -25.404 -8.535 23.003 1.00 68.81 535 ARG A O 1
ATOM 4275 N N . HIS A 1 536 ? -23.310 -8.007 22.393 1.00 70.62 536 HIS A N 1
ATOM 4276 C CA . HIS A 1 536 ? -23.163 -6.949 23.400 1.00 70.62 536 HIS A CA 1
ATOM 4277 C C . HIS A 1 536 ? -23.848 -5.636 23.003 1.00 70.62 536 HIS A C 1
ATOM 4279 O O . HIS A 1 536 ? -24.288 -4.902 23.885 1.00 70.62 536 HIS A O 1
ATOM 4285 N N . ASP A 1 537 ? -23.968 -5.351 21.704 1.00 68.62 537 ASP A N 1
ATOM 4286 C CA . ASP A 1 537 ? -24.654 -4.162 21.197 1.00 68.62 537 ASP A CA 1
ATOM 4287 C C . ASP A 1 537 ? -25.870 -4.583 20.349 1.00 68.62 537 ASP A C 1
ATOM 4289 O O . ASP A 1 537 ? -25.676 -5.254 19.327 1.00 68.62 537 ASP A O 1
ATOM 4293 N N . PRO A 1 538 ? -27.108 -4.188 20.716 1.00 66.50 538 PRO A N 1
ATOM 4294 C CA . PRO A 1 538 ? -28.312 -4.497 19.941 1.00 66.50 538 PRO A CA 1
ATOM 4295 C C . PRO A 1 538 ? -28.286 -3.916 18.518 1.00 66.50 538 PRO A C 1
ATOM 4297 O O . PRO A 1 538 ? -29.035 -4.376 17.661 1.00 66.50 538 PRO A O 1
ATOM 4300 N N . ARG A 1 539 ? -27.413 -2.940 18.230 1.00 68.06 539 ARG A N 1
ATOM 4301 C CA . ARG A 1 539 ? -27.203 -2.401 16.877 1.00 68.06 539 ARG A CA 1
ATOM 4302 C C . ARG A 1 539 ? -26.464 -3.368 15.951 1.00 68.06 539 ARG A C 1
ATOM 4304 O O . ARG A 1 539 ? -26.546 -3.236 14.734 1.00 68.06 539 ARG A O 1
ATOM 4311 N N . SER A 1 540 ? -25.756 -4.357 16.497 1.00 71.50 540 SER A N 1
ATOM 4312 C CA . SER A 1 540 ? -25.016 -5.336 15.690 1.00 71.50 540 SER A CA 1
ATOM 4313 C C . SER A 1 540 ? -25.947 -6.159 14.799 1.00 71.50 540 SER A C 1
ATOM 4315 O O . SER A 1 540 ? -25.580 -6.511 13.679 1.00 71.50 540 SER A O 1
ATOM 4317 N N . GLU A 1 541 ? -27.168 -6.428 15.267 1.00 69.31 541 GLU A N 1
ATOM 4318 C CA . GLU A 1 541 ? -28.184 -7.137 14.487 1.00 69.31 541 GLU A CA 1
ATOM 4319 C C . GLU A 1 541 ? -28.697 -6.305 13.307 1.00 69.31 541 GLU A C 1
ATOM 4321 O O . GLU A 1 541 ? -28.861 -6.822 12.201 1.00 69.31 541 GLU A O 1
ATOM 4326 N N . GLU A 1 542 ? -28.856 -5.000 13.511 1.00 70.25 542 GLU A N 1
ATOM 4327 C CA . GLU A 1 542 ? -29.254 -4.060 12.464 1.00 70.25 542 GLU A CA 1
ATOM 4328 C C . GLU A 1 542 ? -28.177 -3.935 11.375 1.00 70.25 542 GLU A C 1
ATOM 4330 O O . GLU A 1 542 ? -28.491 -3.981 10.188 1.00 70.25 542 GLU A O 1
ATOM 4335 N N . PHE A 1 543 ? -26.902 -3.842 11.767 1.00 71.06 543 PHE A N 1
ATOM 4336 C CA . PHE A 1 543 ? -25.803 -3.562 10.837 1.00 71.06 543 PHE A CA 1
ATOM 4337 C C . PHE A 1 543 ? -25.166 -4.786 10.175 1.00 71.06 543 PHE A C 1
ATOM 4339 O O . PHE A 1 543 ? -24.621 -4.656 9.085 1.00 71.06 543 PHE A O 1
ATOM 4346 N N . TYR A 1 544 ? -25.187 -5.953 10.821 1.00 74.69 544 TYR A N 1
ATOM 4347 C CA . TYR A 1 544 ? -24.419 -7.125 10.380 1.00 74.69 544 TYR A CA 1
ATOM 4348 C C . TYR A 1 544 ? -25.283 -8.378 10.180 1.00 74.69 544 TYR A C 1
ATOM 4350 O O . TYR A 1 544 ? -24.751 -9.484 10.063 1.00 74.69 544 TYR A O 1
ATOM 4358 N N . SER A 1 545 ? -26.614 -8.251 10.156 1.00 73.81 545 SER A N 1
ATOM 4359 C CA . SER A 1 545 ? -27.489 -9.382 9.829 1.00 73.81 545 SER A CA 1
ATOM 4360 C C . SER A 1 545 ? -27.325 -9.815 8.369 1.00 73.81 545 SER A C 1
ATOM 4362 O O . SER A 1 545 ? -27.397 -9.019 7.431 1.00 73.81 545 SER A O 1
ATOM 4364 N N . LEU A 1 546 ? -27.118 -11.120 8.175 1.00 77.25 546 LEU A N 1
ATOM 4365 C CA . LEU A 1 546 ? -26.987 -11.705 6.844 1.00 77.25 546 LEU A CA 1
ATOM 4366 C C . LEU A 1 546 ? -28.335 -11.717 6.098 1.00 77.25 546 LEU A C 1
ATOM 4368 O O . LEU A 1 546 ? -29.396 -11.878 6.716 1.00 77.25 546 LEU A O 1
ATOM 4372 N N . PRO A 1 547 ? -28.315 -11.600 4.759 1.00 73.81 547 PRO A N 1
ATOM 4373 C CA . PRO A 1 547 ? -29.521 -11.591 3.942 1.00 73.81 547 PRO A CA 1
ATOM 4374 C C . PRO A 1 547 ? -30.333 -12.884 4.030 1.00 73.81 547 PRO A C 1
ATOM 4376 O O . PRO A 1 547 ? -29.826 -13.940 4.392 1.00 73.81 547 PRO A O 1
ATOM 4379 N N . TYR A 1 548 ? -31.624 -12.800 3.694 1.00 74.25 548 TYR A N 1
ATOM 4380 C CA . TYR A 1 548 ? -32.541 -13.949 3.616 1.00 74.25 548 TYR A CA 1
ATOM 4381 C C . TYR A 1 548 ? -32.626 -14.814 4.892 1.00 74.25 548 TYR A C 1
ATOM 4383 O O . TYR A 1 548 ? -32.991 -15.985 4.829 1.00 74.25 548 TYR A O 1
ATOM 4391 N N . GLY A 1 549 ? -32.287 -14.259 6.062 1.00 70.31 549 GLY A N 1
ATOM 4392 C CA . GLY A 1 549 ? -32.276 -15.010 7.319 1.00 70.31 549 GLY A CA 1
ATOM 4393 C C . GLY A 1 549 ? -31.129 -16.021 7.431 1.00 70.31 549 GLY A C 1
ATOM 4394 O O . GLY A 1 549 ? -31.185 -16.901 8.292 1.00 70.31 549 GLY A O 1
ATOM 4395 N N . LEU A 1 550 ? -30.078 -15.889 6.607 1.00 73.31 550 LEU A N 1
ATOM 4396 C CA . LEU A 1 550 ? -28.847 -16.688 6.688 1.00 73.31 550 LEU A CA 1
ATOM 4397 C C . LEU A 1 550 ? -28.162 -16.580 8.057 1.00 73.31 550 LEU A C 1
ATOM 4399 O O . LEU A 1 550 ? -27.450 -17.501 8.446 1.00 73.31 550 LEU A O 1
ATOM 4403 N N . SER A 1 551 ? -28.442 -15.524 8.827 1.00 72.06 551 SER A N 1
ATOM 4404 C CA . SER A 1 551 ? -27.991 -15.366 10.216 1.00 72.06 551 SER A CA 1
ATOM 4405 C C . SER A 1 551 ? -28.437 -16.510 11.137 1.00 72.06 551 SER A C 1
ATOM 4407 O O . SER A 1 551 ? -27.775 -16.781 12.133 1.00 72.06 551 SER A O 1
ATOM 4409 N N . LYS A 1 552 ? -29.522 -17.227 10.798 1.00 69.00 552 LYS A N 1
ATOM 4410 C CA . LYS A 1 552 ? -29.973 -18.421 11.536 1.00 69.00 552 LYS A CA 1
ATOM 4411 C C . LYS A 1 552 ? -29.078 -19.642 11.310 1.00 69.00 552 LYS A C 1
ATOM 4413 O O . LYS A 1 552 ? -28.972 -20.480 12.198 1.00 69.00 552 LYS A O 1
ATOM 4418 N N . TYR A 1 553 ? -28.465 -19.747 10.131 1.00 66.94 553 TYR A N 1
ATOM 4419 C CA . TYR A 1 553 ? -27.600 -20.867 9.743 1.00 66.94 553 TYR A CA 1
ATOM 4420 C C . TYR A 1 553 ? -26.121 -20.571 10.003 1.00 66.94 553 TYR A C 1
ATOM 4422 O O . TYR A 1 553 ? -25.357 -21.475 10.329 1.00 66.94 553 TYR A O 1
ATOM 4430 N N . PHE A 1 554 ? -25.742 -19.298 9.910 1.00 68.44 554 PHE A N 1
ATOM 4431 C CA . PHE A 1 554 ? -24.416 -18.784 10.227 1.00 68.44 554 PHE A CA 1
ATOM 4432 C C . PHE A 1 554 ? -24.535 -17.784 11.380 1.00 68.44 554 PHE A C 1
ATOM 4434 O O . PHE A 1 554 ? -24.524 -16.573 11.143 1.00 68.44 554 PHE A O 1
ATOM 4441 N N . PRO A 1 555 ? -24.706 -18.266 12.626 1.00 59.94 555 PRO A N 1
ATOM 4442 C CA . PRO A 1 555 ? -24.785 -17.381 13.775 1.00 59.94 555 PRO A CA 1
ATOM 4443 C C . PRO A 1 555 ? -23.499 -16.556 13.879 1.00 59.94 555 PRO A C 1
ATOM 4445 O O . PRO A 1 555 ? -22.395 -17.090 13.980 1.00 59.94 555 PRO A O 1
ATOM 4448 N N . SER A 1 556 ? -23.651 -15.236 13.852 1.00 58.72 556 SER A N 1
ATOM 4449 C CA . SER A 1 556 ? -22.598 -14.282 14.176 1.00 58.72 556 SER A CA 1
ATOM 4450 C C . SER A 1 556 ? -22.315 -14.372 15.676 1.00 58.72 556 SER A C 1
ATOM 4452 O O . SER A 1 556 ? -23.130 -13.987 16.516 1.00 58.72 556 SER A O 1
ATOM 4454 N N . PHE A 1 557 ? -21.183 -14.982 16.011 1.00 52.38 557 PHE A N 1
ATOM 4455 C CA . PHE A 1 557 ? -20.773 -15.278 17.384 1.00 52.38 557 PHE A CA 1
ATOM 4456 C C . PHE A 1 557 ? -19.996 -14.123 18.028 1.00 52.38 557 PHE A C 1
ATOM 4458 O O . PHE A 1 557 ? -18.972 -13.708 17.429 1.00 52.38 557 PHE A O 1
#

Organism: Oryza rufipogon (NCBI:txid4529)

Foldseek 3Di:
DDPDPVVVVDQPDPPDDPPPRPADLRRDDDPVVNVLVVVVVLLLQLLVLLLLLVLQQVLLLHALQVSLVSSVVQSVVQVVVQCCCLAFNLVGNDRGGDQPLCSLVLSLLSPPVVLVVDPDSVVSNVVSVVVSVVVVVVVVVVVVVCVVVCVVLVVVVLDFLLLLLQLQLLSLVVCCVSLVVLLVLAVVLSVVLLVQLVCQQPVVCVPVVPDDPPRNSCSLVVSQVVSVVVLQVCLVVCVPVPPDPSSCCRRHQVNVSNCVNDVPDRDHSSSSSSSSNVVSVVSNVVSVVSCVLFAPVDPLSVVLNVCLNVLLNVQLVVQVVCCLQPVFFPDDDPDPPDPPPVVPCPPDDDDDPPPDPPPDPPLPPPDDPPDDSQQKAKEFEKEDEDPPPDPDDDHIDTDIDIDGLVPDFPVVVVVVVCVVPPDDPFKDKWKWWAQNVSRDIDTDDGNVVSVVQCVSCSPPRYTYMYMYIGGNPDPPVPPCVPSRVVRSVVSSQSNRSSNSSSVSSSVSLVPPPVPDPCSCSNSSVVVVVCVSACPSDPCSCVRRPGPPNCCVVVPRD

Solvent-accessible surface area (backbone atoms only — not comparable to full-atom values): 31623 Å² total; per-residue (Å²): 133,80,82,80,59,73,77,78,71,53,76,80,77,68,96,72,75,58,92,91,58,92,64,56,100,88,48,82,65,61,71,70,61,43,52,54,52,51,51,46,54,50,55,44,53,46,9,49,41,48,49,54,33,64,61,52,30,54,67,33,44,31,55,48,52,54,31,39,52,51,36,54,51,52,53,52,51,19,50,54,48,21,51,44,33,41,65,64,37,46,53,48,98,56,85,47,67,82,64,71,82,50,49,54,57,48,49,57,60,50,70,33,72,86,50,68,75,50,83,51,39,65,61,27,23,56,56,48,50,53,53,53,49,54,51,52,52,53,52,50,51,52,51,50,52,40,54,71,72,44,54,56,54,64,57,55,71,72,60,34,42,56,27,43,23,38,19,40,22,26,55,22,59,56,46,42,74,64,33,49,58,54,26,55,66,28,46,85,60,35,49,56,43,54,53,46,38,53,45,30,57,60,46,32,48,68,76,45,72,82,80,47,82,64,53,48,74,38,21,66,55,54,35,53,51,53,46,48,53,52,39,47,51,44,45,74,70,47,75,49,73,88,52,57,70,69,47,32,42,55,56,29,58,91,45,55,56,41,58,87,58,40,79,89,66,90,74,45,64,48,59,27,27,52,40,31,48,51,52,31,50,53,42,26,50,58,14,54,56,38,49,80,51,32,41,77,86,44,68,66,49,50,49,42,49,50,51,15,48,50,50,14,53,50,48,18,49,51,49,51,52,42,37,76,76,62,82,45,50,94,68,88,69,101,56,102,81,75,83,70,66,76,84,68,61,91,78,70,90,72,81,77,82,79,79,68,66,96,84,70,82,62,71,77,81,80,57,64,94,90,63,59,80,86,50,42,33,39,35,42,37,36,42,39,60,45,82,90,76,55,93,62,99,60,89,64,48,79,51,76,44,81,44,44,68,88,75,66,45,52,68,62,51,53,50,52,47,40,71,79,52,75,74,59,99,60,47,48,79,49,41,33,35,58,42,87,88,80,71,44,80,44,73,49,86,46,58,67,44,50,53,56,51,52,64,75,34,67,91,70,38,59,44,58,32,42,36,40,42,38,57,79,84,62,66,66,76,61,63,56,54,54,58,50,53,53,20,51,54,51,43,44,47,44,47,30,19,21,55,40,5,32,53,45,20,43,52,44,58,63,65,58,66,60,86,43,81,67,45,48,54,36,32,15,38,75,66,51,57,49,74,72,36,49,85,69,34,82,61,40,57,78,57,53,49,35,50,96,61,43,38,78,82,54,67,78,106